Protein AF-A0A0F7SIJ1-F1 (afdb_monomer_lite)

InterPro domains:
  IPR055323 Uncharacterized protein C57A10.07/YOR238W [PTHR28110] (134-404)

Structure (mmCIF, N/CA/C/O backbone):
data_AF-A0A0F7SIJ1-F1
#
_entry.id   AF-A0A0F7SIJ1-F1
#
loop_
_atom_site.group_PDB
_atom_site.id
_atom_site.type_symbol
_atom_site.label_atom_id
_atom_site.label_alt_id
_atom_site.label_comp_id
_atom_site.label_asym_id
_atom_site.label_entity_id
_atom_site.label_seq_id
_atom_site.pdbx_PDB_ins_code
_atom_site.Cartn_x
_atom_site.Cartn_y
_atom_site.Cartn_z
_atom_site.occupancy
_atom_site.B_iso_or_equiv
_atom_site.auth_seq_id
_atom_site.auth_comp_id
_atom_site.auth_asym_id
_atom_site.auth_atom_id
_atom_site.pdbx_PDB_model_num
ATOM 1 N N . MET A 1 1 ? 37.541 41.462 -7.417 1.00 40.41 1 MET A N 1
ATOM 2 C CA . MET A 1 1 ? 38.544 40.726 -6.619 1.00 40.41 1 MET A CA 1
ATOM 3 C C . MET A 1 1 ? 37.813 39.648 -5.839 1.00 40.41 1 MET A C 1
ATOM 5 O O . MET A 1 1 ? 37.164 39.954 -4.853 1.00 40.41 1 MET A O 1
ATOM 9 N N . LEU A 1 2 ? 37.845 38.422 -6.351 1.00 28.53 2 LEU A N 1
ATOM 10 C CA . LEU A 1 2 ? 37.302 37.211 -5.734 1.00 28.53 2 LEU A CA 1
ATOM 11 C C . LEU A 1 2 ? 38.419 36.164 -5.835 1.00 28.53 2 LEU A C 1
ATOM 13 O O . LEU A 1 2 ? 38.957 36.009 -6.934 1.00 28.53 2 LEU A O 1
ATOM 17 N N . PRO A 1 3 ? 38.826 35.504 -4.740 1.00 42.31 3 PRO A N 1
ATOM 18 C CA . PRO A 1 3 ? 39.891 34.524 -4.799 1.00 42.31 3 PRO A CA 1
ATOM 19 C C . PRO A 1 3 ? 39.332 33.159 -5.211 1.00 42.31 3 PRO A C 1
ATOM 21 O O . PRO A 1 3 ? 38.410 32.617 -4.608 1.00 42.31 3 PRO A O 1
ATOM 24 N N . THR A 1 4 ? 39.936 32.607 -6.254 1.00 36.19 4 THR A N 1
ATOM 25 C CA . THR A 1 4 ? 39.979 31.182 -6.582 1.00 36.19 4 THR A CA 1
ATOM 26 C C . THR A 1 4 ? 40.699 30.411 -5.478 1.00 36.19 4 THR A C 1
ATOM 28 O O . THR A 1 4 ? 41.787 30.846 -5.126 1.00 36.19 4 THR A O 1
ATOM 31 N N . PHE A 1 5 ? 40.195 29.261 -5.012 1.00 31.75 5 PHE A N 1
ATOM 32 C CA . PHE A 1 5 ? 41.048 28.163 -4.520 1.00 31.75 5 PHE A CA 1
ATOM 33 C C . PHE A 1 5 ? 40.311 26.804 -4.487 1.00 31.75 5 PHE A C 1
ATOM 35 O O . PHE A 1 5 ? 39.403 26.578 -3.697 1.00 31.75 5 PHE A O 1
ATOM 42 N N . ASN A 1 6 ? 40.761 25.935 -5.396 1.00 31.36 6 ASN A N 1
ATOM 43 C CA . ASN A 1 6 ? 41.084 24.505 -5.296 1.00 31.36 6 ASN A CA 1
ATOM 44 C C . ASN A 1 6 ? 40.151 23.484 -4.620 1.00 31.36 6 ASN A C 1
ATOM 46 O O . ASN A 1 6 ? 40.015 23.405 -3.403 1.00 31.36 6 ASN A O 1
ATOM 50 N N . SER A 1 7 ? 39.729 22.529 -5.455 1.00 36.94 7 SER A N 1
ATOM 51 C CA . SER A 1 7 ? 39.527 21.118 -5.109 1.00 36.94 7 SER A CA 1
ATOM 52 C C . SER A 1 7 ? 40.798 20.452 -4.561 1.00 36.94 7 SER A C 1
ATOM 54 O O . SER A 1 7 ? 41.904 20.784 -4.996 1.00 36.94 7 SER A O 1
ATOM 56 N N . PRO A 1 8 ? 40.634 19.383 -3.762 1.00 38.66 8 PRO A N 1
ATOM 57 C CA . PRO A 1 8 ? 41.550 18.256 -3.824 1.00 38.66 8 PRO A CA 1
ATOM 58 C C . PRO A 1 8 ? 40.815 16.927 -4.042 1.00 38.66 8 PRO A C 1
ATOM 60 O O . PRO A 1 8 ? 39.990 16.478 -3.250 1.00 38.66 8 PRO A O 1
ATOM 63 N N . SER A 1 9 ? 41.190 16.274 -5.135 1.00 33.00 9 SER A N 1
ATOM 64 C CA . SER A 1 9 ? 41.091 14.838 -5.362 1.00 33.00 9 SER A CA 1
ATOM 65 C C . SER A 1 9 ? 42.164 14.102 -4.554 1.00 33.00 9 SER A C 1
ATOM 67 O O . SER A 1 9 ? 43.338 14.445 -4.680 1.00 33.00 9 SER A O 1
ATOM 69 N N . SER A 1 10 ? 41.799 13.069 -3.790 1.00 31.78 10 SER A N 1
ATOM 70 C CA . SER A 1 10 ? 42.548 11.798 -3.667 1.00 31.78 10 SER A CA 1
ATOM 71 C C . SER A 1 10 ? 41.996 10.941 -2.522 1.00 31.78 10 SER A C 1
ATOM 73 O O . SER A 1 10 ? 42.190 11.232 -1.348 1.00 31.78 10 SER A O 1
ATOM 75 N N . LEU A 1 11 ? 41.338 9.835 -2.871 1.00 33.56 11 LEU A N 1
ATOM 76 C CA . LEU A 1 11 ? 41.190 8.675 -1.991 1.00 33.56 11 LEU A CA 1
ATOM 77 C C . LEU A 1 11 ? 41.823 7.466 -2.699 1.00 33.56 11 LEU A C 1
ATOM 79 O O . LEU A 1 11 ? 41.690 7.342 -3.922 1.00 33.56 11 LEU A O 1
ATOM 83 N N . PRO A 1 12 ? 42.560 6.606 -1.978 1.00 32.62 12 PRO A N 1
ATOM 84 C CA . PRO A 1 12 ? 43.403 5.590 -2.590 1.00 32.62 12 PRO A CA 1
ATOM 85 C C . PRO A 1 12 ? 42.596 4.408 -3.145 1.00 32.62 12 PRO A C 1
ATOM 87 O O . PRO A 1 12 ? 41.717 3.852 -2.489 1.00 32.62 12 PRO A O 1
ATOM 90 N N . ARG A 1 13 ? 42.963 4.002 -4.368 1.00 29.72 13 ARG A N 1
ATOM 91 C CA . ARG A 1 13 ? 42.586 2.738 -5.013 1.00 29.72 13 ARG A CA 1
ATOM 92 C C . ARG A 1 13 ? 43.054 1.553 -4.165 1.00 29.72 13 ARG A C 1
ATOM 94 O O . ARG A 1 13 ? 44.254 1.334 -4.030 1.00 29.72 13 ARG A O 1
ATOM 101 N N . LEU A 1 14 ? 42.115 0.738 -3.698 1.00 29.62 14 LEU A N 1
ATOM 102 C CA . LEU A 1 14 ? 42.379 -0.645 -3.304 1.00 29.62 14 LEU A CA 1
ATOM 103 C C . LEU A 1 14 ? 42.546 -1.492 -4.573 1.00 29.62 14 LEU A C 1
ATOM 105 O O . LEU A 1 14 ? 41.605 -1.675 -5.344 1.00 29.62 14 LEU A O 1
ATOM 109 N N . SER A 1 15 ? 43.769 -1.970 -4.808 1.00 29.72 15 SER A N 1
ATOM 110 C CA . SER A 1 15 ? 44.097 -2.916 -5.872 1.00 29.72 15 SER A CA 1
ATOM 111 C C . SER A 1 15 ? 43.612 -4.316 -5.494 1.00 29.72 15 SER A C 1
ATOM 113 O O . SER A 1 15 ? 44.141 -4.931 -4.569 1.00 29.72 15 SER A O 1
ATOM 115 N N . ILE A 1 16 ? 42.638 -4.844 -6.229 1.00 33.47 16 ILE A N 1
ATOM 116 C CA . ILE A 1 16 ? 42.309 -6.270 -6.206 1.00 33.47 16 ILE A CA 1
ATOM 117 C C . ILE A 1 16 ? 43.040 -6.902 -7.390 1.00 33.47 16 ILE A C 1
ATOM 119 O O . ILE A 1 16 ? 42.672 -6.683 -8.544 1.00 33.47 16 ILE A O 1
ATOM 123 N N . ASN A 1 17 ? 44.100 -7.655 -7.095 1.00 30.38 17 ASN A N 1
ATOM 124 C CA . ASN A 1 17 ? 44.777 -8.498 -8.073 1.00 30.38 17 ASN A CA 1
ATOM 125 C C . ASN A 1 17 ? 43.844 -9.649 -8.476 1.00 30.38 17 ASN A C 1
ATOM 127 O O . ASN A 1 17 ? 43.456 -10.469 -7.644 1.00 30.38 17 ASN A O 1
ATOM 131 N N . LYS A 1 18 ? 43.503 -9.702 -9.765 1.00 31.23 18 LYS A N 1
ATOM 132 C CA . LYS A 1 18 ? 43.079 -10.919 -10.457 1.00 31.23 18 LYS A CA 1
ATOM 133 C C . LYS A 1 18 ? 44.344 -11.615 -10.939 1.00 31.23 18 LYS A C 1
ATOM 135 O O . LYS A 1 18 ? 45.085 -11.007 -11.700 1.00 31.23 18 LYS A O 1
ATOM 140 N N . ASP A 1 19 ? 44.528 -12.875 -10.566 1.00 30.69 19 ASP A N 1
ATOM 141 C CA . ASP A 1 19 ? 45.389 -13.775 -11.325 1.00 30.69 19 ASP A CA 1
ATOM 142 C C . ASP A 1 19 ? 44.725 -15.139 -11.517 1.00 30.69 19 ASP A C 1
ATOM 144 O O . ASP A 1 19 ? 44.003 -15.654 -10.659 1.00 30.69 19 ASP A O 1
ATOM 148 N N . HIS A 1 20 ? 44.927 -15.657 -12.723 1.00 32.16 20 HIS A N 1
ATOM 149 C CA . HIS A 1 20 ? 44.301 -16.824 -13.328 1.00 32.16 20 HIS A CA 1
ATOM 150 C C . HIS A 1 20 ? 44.895 -18.169 -12.836 1.00 32.16 20 HIS A C 1
ATOM 152 O O . HIS A 1 20 ? 46.102 -18.317 -12.702 1.00 32.16 20 HIS A O 1
ATOM 158 N N . SER A 1 21 ? 43.995 -19.147 -12.634 1.00 31.08 21 SER A N 1
ATOM 159 C CA . SER A 1 21 ? 44.005 -20.619 -12.904 1.00 31.08 21 SER A CA 1
ATOM 160 C C . SER A 1 21 ? 45.210 -21.304 -13.619 1.00 31.08 21 SER A C 1
ATOM 162 O O . SER A 1 21 ? 45.955 -20.616 -14.304 1.00 31.08 21 SER A O 1
ATOM 164 N N . PRO A 1 22 ? 45.248 -22.654 -13.825 1.00 46.50 22 PRO A N 1
ATOM 165 C CA . PRO A 1 22 ? 44.941 -23.840 -12.986 1.00 46.50 22 PRO A CA 1
ATOM 166 C C . PRO A 1 22 ? 46.003 -24.990 -13.125 1.00 46.50 22 PRO A C 1
ATOM 168 O O . PRO A 1 22 ? 46.739 -25.048 -14.108 1.00 46.50 22 PRO A O 1
ATOM 171 N N . ARG A 1 23 ? 46.034 -26.006 -12.237 1.00 31.55 23 ARG A N 1
ATOM 172 C CA . ARG A 1 23 ? 46.642 -27.349 -12.506 1.00 31.55 23 ARG A CA 1
ATOM 173 C C . ARG A 1 23 ? 45.870 -28.453 -11.755 1.00 31.55 23 ARG A C 1
ATOM 175 O O . ARG A 1 23 ? 45.721 -28.364 -10.547 1.00 31.55 23 ARG A O 1
ATOM 182 N N . ARG A 1 24 ? 45.159 -29.355 -12.461 1.00 31.36 24 ARG A N 1
ATOM 183 C CA . ARG A 1 24 ? 45.540 -30.742 -12.864 1.00 31.36 24 ARG A CA 1
ATOM 184 C C . ARG A 1 24 ? 45.898 -31.651 -11.669 1.00 31.36 24 ARG A C 1
ATOM 186 O O . ARG A 1 24 ? 46.914 -31.439 -11.033 1.00 31.36 24 ARG A O 1
ATOM 193 N N . SER A 1 25 ? 45.036 -32.608 -11.301 1.00 29.78 25 SER A N 1
ATOM 194 C CA . SER A 1 25 ? 44.850 -33.957 -11.896 1.00 29.78 25 SER A CA 1
ATOM 195 C C . SER A 1 25 ? 45.605 -35.031 -11.111 1.00 29.78 25 SER A C 1
ATOM 197 O O . SER A 1 25 ? 46.808 -35.151 -11.302 1.00 29.78 25 SER A O 1
ATOM 199 N N . LEU A 1 26 ? 44.884 -35.892 -10.386 1.00 31.27 26 LEU A N 1
ATOM 200 C CA . LEU A 1 26 ? 45.226 -37.309 -10.219 1.00 31.27 26 LEU A CA 1
ATOM 201 C C . LEU A 1 26 ? 43.926 -38.112 -10.049 1.00 31.27 26 LEU A C 1
ATOM 203 O O . LEU A 1 26 ? 43.256 -38.038 -9.027 1.00 31.27 26 LEU A O 1
ATOM 207 N N . ALA A 1 27 ? 43.583 -38.867 -11.088 1.00 29.81 27 ALA A N 1
ATOM 208 C CA . ALA A 1 27 ? 42.608 -39.948 -11.074 1.00 29.81 27 ALA A CA 1
ATOM 209 C C . ALA A 1 27 ? 43.317 -41.215 -11.557 1.00 29.81 27 ALA A C 1
ATOM 211 O O . ALA A 1 27 ? 44.148 -41.111 -12.464 1.00 29.81 27 ALA A O 1
ATOM 212 N N . LYS A 1 28 ? 42.972 -42.377 -10.983 1.00 33.97 28 LYS A N 1
ATOM 213 C CA . LYS A 1 28 ? 42.999 -43.727 -11.592 1.00 33.97 28 LYS A CA 1
ATOM 214 C C . LYS A 1 28 ? 42.436 -44.783 -10.600 1.00 33.97 28 LYS A C 1
ATOM 216 O O . LYS A 1 28 ? 42.322 -44.455 -9.424 1.00 33.97 28 LYS A O 1
ATOM 221 N N . PRO A 1 29 ? 42.000 -45.977 -11.065 1.00 46.47 29 PRO A N 1
ATOM 222 C CA . PRO A 1 29 ? 40.611 -46.451 -10.936 1.00 46.47 29 PRO A CA 1
ATOM 223 C C . PRO A 1 29 ? 40.526 -47.881 -10.333 1.00 46.47 29 PRO A C 1
ATOM 225 O O . PRO A 1 29 ? 41.329 -48.177 -9.461 1.00 46.47 29 PRO A O 1
ATOM 228 N N . TRP A 1 30 ? 39.609 -48.734 -10.840 1.00 30.97 30 TRP A N 1
ATOM 229 C CA . TRP A 1 30 ? 39.253 -50.142 -10.505 1.00 30.97 30 TRP A CA 1
ATOM 230 C C . TRP A 1 30 ? 38.067 -50.251 -9.510 1.00 30.97 30 TRP A C 1
ATOM 232 O O . TRP A 1 30 ? 38.093 -49.601 -8.478 1.00 30.97 30 TRP A O 1
ATOM 242 N N . LEU A 1 31 ? 36.976 -51.011 -9.700 1.00 31.62 31 LEU A N 1
ATOM 243 C CA . LEU A 1 31 ? 36.551 -52.001 -10.699 1.00 31.62 31 LEU A CA 1
ATOM 244 C C . LEU A 1 31 ? 35.015 -52.135 -10.700 1.00 31.62 31 LEU A C 1
ATOM 246 O O . LEU A 1 31 ? 34.353 -52.010 -9.675 1.00 31.62 31 LEU A O 1
ATOM 250 N N . THR A 1 32 ? 34.496 -52.442 -11.881 1.00 32.66 32 THR A N 1
ATOM 251 C CA . THR A 1 32 ? 33.132 -52.836 -12.245 1.00 32.66 32 THR A CA 1
ATOM 252 C C . THR A 1 32 ? 32.779 -54.262 -11.809 1.00 32.66 32 THR A C 1
ATOM 254 O O . THR A 1 32 ? 33.607 -55.155 -11.982 1.00 32.66 32 THR A O 1
ATOM 257 N N . ALA A 1 33 ? 31.521 -54.512 -11.431 1.00 30.38 33 ALA A N 1
ATOM 258 C CA . ALA A 1 33 ? 30.821 -55.759 -11.764 1.00 30.38 33 ALA A CA 1
ATOM 259 C C . ALA A 1 33 ? 29.293 -55.552 -11.771 1.00 30.38 33 ALA A C 1
ATOM 261 O O . ALA A 1 33 ? 28.714 -55.037 -10.818 1.00 30.38 33 ALA A O 1
ATOM 262 N N . SER A 1 34 ? 28.689 -55.941 -12.893 1.00 34.50 34 SER A N 1
ATOM 263 C CA . SER A 1 34 ? 27.285 -55.802 -13.299 1.00 34.50 34 SER A CA 1
ATOM 264 C C . SER A 1 34 ? 26.423 -57.021 -12.890 1.00 34.50 34 SER A C 1
ATOM 266 O O . SER A 1 34 ? 26.970 -58.002 -12.387 1.00 34.50 34 SER A O 1
ATOM 268 N N . PRO A 1 35 ? 25.086 -56.980 -13.097 1.00 40.84 35 PRO A N 1
ATOM 269 C CA . PRO A 1 35 ? 24.114 -57.888 -12.493 1.00 40.84 35 PRO A CA 1
ATOM 270 C C . PRO A 1 35 ? 23.663 -59.031 -13.422 1.00 40.84 35 PRO A C 1
ATOM 272 O O . PRO A 1 35 ? 23.630 -58.894 -14.641 1.00 40.84 35 PRO A O 1
ATOM 275 N N . THR A 1 36 ? 23.218 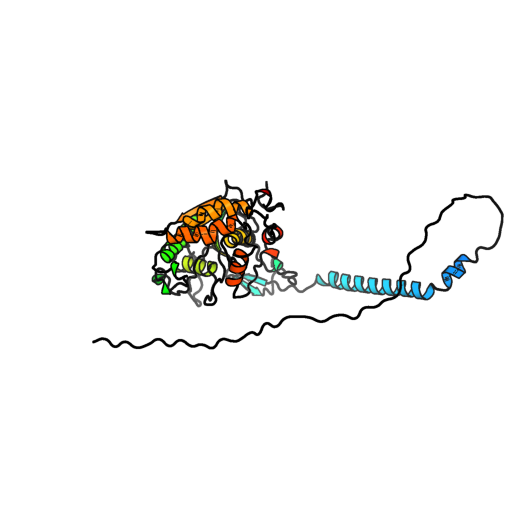-60.130 -12.816 1.00 31.31 36 THR A N 1
ATOM 276 C CA . THR A 1 36 ? 22.603 -61.319 -13.447 1.00 31.31 36 THR A CA 1
ATOM 277 C C . THR A 1 36 ? 21.802 -62.026 -12.346 1.00 31.31 36 THR A C 1
ATOM 279 O O . THR A 1 36 ? 22.293 -62.097 -11.225 1.00 31.31 36 THR A O 1
ATOM 282 N N . THR A 1 37 ? 20.605 -62.592 -12.492 1.00 31.92 37 THR A N 1
ATOM 283 C CA . THR A 1 37 ? 19.611 -62.714 -13.571 1.00 31.92 37 THR A CA 1
ATOM 284 C C . THR A 1 37 ? 18.352 -63.309 -12.922 1.00 31.92 37 THR A C 1
ATOM 286 O O . THR A 1 37 ? 18.440 -64.015 -11.918 1.00 31.92 37 THR A O 1
ATOM 289 N N . TYR A 1 38 ? 17.189 -63.045 -13.510 1.00 31.34 38 TYR A N 1
ATOM 290 C CA . TYR A 1 38 ? 15.879 -63.578 -13.127 1.00 31.34 38 TYR A CA 1
ATOM 291 C C . TYR A 1 38 ? 15.664 -64.991 -13.707 1.00 31.34 38 TYR A C 1
ATOM 293 O O . TYR A 1 38 ? 15.937 -65.208 -14.883 1.00 31.34 38 TYR A O 1
ATOM 301 N N . SER A 1 39 ? 15.134 -65.926 -12.916 1.00 33.19 39 SER A N 1
ATOM 302 C CA . SER A 1 39 ? 14.393 -67.136 -13.338 1.00 33.19 39 SER A CA 1
ATOM 303 C C . SER A 1 39 ? 13.843 -67.779 -12.056 1.00 33.19 39 SER A C 1
ATOM 305 O O . SER A 1 39 ? 14.530 -67.752 -11.044 1.00 33.19 39 SER A O 1
ATOM 307 N N . GLY A 1 40 ? 12.650 -68.341 -11.919 1.00 31.75 40 GLY A N 1
ATOM 308 C CA . GLY A 1 40 ? 11.486 -68.600 -12.755 1.00 31.75 40 GLY A CA 1
ATOM 309 C C . GLY A 1 40 ? 10.583 -69.493 -11.882 1.00 31.75 40 GLY A C 1
ATOM 310 O O . GLY A 1 40 ? 11.089 -70.354 -11.165 1.00 31.75 40 GLY A O 1
ATOM 311 N N . ILE A 1 41 ? 9.271 -69.260 -11.861 1.00 36.88 41 ILE A N 1
ATOM 312 C CA . ILE A 1 41 ? 8.304 -70.126 -11.156 1.00 36.88 41 ILE A CA 1
ATOM 313 C C . ILE A 1 41 ? 7.983 -71.324 -12.065 1.00 36.88 41 ILE A C 1
ATOM 315 O O . ILE A 1 41 ? 7.861 -71.135 -13.277 1.00 36.88 41 ILE A O 1
ATOM 319 N N . PRO A 1 42 ? 7.756 -72.529 -11.509 1.00 38.91 42 PRO A N 1
ATOM 320 C CA . PRO A 1 42 ? 6.500 -73.198 -11.854 1.00 38.91 42 PRO A CA 1
ATOM 321 C C . PRO A 1 42 ? 5.707 -73.723 -10.650 1.00 38.91 42 PRO A C 1
ATOM 323 O O . PRO A 1 42 ? 6.234 -74.249 -9.674 1.00 38.91 42 PRO A O 1
ATOM 326 N N . SER A 1 43 ? 4.394 -73.588 -10.813 1.00 31.94 43 SER A N 1
ATOM 327 C CA . SER A 1 43 ? 3.297 -74.189 -10.059 1.00 31.94 43 SER A CA 1
ATOM 328 C C . SER A 1 43 ? 3.211 -75.703 -10.294 1.00 31.94 43 SER A C 1
ATOM 330 O O . SER A 1 43 ? 3.206 -76.134 -11.446 1.00 31.94 43 SER A O 1
ATOM 332 N N . THR A 1 44 ? 3.038 -76.491 -9.227 1.00 33.38 44 THR A N 1
ATOM 333 C CA . THR A 1 44 ? 2.436 -77.837 -9.281 1.00 33.38 44 THR A CA 1
ATOM 334 C C . THR A 1 44 ? 1.617 -78.110 -8.013 1.00 33.38 44 THR A C 1
ATOM 336 O O . THR A 1 44 ? 2.155 -78.098 -6.907 1.00 33.38 44 THR A O 1
ATOM 339 N N . TYR A 1 45 ? 0.319 -78.368 -8.194 1.00 33.41 45 TYR A N 1
ATOM 340 C CA . TYR A 1 45 ? -0.645 -78.904 -7.213 1.00 33.41 45 TYR A CA 1
ATOM 341 C C . TYR A 1 45 ? -0.653 -80.465 -7.263 1.00 33.41 45 TYR A C 1
ATOM 343 O O . TYR A 1 45 ? 0.052 -81.036 -8.094 1.00 33.41 45 TYR A O 1
ATOM 351 N N . PRO A 1 46 ? -1.349 -81.193 -6.360 1.00 49.38 46 PRO A N 1
ATOM 352 C CA . PRO A 1 46 ? -0.743 -82.180 -5.462 1.00 49.38 46 PRO A CA 1
ATOM 353 C C . PRO A 1 46 ? -0.969 -83.648 -5.871 1.00 49.38 46 PRO A C 1
ATOM 355 O O . PRO A 1 46 ? -1.873 -83.969 -6.644 1.00 49.38 46 PRO A O 1
ATOM 358 N N . ARG A 1 47 ? -0.237 -84.577 -5.235 1.00 30.09 47 ARG A N 1
ATOM 359 C CA . ARG A 1 47 ? -0.687 -85.972 -5.103 1.00 30.09 47 ARG A CA 1
ATOM 360 C C . ARG A 1 47 ? -0.236 -86.615 -3.784 1.00 30.09 47 ARG A C 1
ATOM 362 O O . ARG A 1 47 ? 0.882 -86.424 -3.328 1.00 30.09 47 ARG A O 1
ATOM 369 N N . SER A 1 48 ? -1.194 -87.335 -3.210 1.00 40.06 48 SER A N 1
ATOM 370 C CA . SER A 1 48 ? -1.257 -88.056 -1.932 1.00 40.06 48 SER A CA 1
ATOM 371 C C . SER A 1 48 ? -0.038 -88.918 -1.557 1.00 40.06 48 SER A C 1
ATOM 373 O O . SER A 1 48 ? 0.519 -89.603 -2.411 1.00 40.06 48 SER A O 1
ATOM 375 N N . GLY A 1 49 ? 0.286 -88.958 -0.256 1.00 31.28 49 GLY A N 1
ATOM 376 C CA . GLY A 1 49 ? 1.202 -89.926 0.358 1.00 31.28 49 GLY A CA 1
ATOM 377 C C . GLY A 1 49 ? 1.361 -89.704 1.869 1.00 31.28 49 GLY A C 1
ATOM 378 O O . GLY A 1 49 ? 1.818 -88.658 2.303 1.00 31.28 49 GLY A O 1
ATOM 379 N N . SER A 1 50 ? 0.936 -90.683 2.658 1.00 38.38 50 SER A N 1
ATOM 380 C CA . SER A 1 50 ? 0.755 -90.720 4.115 1.00 38.38 50 SER A CA 1
ATOM 381 C C . SER A 1 50 ? 1.965 -90.416 5.023 1.00 38.38 50 SER A C 1
ATOM 383 O O . SER A 1 50 ? 3.079 -90.852 4.760 1.00 38.38 50 SER A O 1
ATOM 385 N N . SER A 1 51 ? 1.631 -89.841 6.191 1.00 42.56 51 SER A N 1
ATOM 386 C CA . SER A 1 51 ? 2.217 -90.030 7.538 1.00 42.56 51 SER A CA 1
ATOM 387 C C . SER A 1 51 ? 3.694 -89.685 7.792 1.00 42.56 51 SER A C 1
ATOM 389 O O . SER A 1 51 ? 4.586 -90.428 7.394 1.00 42.56 51 SER A O 1
ATOM 391 N N . GLY A 1 52 ? 3.943 -88.667 8.633 1.00 38.94 52 GLY A N 1
ATOM 392 C CA . GLY A 1 52 ? 5.188 -88.591 9.411 1.00 38.94 52 GLY A CA 1
ATOM 393 C C . GLY A 1 52 ? 5.671 -87.194 9.822 1.00 38.94 52 GLY A C 1
ATOM 394 O O . GLY A 1 52 ? 6.371 -86.529 9.072 1.00 38.94 52 GLY A O 1
ATOM 395 N N . THR A 1 53 ? 5.420 -86.838 11.086 1.00 44.53 53 THR A N 1
ATOM 396 C CA . THR A 1 53 ? 6.240 -85.958 11.954 1.00 44.53 53 THR A CA 1
ATOM 397 C C . THR A 1 53 ? 6.367 -84.460 11.629 1.00 44.53 53 THR A C 1
ATOM 399 O O . THR A 1 53 ? 7.250 -83.991 10.915 1.00 44.53 53 THR A O 1
ATOM 402 N N . ASP A 1 54 ? 5.532 -83.699 12.332 1.00 48.34 54 ASP A N 1
ATOM 403 C CA . ASP A 1 54 ? 5.394 -82.244 12.354 1.00 48.34 54 ASP A CA 1
ATOM 404 C C . ASP A 1 54 ? 6.363 -81.569 13.360 1.00 48.34 54 ASP A C 1
ATOM 406 O O . ASP A 1 54 ? 5.961 -80.882 14.299 1.00 48.34 54 ASP A O 1
ATOM 410 N N . THR A 1 55 ? 7.675 -81.821 13.246 1.00 55.97 55 THR A N 1
ATOM 411 C CA . THR A 1 55 ? 8.669 -81.352 14.248 1.00 55.97 55 THR A CA 1
ATOM 412 C C . THR A 1 55 ? 9.829 -80.521 13.699 1.00 55.97 55 THR A C 1
ATOM 414 O O . THR A 1 55 ? 10.743 -80.165 14.450 1.00 55.97 55 THR A O 1
ATOM 417 N N . ARG A 1 56 ? 9.806 -80.123 12.420 1.00 59.97 56 ARG A N 1
ATOM 418 C CA . ARG A 1 56 ? 10.866 -79.263 11.854 1.00 59.97 56 ARG A CA 1
ATOM 419 C C . ARG A 1 56 ? 10.545 -77.766 11.850 1.00 59.97 56 ARG A C 1
ATOM 421 O O . ARG A 1 56 ? 11.456 -76.977 12.085 1.00 59.97 56 ARG A O 1
ATOM 428 N N . LEU A 1 57 ? 9.288 -77.345 11.687 1.00 56.75 57 LEU A N 1
ATOM 429 C CA . LEU A 1 57 ? 8.957 -75.912 11.580 1.00 56.75 57 LEU A CA 1
ATOM 430 C C . LEU A 1 57 ? 8.998 -75.178 12.934 1.00 56.75 57 LEU A C 1
ATOM 432 O O . LEU A 1 57 ? 9.543 -74.080 13.038 1.00 56.75 57 LEU A O 1
ATOM 436 N N . SER A 1 58 ? 8.491 -75.808 13.997 1.00 58.41 58 SER A N 1
ATOM 437 C CA . SER A 1 58 ? 8.466 -75.231 15.351 1.00 58.41 58 SER A CA 1
ATOM 438 C C . SER A 1 58 ? 9.865 -75.049 15.952 1.00 58.41 58 SER A C 1
ATOM 440 O O . SER A 1 58 ? 10.087 -74.109 16.713 1.00 58.41 58 SER A O 1
ATOM 442 N N . ASN A 1 59 ? 10.826 -75.893 15.568 1.00 54.16 59 ASN A N 1
ATOM 443 C CA . ASN A 1 59 ? 12.222 -75.799 16.000 1.00 54.16 59 ASN A CA 1
ATOM 444 C C . ASN A 1 59 ? 13.017 -74.744 15.209 1.00 54.16 59 ASN A C 1
ATOM 446 O O . ASN A 1 59 ? 13.869 -74.067 15.786 1.00 54.16 59 ASN A O 1
ATOM 450 N N . ILE A 1 60 ? 12.685 -74.520 13.932 1.00 55.59 60 ILE A N 1
ATOM 451 C CA . ILE A 1 60 ? 13.240 -73.414 13.131 1.00 55.59 60 ILE A CA 1
ATOM 452 C C . ILE A 1 60 ? 12.695 -72.063 13.626 1.00 55.59 60 ILE A C 1
ATOM 454 O O . ILE A 1 60 ? 13.447 -71.098 13.749 1.00 55.59 60 ILE A O 1
ATOM 458 N N . LEU A 1 61 ? 11.417 -72.008 14.018 1.00 51.44 61 LEU A N 1
ATOM 459 C CA . LEU A 1 61 ? 10.777 -70.804 14.557 1.00 51.44 61 LEU A CA 1
ATOM 460 C C . LEU A 1 61 ? 11.115 -70.502 16.024 1.00 51.44 61 LEU A C 1
ATOM 462 O O . LEU A 1 61 ? 10.735 -69.434 16.493 1.00 51.44 61 LEU A O 1
ATOM 466 N N . ARG A 1 62 ? 11.802 -71.384 16.767 1.00 56.19 62 ARG A N 1
ATOM 467 C CA . ARG A 1 62 ? 12.118 -71.195 18.204 1.00 56.19 62 ARG A CA 1
ATOM 468 C C . ARG A 1 62 ? 13.577 -70.852 18.518 1.00 56.19 62 ARG A C 1
ATOM 470 O O . ARG A 1 62 ? 13.861 -70.515 19.667 1.00 56.19 62 ARG A O 1
ATOM 477 N N . SER A 1 63 ? 14.495 -70.909 17.553 1.00 54.81 63 SER A N 1
ATOM 478 C CA . SER A 1 63 ? 15.937 -70.769 17.830 1.00 54.81 63 SER A CA 1
ATOM 479 C C . SER A 1 63 ? 16.477 -69.333 17.745 1.00 54.81 63 SER A C 1
ATOM 481 O O . SER A 1 63 ? 17.471 -69.030 18.398 1.00 54.81 63 SER A O 1
ATOM 483 N N . ARG A 1 64 ? 15.821 -68.419 17.013 1.00 56.34 64 ARG A N 1
ATOM 484 C CA . ARG A 1 64 ? 16.250 -67.003 16.875 1.00 56.34 64 ARG A CA 1
ATOM 485 C C . ARG A 1 64 ? 15.243 -65.963 17.375 1.00 56.34 64 ARG A C 1
ATOM 487 O O . ARG A 1 64 ? 15.521 -64.771 17.355 1.00 56.34 64 ARG A O 1
ATOM 494 N N . THR A 1 65 ? 14.087 -66.406 17.853 1.00 58.94 65 THR A N 1
ATOM 495 C CA . THR A 1 65 ? 12.893 -65.566 18.045 1.00 58.94 65 THR A CA 1
ATOM 496 C C . THR A 1 65 ? 12.617 -65.154 19.484 1.00 58.94 65 THR A C 1
ATOM 498 O O . THR A 1 65 ? 11.770 -64.301 19.715 1.00 58.94 65 THR A O 1
ATOM 501 N N . ARG A 1 66 ? 13.317 -65.704 20.485 1.00 60.12 66 ARG A N 1
ATOM 502 C CA . ARG A 1 66 ? 13.070 -65.312 21.887 1.00 60.12 66 ARG A CA 1
ATOM 503 C C . ARG A 1 66 ? 13.481 -63.868 22.156 1.00 60.12 66 ARG A C 1
ATOM 505 O O . ARG A 1 66 ? 12.737 -63.142 22.800 1.00 60.12 66 ARG A O 1
ATOM 512 N N . VAL A 1 67 ? 14.624 -63.447 21.615 1.00 64.81 67 VAL A N 1
ATOM 513 C CA . VAL A 1 67 ? 15.134 -62.080 21.790 1.00 64.81 67 VAL A CA 1
ATOM 514 C C . VAL A 1 67 ? 14.315 -61.081 20.974 1.00 64.81 67 VAL A C 1
ATOM 516 O O . VAL A 1 67 ? 13.985 -60.019 21.486 1.00 64.81 67 VAL A O 1
ATOM 519 N N . THR A 1 68 ? 13.914 -61.422 19.746 1.00 71.56 68 THR A N 1
ATOM 520 C CA . THR A 1 68 ? 13.107 -60.524 18.904 1.00 71.56 68 THR A CA 1
ATOM 521 C C . THR A 1 68 ? 11.661 -60.410 19.381 1.00 71.56 68 THR A C 1
ATOM 523 O O . THR A 1 68 ? 11.115 -59.311 19.388 1.00 71.56 68 THR A O 1
ATOM 526 N N . ASN A 1 69 ? 11.053 -61.501 19.854 1.00 72.19 69 ASN A N 1
ATOM 527 C CA . ASN A 1 69 ? 9.713 -61.453 20.442 1.00 72.19 69 ASN A CA 1
ATOM 528 C C . ASN A 1 69 ? 9.727 -60.695 21.775 1.00 72.19 69 ASN A C 1
ATOM 530 O O . ASN A 1 69 ? 8.829 -59.897 22.023 1.00 72.19 69 ASN A O 1
ATOM 534 N N . LEU A 1 70 ? 10.765 -60.878 22.600 1.00 78.25 70 LEU A N 1
ATOM 535 C CA . LEU A 1 70 ? 10.946 -60.095 23.823 1.00 78.25 70 LEU A CA 1
ATOM 536 C C . LEU A 1 70 ? 11.150 -58.606 23.507 1.00 78.25 70 LEU A C 1
ATOM 538 O O . LEU A 1 70 ? 10.519 -57.765 24.137 1.00 78.25 70 LEU A O 1
ATOM 542 N N . ALA A 1 71 ? 11.961 -58.274 22.500 1.00 79.00 71 ALA A N 1
ATOM 543 C CA . ALA A 1 71 ? 12.164 -56.895 22.063 1.00 79.00 71 ALA A CA 1
ATOM 544 C C . ALA A 1 71 ? 10.865 -56.248 21.553 1.00 79.00 71 ALA A C 1
ATOM 546 O O . ALA A 1 71 ? 10.569 -55.117 21.925 1.00 79.00 71 ALA A O 1
ATOM 547 N N . MET A 1 72 ? 10.051 -56.969 20.774 1.00 84.38 72 MET A N 1
ATOM 548 C CA . MET A 1 72 ? 8.729 -56.498 20.330 1.00 84.38 72 MET A CA 1
ATOM 549 C C . MET A 1 72 ? 7.781 -56.258 21.507 1.00 84.38 72 MET A C 1
ATOM 551 O O . MET A 1 72 ? 7.116 -55.227 21.553 1.00 84.38 72 MET A O 1
ATOM 555 N N . VAL A 1 73 ? 7.745 -57.163 22.488 1.00 87.06 73 VAL A N 1
ATOM 556 C CA . VAL A 1 73 ? 6.908 -56.997 23.687 1.00 87.06 73 VAL A CA 1
ATOM 557 C C . VAL A 1 73 ? 7.370 -55.802 24.518 1.00 87.06 73 VAL A C 1
ATOM 559 O O . VAL A 1 73 ? 6.532 -55.020 24.967 1.00 87.06 73 VAL A O 1
ATOM 562 N N . ILE A 1 74 ? 8.681 -55.609 24.685 1.00 89.56 74 ILE A N 1
ATOM 563 C CA . ILE A 1 74 ? 9.232 -54.449 25.397 1.00 89.56 74 ILE A CA 1
ATOM 564 C C . ILE A 1 74 ? 8.884 -53.153 24.655 1.00 89.56 74 ILE A C 1
ATOM 566 O O . ILE A 1 74 ? 8.386 -52.222 25.280 1.00 89.56 74 ILE A O 1
ATOM 570 N N . LEU A 1 75 ? 9.067 -53.097 23.332 1.00 91.75 75 LEU A N 1
ATOM 571 C CA . LEU A 1 75 ? 8.738 -51.915 22.527 1.00 91.75 75 LEU A CA 1
ATOM 572 C C . LEU A 1 75 ? 7.246 -51.571 22.581 1.00 91.75 75 LEU A C 1
ATOM 574 O O . LEU A 1 75 ? 6.900 -50.409 22.778 1.00 91.75 75 LEU A O 1
ATOM 578 N N . LEU A 1 76 ? 6.362 -52.567 22.475 1.00 92.94 76 LEU A N 1
ATOM 579 C CA . LEU A 1 76 ? 4.916 -52.366 22.601 1.00 92.94 76 LEU A CA 1
ATOM 580 C C . LEU A 1 76 ? 4.516 -51.940 24.017 1.00 92.94 76 LEU A C 1
ATOM 582 O O . LEU A 1 76 ? 3.619 -51.117 24.173 1.00 92.94 76 LEU A O 1
ATOM 586 N N . SER A 1 77 ? 5.205 -52.441 25.044 1.00 91.56 77 SER A N 1
ATOM 587 C CA . SER A 1 77 ? 4.965 -52.047 26.437 1.00 91.56 77 SER A CA 1
ATOM 588 C C . SER A 1 77 ? 5.422 -50.613 26.707 1.00 91.56 77 SER A C 1
ATOM 590 O O . SER A 1 77 ? 4.692 -49.849 27.331 1.00 91.56 77 SER A O 1
ATOM 592 N N . VAL A 1 78 ? 6.590 -50.209 26.195 1.00 93.56 78 VAL A N 1
ATOM 593 C CA . VAL A 1 78 ? 7.086 -48.824 26.285 1.00 93.56 78 VAL A CA 1
ATOM 594 C C . VAL A 1 78 ? 6.172 -47.875 25.509 1.00 93.56 78 VAL A C 1
ATOM 596 O O . VAL A 1 78 ? 5.816 -46.817 26.024 1.00 93.56 78 VAL A O 1
ATOM 599 N N . LEU A 1 79 ? 5.731 -48.265 24.309 1.00 93.00 79 LEU A N 1
ATOM 600 C CA . LEU A 1 79 ? 4.765 -47.499 23.522 1.00 93.00 79 LEU A CA 1
ATOM 601 C C . LEU A 1 79 ? 3.422 -47.374 24.254 1.00 93.00 79 LEU A C 1
ATOM 603 O O . LEU A 1 79 ? 2.870 -46.280 24.322 1.00 93.00 79 LEU A O 1
ATOM 607 N N . GLY A 1 80 ? 2.925 -48.463 24.846 1.00 92.44 80 GLY A N 1
ATOM 608 C CA . GLY A 1 80 ? 1.691 -48.481 25.630 1.00 92.44 80 GLY A CA 1
ATOM 609 C C . GLY A 1 80 ? 1.770 -47.610 26.884 1.00 92.44 80 GLY A C 1
ATOM 610 O O . GLY A 1 80 ? 0.853 -46.838 27.146 1.00 92.44 80 GLY A O 1
ATOM 611 N N . LEU A 1 81 ? 2.885 -47.659 27.620 1.00 88.88 81 LEU A N 1
ATOM 612 C CA . LEU A 1 81 ? 3.138 -46.789 28.774 1.00 88.88 81 LEU A CA 1
ATOM 613 C C . LEU A 1 81 ? 3.267 -45.316 28.367 1.00 88.88 81 LEU A C 1
ATOM 615 O O . LEU A 1 81 ? 2.757 -44.448 29.070 1.00 88.88 81 LEU A O 1
ATOM 619 N N . SER A 1 82 ? 3.892 -45.032 27.222 1.00 88.12 82 SER A N 1
ATOM 620 C CA . SER A 1 82 ? 3.992 -43.680 26.660 1.00 88.12 82 SER A CA 1
ATOM 621 C C . SER A 1 82 ? 2.620 -43.133 26.246 1.00 88.12 82 SER A C 1
ATOM 623 O O . SER A 1 82 ? 2.248 -42.027 26.637 1.00 88.12 82 SER A O 1
ATOM 625 N N . LEU A 1 83 ? 1.818 -43.933 25.533 1.00 87.94 83 LEU A N 1
ATOM 626 C CA . LEU A 1 83 ? 0.437 -43.597 25.171 1.00 87.94 83 LEU A CA 1
ATOM 627 C C . LEU A 1 83 ? -0.433 -43.391 26.410 1.00 87.94 83 LEU A C 1
ATOM 629 O O . LEU A 1 83 ? -1.139 -42.393 26.488 1.00 87.94 83 LEU A O 1
ATOM 633 N N . PHE A 1 84 ? -0.348 -44.277 27.402 1.00 82.44 84 PHE A N 1
ATOM 634 C CA . PHE A 1 84 ? -1.114 -44.161 28.641 1.00 82.44 84 PHE A CA 1
ATOM 635 C C . PHE A 1 84 ? -0.687 -42.944 29.474 1.00 82.44 84 PHE A C 1
ATOM 637 O O . PHE A 1 84 ? -1.540 -42.226 29.993 1.00 82.44 84 PHE A O 1
ATOM 644 N N . GLY A 1 85 ? 0.616 -42.661 29.557 1.00 75.62 85 GLY A N 1
ATOM 645 C CA . GLY A 1 85 ? 1.146 -41.455 30.192 1.00 75.62 85 GLY A CA 1
ATOM 646 C C . GLY A 1 85 ? 0.638 -40.180 29.515 1.00 75.62 85 GLY A C 1
ATOM 647 O O . GLY A 1 85 ? 0.137 -39.287 30.195 1.00 75.62 85 GLY A O 1
ATOM 648 N N . ASN A 1 86 ? 0.671 -40.132 28.181 1.00 75.06 86 ASN A N 1
ATOM 649 C CA . ASN A 1 86 ? 0.171 -39.000 27.396 1.00 75.06 86 ASN A CA 1
ATOM 650 C C . ASN A 1 86 ? -1.363 -38.872 27.427 1.00 75.06 86 ASN A C 1
ATOM 652 O O . ASN A 1 86 ? -1.894 -37.765 27.452 1.00 75.06 86 ASN A O 1
ATOM 656 N N . MET A 1 87 ? -2.100 -39.983 27.488 1.00 71.56 87 MET A N 1
ATOM 657 C CA . MET A 1 87 ? -3.555 -39.966 27.666 1.00 71.56 87 MET A CA 1
ATOM 658 C C . MET A 1 87 ? -3.949 -39.526 29.076 1.00 71.56 87 MET A C 1
ATOM 660 O O . MET A 1 87 ? -4.936 -38.816 29.231 1.00 71.56 87 MET A O 1
ATOM 664 N N . ARG A 1 88 ? -3.181 -39.891 30.111 1.00 66.31 88 ARG A N 1
ATOM 665 C CA . ARG A 1 88 ? -3.424 -39.450 31.491 1.00 66.31 88 ARG A CA 1
ATOM 666 C C . ARG A 1 88 ? -3.097 -37.971 31.688 1.00 66.31 88 ARG A C 1
ATOM 668 O O . ARG A 1 88 ? -3.832 -37.299 32.402 1.00 66.31 88 ARG A O 1
ATOM 675 N N . THR A 1 89 ? -2.052 -37.441 31.053 1.00 60.25 89 THR A N 1
ATOM 676 C CA . THR A 1 89 ? -1.783 -35.990 31.055 1.00 60.25 89 THR A CA 1
ATOM 677 C C . THR A 1 89 ? -2.817 -35.208 30.243 1.00 60.25 89 THR A C 1
ATOM 679 O O . THR A 1 89 ? -3.082 -34.049 30.556 1.00 60.25 89 THR A O 1
ATOM 682 N N . TRP A 1 90 ? -3.442 -35.839 29.245 1.00 56.34 90 TRP A N 1
ATOM 683 C CA . TRP A 1 90 ? -4.573 -35.277 28.507 1.00 56.34 90 TRP A CA 1
ATOM 684 C C . TRP A 1 90 ? -5.883 -35.314 29.316 1.00 56.34 90 TRP A C 1
ATOM 686 O O . TRP A 1 90 ? -6.565 -34.297 29.413 1.00 56.34 90 TRP A O 1
ATOM 696 N N . ALA A 1 91 ? -6.200 -36.434 29.973 1.00 56.62 91 ALA A N 1
ATOM 697 C CA . ALA A 1 91 ? -7.407 -36.601 30.789 1.00 56.62 91 ALA A CA 1
ATOM 698 C C . ALA A 1 91 ? -7.338 -35.857 32.138 1.00 56.62 91 ALA A C 1
ATOM 700 O O . ALA A 1 91 ? -8.345 -35.341 32.610 1.00 56.62 91 ALA A O 1
ATOM 701 N N . GLY A 1 92 ? -6.150 -35.744 32.741 1.00 47.38 92 GLY A N 1
ATOM 702 C CA . GLY A 1 92 ? -5.917 -35.006 33.988 1.00 47.38 92 GLY A CA 1
ATOM 703 C C . GLY A 1 92 ? -5.830 -33.484 33.823 1.00 47.38 92 GLY A C 1
ATOM 704 O O . GLY A 1 92 ? -5.682 -32.778 34.812 1.00 47.38 92 GLY A O 1
ATOM 705 N N . LYS A 1 93 ? -5.919 -32.959 32.593 1.00 47.47 93 LYS A N 1
ATOM 706 C CA . LYS A 1 93 ? -5.854 -31.516 32.300 1.00 47.47 93 LYS A CA 1
ATOM 707 C C . LYS A 1 93 ? -7.206 -30.790 32.379 1.00 47.47 93 LYS A C 1
ATOM 709 O O . LYS A 1 93 ? -7.272 -29.617 32.020 1.00 47.47 93 LYS A O 1
ATOM 714 N N . VAL A 1 94 ? -8.274 -31.458 32.824 1.00 46.12 94 VAL A N 1
ATOM 715 C CA . VAL A 1 94 ? -9.635 -30.882 32.845 1.00 46.12 94 VAL A CA 1
ATOM 716 C C . VAL A 1 94 ? -10.028 -30.274 34.203 1.00 46.12 94 VAL A C 1
ATOM 718 O O . VAL A 1 94 ? -10.938 -29.451 34.250 1.00 46.12 94 VAL A O 1
ATOM 721 N N . GLU A 1 95 ? -9.292 -30.540 35.283 1.00 42.53 95 GLU A N 1
ATOM 722 C CA . GLU A 1 95 ? -9.474 -29.863 36.579 1.00 42.53 95 GLU A CA 1
ATOM 723 C C . GLU A 1 95 ? -8.276 -28.962 36.885 1.00 42.53 95 GLU A C 1
ATOM 725 O O . GLU A 1 95 ? -7.422 -29.253 37.714 1.00 42.53 95 GLU A O 1
ATOM 730 N N . GLY A 1 96 ? -8.188 -27.857 36.148 1.00 44.00 96 GLY A N 1
ATOM 731 C CA . GLY A 1 96 ? -7.468 -26.685 36.628 1.00 44.00 96 GLY A CA 1
ATOM 732 C C . GLY A 1 96 ? -8.450 -25.792 37.373 1.00 44.00 96 GLY A C 1
ATOM 733 O O . GLY A 1 96 ? -9.509 -25.476 36.821 1.00 44.00 96 GLY A O 1
ATOM 734 N N . ASP A 1 97 ? -8.093 -25.372 38.586 1.00 42.81 97 ASP A N 1
ATOM 735 C CA . ASP A 1 97 ? -8.705 -24.239 39.286 1.00 42.81 97 ASP A CA 1
ATOM 736 C C . ASP A 1 97 ? -8.552 -22.988 38.409 1.00 42.81 97 ASP A C 1
ATOM 738 O O . ASP A 1 97 ? -7.581 -22.235 38.490 1.00 42.81 97 ASP A O 1
ATOM 742 N N . GLY A 1 98 ? -9.466 -22.828 37.453 1.00 46.88 98 GLY A N 1
ATOM 743 C CA . GLY A 1 98 ? -9.417 -21.761 36.470 1.00 46.88 98 GLY A CA 1
ATOM 744 C C . GLY A 1 98 ? -9.666 -20.432 37.160 1.00 46.88 98 GLY A C 1
ATOM 745 O O . GLY A 1 98 ? -10.785 -20.163 37.590 1.00 46.88 98 GLY A O 1
ATOM 746 N N . VAL A 1 99 ? -8.630 -19.598 37.240 1.00 50.28 99 VAL A N 1
ATOM 747 C CA . VAL A 1 99 ? -8.785 -18.187 37.591 1.00 50.28 99 VAL A CA 1
ATOM 748 C C . VAL A 1 99 ? -9.652 -17.546 36.512 1.00 50.28 99 VAL A C 1
ATOM 750 O O . VAL A 1 99 ? -9.296 -17.550 35.332 1.00 50.28 99 VAL A O 1
ATOM 753 N N . VAL A 1 100 ? -10.816 -17.043 36.916 1.00 52.41 100 VAL A N 1
ATOM 754 C CA . VAL A 1 100 ? -11.702 -16.292 36.033 1.00 52.41 100 VAL A CA 1
ATOM 755 C C . VAL A 1 100 ? -11.195 -14.859 35.994 1.00 52.41 100 VAL A C 1
ATOM 757 O O . VAL A 1 100 ? -11.199 -14.152 37.003 1.00 52.41 100 VAL A O 1
ATOM 760 N N . TRP A 1 101 ? -10.724 -14.460 34.822 1.00 57.34 101 TRP A N 1
ATOM 761 C CA . TRP A 1 101 ? -10.383 -13.080 34.528 1.00 57.34 101 TRP A CA 1
ATOM 762 C C . TRP A 1 101 ? -11.582 -12.451 33.831 1.00 57.34 101 TRP A C 1
ATOM 764 O O . TRP A 1 101 ? -12.027 -12.942 32.790 1.00 57.34 101 TRP A O 1
ATOM 774 N N . GLU A 1 102 ? -12.143 -11.421 34.447 1.00 52.31 102 GLU A N 1
ATOM 775 C CA . GLU A 1 102 ? -13.272 -10.678 33.903 1.00 52.31 102 GLU A CA 1
ATOM 776 C C . GLU A 1 102 ? -12.734 -9.373 33.319 1.00 52.31 102 GLU A C 1
ATOM 778 O O . GLU A 1 102 ? -11.801 -8.777 33.861 1.00 52.31 102 GLU A O 1
ATOM 783 N N . LYS A 1 103 ? -13.240 -9.000 32.143 1.00 47.38 103 LYS A N 1
ATOM 784 C CA . LYS A 1 103 ? -12.874 -7.742 31.504 1.00 47.38 103 LYS A CA 1
ATOM 785 C C . LYS A 1 103 ? -13.873 -6.704 31.987 1.00 47.38 103 LYS A C 1
ATOM 787 O O . LYS A 1 103 ? -15.050 -6.803 31.638 1.00 47.38 103 LYS A O 1
ATOM 792 N N . ASP A 1 104 ? -13.402 -5.763 32.790 1.00 50.88 104 ASP A N 1
ATOM 793 C CA . ASP A 1 104 ? -14.223 -4.669 33.286 1.00 50.88 104 ASP A CA 1
ATOM 794 C C . ASP A 1 104 ? -14.587 -3.723 32.128 1.00 50.88 104 ASP A C 1
ATOM 796 O O . ASP A 1 104 ? -13.997 -3.759 31.040 1.00 50.88 104 ASP A O 1
ATOM 800 N N . SER A 1 105 ? -15.612 -2.891 32.323 1.00 46.62 105 SER A N 1
ATOM 801 C CA . SER A 1 105 ? -16.137 -1.980 31.292 1.00 46.62 105 SER A CA 1
ATOM 802 C C . SER A 1 105 ? -15.117 -0.951 30.784 1.00 46.62 105 SER A C 1
ATOM 804 O O . SER A 1 105 ? -15.311 -0.382 29.713 1.00 46.62 105 SER A O 1
ATOM 806 N N . ASP A 1 106 ? -14.028 -0.737 31.521 1.00 50.66 106 ASP A N 1
ATOM 807 C CA . ASP A 1 106 ? -12.889 0.117 31.167 1.00 50.66 106 ASP A CA 1
ATOM 808 C C . ASP A 1 106 ? -11.776 -0.630 30.397 1.00 50.66 106 ASP A C 1
ATOM 810 O O . ASP A 1 106 ? -10.782 -0.037 29.981 1.00 50.66 106 ASP A O 1
ATOM 814 N N . GLY A 1 107 ? -11.943 -1.936 30.167 1.00 49.44 107 GLY A N 1
ATOM 815 C CA . GLY A 1 107 ? -10.988 -2.785 29.466 1.00 49.44 107 GLY A CA 1
ATOM 816 C C . GLY A 1 107 ? -9.868 -3.357 30.336 1.00 49.44 107 GLY A C 1
ATOM 817 O O . GLY A 1 107 ? -9.036 -4.097 29.796 1.00 49.44 107 GLY A O 1
ATOM 818 N N . THR A 1 108 ? -9.849 -3.076 31.642 1.00 51.97 108 THR A N 1
ATOM 819 C CA . THR A 1 108 ? -8.909 -3.700 32.577 1.00 51.97 108 THR A CA 1
ATOM 820 C C . THR A 1 108 ? -9.303 -5.151 32.865 1.00 51.97 108 THR A C 1
ATOM 822 O O . THR A 1 108 ? -10.468 -5.543 32.791 1.00 51.97 108 THR A O 1
ATOM 825 N N . ILE A 1 109 ? -8.299 -6.003 33.089 1.00 57.50 109 ILE A N 1
ATOM 826 C CA . ILE A 1 109 ? -8.501 -7.430 33.358 1.00 57.50 109 ILE A CA 1
ATOM 827 C C . ILE A 1 109 ? -8.410 -7.642 34.873 1.00 57.50 109 ILE A C 1
ATOM 829 O O . ILE A 1 109 ? -7.314 -7.671 35.438 1.00 57.50 109 ILE A O 1
ATOM 833 N N . GLY A 1 110 ? -9.563 -7.791 35.524 1.00 53.28 110 GLY A N 1
ATOM 834 C CA . GLY A 1 110 ? -9.694 -7.999 36.965 1.00 53.28 110 GLY A CA 1
ATOM 835 C C . GLY A 1 110 ? -9.736 -9.482 37.353 1.00 53.28 110 GLY A C 1
ATOM 836 O O . GLY A 1 110 ? -10.296 -10.324 36.645 1.00 53.28 110 GLY A O 1
ATOM 837 N N . ARG A 1 111 ? -9.135 -9.834 38.501 1.00 47.97 111 ARG A N 1
ATOM 838 C CA . ARG A 1 111 ? -9.178 -11.202 39.052 1.00 47.97 111 ARG A CA 1
ATOM 839 C C . ARG A 1 111 ? -10.485 -11.414 39.818 1.00 47.97 111 ARG A C 1
ATOM 841 O O . ARG A 1 111 ? -10.603 -10.953 40.951 1.00 47.97 111 ARG A O 1
ATOM 848 N N . SER A 1 112 ? -11.429 -12.168 39.259 1.00 52.31 112 SER A N 1
ATOM 849 C CA . SER A 1 112 ? -12.669 -12.518 39.961 1.00 52.31 112 SER A CA 1
ATOM 850 C C . SER A 1 112 ? -12.453 -13.755 40.839 1.00 52.31 112 SER A C 1
ATOM 852 O O . SER A 1 112 ? -12.244 -14.865 40.349 1.00 52.31 112 SER A O 1
ATOM 854 N N . THR A 1 113 ? -12.470 -13.577 42.164 1.00 47.72 113 THR A N 1
ATOM 855 C CA . THR A 1 113 ? -12.324 -14.673 43.146 1.00 47.72 113 THR A CA 1
ATOM 856 C C . THR A 1 113 ? -13.648 -15.236 43.657 1.00 47.72 113 THR A C 1
ATOM 858 O O . THR A 1 113 ? -13.655 -16.003 44.617 1.00 47.72 113 THR A O 1
ATOM 861 N N . GLY A 1 114 ? -14.785 -14.898 43.052 1.00 46.50 114 GLY A N 1
ATOM 862 C CA . GLY A 1 114 ? -16.067 -15.344 43.590 1.00 46.50 114 GLY A CA 1
ATOM 863 C C . GLY A 1 114 ? -17.236 -15.059 42.673 1.00 46.50 114 GLY A C 1
ATOM 864 O O . GLY A 1 114 ? -17.956 -14.091 42.867 1.00 46.50 114 GLY A O 1
ATOM 865 N N . GLY A 1 115 ? -17.476 -15.938 41.706 1.00 42.38 115 GLY A N 1
ATOM 866 C CA . GLY A 1 115 ? -18.696 -15.865 40.919 1.00 42.38 115 GLY A CA 1
ATOM 867 C C . GLY A 1 115 ? -18.890 -17.085 40.041 1.00 42.38 115 GLY A C 1
ATOM 868 O O . GLY A 1 115 ? -18.001 -17.470 39.287 1.00 42.38 115 GLY A O 1
ATOM 869 N N . LYS A 1 116 ? -20.100 -17.653 40.068 1.00 43.50 116 LYS A N 1
ATOM 870 C CA . LYS A 1 116 ? -20.628 -18.545 39.019 1.00 43.50 116 LYS A CA 1
ATOM 871 C C . LYS A 1 116 ? -20.909 -17.747 37.726 1.00 43.50 116 LYS A C 1
ATOM 873 O O . LYS A 1 116 ? -21.973 -17.885 37.129 1.00 43.50 116 LYS A O 1
ATOM 878 N N . GLY A 1 117 ? -20.002 -16.850 37.347 1.00 43.50 117 GLY A N 1
ATOM 879 C CA . GLY A 1 117 ? -20.094 -16.038 36.141 1.00 43.50 117 GLY A CA 1
ATOM 880 C C . GLY A 1 117 ? -19.682 -16.849 34.917 1.00 43.50 117 GLY A C 1
ATOM 881 O O . GLY A 1 117 ? -18.855 -17.758 35.010 1.00 43.50 117 GLY A O 1
ATOM 882 N N . LYS A 1 118 ? -20.236 -16.505 33.750 1.00 42.44 118 LYS A N 1
ATOM 883 C CA . LYS A 1 118 ? -19.845 -17.042 32.432 1.00 42.44 118 LYS A CA 1
ATOM 884 C C . LYS A 1 118 ? -18.471 -16.504 31.983 1.00 42.44 118 LYS A C 1
ATOM 886 O O . LYS A 1 118 ? -18.296 -16.148 30.823 1.00 42.44 118 LYS A O 1
ATOM 891 N N . GLY A 1 119 ? -17.518 -16.386 32.903 1.00 43.78 119 GLY A N 1
ATOM 892 C CA . GLY A 1 119 ? -16.190 -15.871 32.609 1.00 43.78 119 GLY A CA 1
ATOM 893 C C . GLY A 1 119 ? -15.384 -16.858 31.767 1.00 43.78 119 GLY A C 1
ATOM 894 O O . GLY A 1 119 ? -15.492 -18.079 31.924 1.00 43.78 119 GLY A O 1
ATOM 895 N N . LEU A 1 120 ? -14.593 -16.318 30.841 1.00 47.97 120 LEU A N 1
ATOM 896 C CA . LEU A 1 120 ? -13.761 -17.092 29.930 1.00 47.97 120 LEU A CA 1
ATOM 897 C C . LEU A 1 120 ? -12.698 -17.844 30.745 1.00 47.97 120 LEU A C 1
ATOM 899 O O . LEU A 1 120 ? -11.778 -17.244 31.295 1.00 47.97 120 LEU A O 1
ATOM 903 N N . ARG A 1 121 ? -12.818 -19.173 30.838 1.00 50.69 121 ARG A N 1
ATOM 904 C CA . ARG A 1 121 ? -11.755 -20.023 31.389 1.00 50.69 121 ARG A CA 1
ATOM 905 C C . ARG A 1 121 ? -10.577 -19.995 30.418 1.00 50.69 121 ARG A C 1
ATOM 907 O O . ARG A 1 121 ? -10.568 -20.744 29.442 1.00 50.69 121 ARG A O 1
ATOM 914 N N . ILE A 1 122 ? -9.603 -19.124 30.668 1.00 55.25 122 ILE A N 1
ATOM 915 C CA . ILE A 1 122 ? -8.369 -19.062 29.881 1.00 55.25 122 ILE A CA 1
ATOM 916 C C . ILE A 1 122 ? -7.530 -20.288 30.258 1.00 55.25 122 ILE A C 1
ATOM 918 O O . ILE A 1 122 ? -6.791 -20.293 31.240 1.00 55.25 122 ILE A O 1
ATOM 922 N N . GLY A 1 123 ? -7.697 -21.374 29.503 1.00 62.44 123 GLY A N 1
ATOM 923 C CA . GLY A 1 123 ? -6.726 -22.463 29.500 1.00 62.44 123 GLY A CA 1
ATOM 924 C C . GLY A 1 123 ? -5.381 -21.980 28.948 1.00 62.44 123 GLY A C 1
ATOM 925 O O . GLY A 1 123 ? -5.285 -20.890 28.390 1.00 62.44 123 GLY A O 1
ATOM 926 N N . SER A 1 124 ? -4.335 -22.802 29.073 1.00 68.56 124 SER A N 1
ATOM 927 C CA . SER A 1 124 ? -3.060 -22.562 28.379 1.00 68.56 124 SER A CA 1
ATOM 928 C C . SER A 1 124 ? -3.319 -22.211 26.913 1.00 68.56 124 SER A C 1
ATOM 930 O O . SER A 1 124 ? -3.906 -23.027 26.199 1.00 68.56 124 SER A O 1
ATOM 932 N N . VAL A 1 125 ? -2.847 -21.039 26.482 1.00 70.25 125 VAL A N 1
ATOM 933 C CA . VAL A 1 125 ? -2.777 -20.628 25.072 1.00 70.25 125 VAL A CA 1
ATOM 934 C C . VAL A 1 125 ? -2.105 -21.758 24.292 1.00 70.25 125 VAL A C 1
ATOM 936 O O . VAL A 1 125 ? -1.014 -22.195 24.671 1.00 70.25 125 VAL A O 1
ATOM 939 N N . LYS A 1 126 ? -2.769 -22.298 23.267 1.00 77.12 126 LYS A N 1
ATOM 940 C CA . LYS A 1 126 ? -2.226 -23.400 22.457 1.00 77.12 126 LYS A CA 1
ATOM 941 C C . LYS A 1 126 ? -1.502 -22.873 21.227 1.00 77.12 126 LYS A C 1
ATOM 943 O O . LYS A 1 126 ? -0.585 -23.535 20.747 1.00 77.12 126 LYS A O 1
ATOM 948 N N . SER A 1 127 ? -1.889 -21.696 20.747 1.00 80.56 127 SER A N 1
ATOM 949 C CA . SER A 1 127 ? -1.253 -21.023 19.619 1.00 80.56 127 SER A CA 1
ATOM 950 C C . SER A 1 127 ? -1.476 -19.506 19.660 1.00 80.56 127 SER A C 1
ATOM 952 O O . SER A 1 127 ? -2.268 -19.009 20.459 1.00 80.56 127 SER A O 1
ATOM 954 N N . ILE A 1 128 ? -0.763 -18.748 18.819 1.00 80.25 128 ILE A N 1
ATOM 955 C CA . ILE A 1 128 ? -0.900 -17.281 18.761 1.00 80.25 128 ILE A CA 1
ATOM 956 C C . ILE A 1 128 ? -2.324 -16.863 18.372 1.00 80.25 128 ILE A C 1
ATOM 958 O O . ILE A 1 128 ? -2.813 -15.830 18.817 1.00 80.25 128 ILE A O 1
ATOM 962 N N . GLU A 1 129 ? -3.025 -17.699 17.610 1.00 77.50 129 GLU A N 1
ATOM 963 C CA . GLU A 1 129 ? -4.411 -17.490 17.210 1.00 77.50 129 GLU A CA 1
ATOM 964 C C . GLU A 1 129 ? -5.356 -17.427 18.415 1.00 77.50 129 GLU A C 1
ATOM 966 O O . GLU A 1 129 ? -6.281 -16.618 18.408 1.00 77.50 129 GLU A O 1
ATOM 971 N N . ASP A 1 130 ? -5.082 -18.189 19.480 1.00 77.19 130 ASP A N 1
ATOM 972 C CA . ASP A 1 130 ? -5.860 -18.138 20.727 1.00 77.19 130 ASP A CA 1
ATOM 973 C C . ASP A 1 130 ? -5.695 -16.796 21.468 1.00 77.19 130 ASP A C 1
ATOM 975 O O . ASP A 1 130 ? -6.484 -16.482 22.359 1.00 77.19 130 ASP A O 1
ATOM 979 N N . THR A 1 131 ? -4.674 -16.001 21.122 1.00 81.38 131 THR A N 1
ATOM 980 C CA . THR A 1 131 ? -4.435 -14.666 21.702 1.00 81.38 131 THR A CA 1
ATOM 981 C C . THR A 1 131 ? -5.123 -13.542 20.930 1.00 81.38 131 THR A C 1
ATOM 983 O O . THR A 1 131 ? -5.192 -12.415 21.420 1.00 81.38 131 THR A O 1
ATOM 986 N N . MET A 1 132 ? -5.649 -13.824 19.734 1.00 78.38 132 MET A N 1
ATOM 987 C CA . MET A 1 132 ? -6.312 -12.817 18.914 1.00 78.38 132 MET A CA 1
ATOM 988 C C . MET A 1 132 ? -7.749 -12.601 19.391 1.00 78.38 132 MET A C 1
ATOM 990 O O . MET A 1 132 ? -8.542 -13.539 19.492 1.00 78.38 132 MET A O 1
ATOM 994 N N . SER A 1 133 ? -8.118 -11.346 19.651 1.00 73.94 133 SER A N 1
ATOM 995 C CA . SER A 1 133 ? -9.513 -11.003 19.922 1.00 73.94 133 SER A CA 1
ATOM 996 C C . SER A 1 133 ? -10.362 -11.268 18.679 1.00 73.94 133 SER 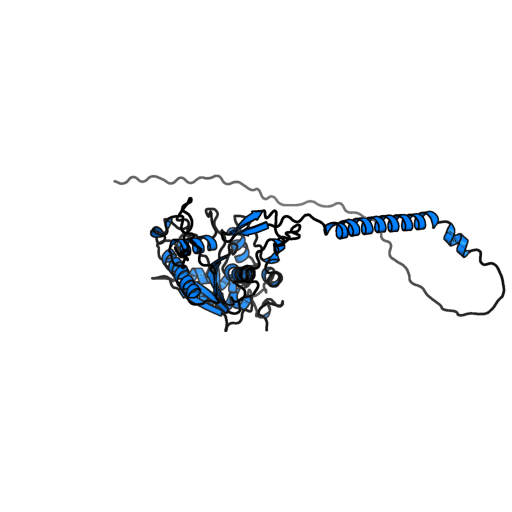A C 1
ATOM 998 O O . SER A 1 133 ? -10.050 -10.752 17.605 1.00 73.94 133 SER A O 1
ATOM 1000 N N . LYS A 1 134 ? -11.463 -12.012 18.820 1.00 63.66 134 LYS A N 1
ATOM 1001 C CA . LYS A 1 134 ? -12.482 -12.098 17.767 1.00 63.66 134 LYS A CA 1
ATOM 1002 C C . LYS A 1 134 ? -13.117 -10.717 17.617 1.00 63.66 134 LYS A C 1
ATOM 1004 O O . LYS A 1 134 ? -13.762 -10.227 18.540 1.00 63.66 134 LYS A O 1
ATOM 1009 N N . SER A 1 135 ? -12.850 -10.047 16.501 1.00 59.91 135 SER A N 1
ATOM 1010 C CA . SER A 1 135 ? -13.396 -8.724 16.223 1.00 59.91 135 SER A CA 1
ATOM 1011 C C . SER A 1 135 ? -14.839 -8.845 15.730 1.00 59.91 135 SER A C 1
ATOM 1013 O O . SER A 1 135 ? -15.115 -8.856 14.533 1.00 59.91 135 SER A O 1
ATOM 1015 N N . ASP A 1 136 ? -15.790 -8.899 16.661 1.00 59.56 136 ASP A N 1
ATOM 1016 C CA . ASP A 1 136 ? -17.219 -9.025 16.328 1.00 59.56 136 ASP A CA 1
ATOM 1017 C C . ASP A 1 136 ? -17.775 -7.805 15.545 1.00 59.56 136 ASP A C 1
ATOM 1019 O O . ASP A 1 136 ? -18.870 -7.867 14.992 1.00 59.56 136 ASP A O 1
ATOM 1023 N N . GLY A 1 137 ? -17.013 -6.704 15.443 1.00 65.44 137 GLY A N 1
ATOM 1024 C CA . GLY A 1 137 ? -17.416 -5.457 14.776 1.00 65.44 137 GLY A CA 1
ATOM 1025 C C . GLY A 1 137 ? -16.957 -5.259 13.323 1.00 65.44 137 GLY A C 1
ATOM 1026 O O . GLY A 1 137 ? -17.455 -4.346 12.669 1.00 65.44 137 GLY A O 1
ATOM 1027 N N . PHE A 1 138 ? -16.039 -6.078 12.790 1.00 79.62 138 PHE A N 1
ATOM 1028 C CA . PHE A 1 138 ? -15.460 -5.856 11.445 1.00 79.62 138 PHE A CA 1
ATOM 1029 C C . PHE A 1 138 ? -15.866 -6.896 10.394 1.00 79.62 138 PHE A C 1
ATOM 1031 O O . PHE A 1 138 ? -15.507 -6.759 9.226 1.00 79.62 138 PHE A O 1
ATOM 1038 N N . GLY A 1 139 ? -16.659 -7.906 10.767 1.00 76.25 139 GLY A N 1
ATOM 1039 C CA . GLY A 1 139 ? -17.098 -8.959 9.843 1.00 76.25 139 GLY A CA 1
ATOM 1040 C C . GLY A 1 139 ? -17.978 -8.468 8.682 1.00 76.25 139 GLY A C 1
ATOM 1041 O O . GLY A 1 139 ? -18.120 -9.177 7.690 1.00 76.25 139 GLY A O 1
ATOM 1042 N N . GLY A 1 140 ? -18.554 -7.265 8.792 1.00 86.94 140 GLY A N 1
ATOM 1043 C CA . GLY A 1 140 ? -19.368 -6.638 7.746 1.00 86.94 140 GLY A CA 1
ATOM 1044 C C . GLY A 1 140 ? -18.590 -5.798 6.729 1.00 86.94 140 GLY A C 1
ATOM 1045 O O . GLY A 1 140 ? -19.203 -5.310 5.780 1.00 86.94 140 GLY A O 1
ATOM 1046 N N . LEU A 1 141 ? -17.279 -5.607 6.919 1.00 95.69 141 LEU A N 1
ATOM 1047 C CA . LEU A 1 141 ? -16.458 -4.848 5.978 1.00 95.69 141 LEU A CA 1
ATOM 1048 C C . LEU A 1 141 ? -16.154 -5.698 4.742 1.00 95.69 141 LEU A C 1
ATOM 1050 O O . LEU A 1 141 ? -15.721 -6.846 4.853 1.00 95.69 141 LEU A O 1
ATOM 1054 N N . ASP A 1 142 ? -16.356 -5.125 3.559 1.00 97.31 142 ASP A N 1
ATOM 1055 C CA . ASP A 1 142 ? -16.107 -5.785 2.273 1.00 97.31 142 ASP A CA 1
ATOM 1056 C C . ASP A 1 142 ? -15.410 -4.884 1.241 1.00 97.31 142 ASP A C 1
ATOM 1058 O O . ASP A 1 142 ? -15.133 -5.333 0.126 1.00 97.31 142 ASP A O 1
ATOM 1062 N N . HIS A 1 143 ? -15.053 -3.653 1.612 1.00 98.62 143 HIS A N 1
ATOM 1063 C CA . HIS A 1 143 ? -14.357 -2.708 0.746 1.00 98.62 143 HIS A CA 1
ATOM 1064 C C . HIS A 1 143 ? -12.991 -2.326 1.333 1.00 98.62 143 HIS A C 1
ATOM 1066 O O . HIS A 1 143 ? -12.888 -1.801 2.436 1.00 98.62 143 HIS A O 1
ATOM 1072 N N . LEU A 1 144 ? -11.915 -2.585 0.597 1.00 98.88 144 LEU A N 1
ATOM 1073 C CA . LEU A 1 144 ? -10.568 -2.153 0.958 1.00 98.88 144 LEU A CA 1
ATOM 1074 C C . LEU A 1 144 ? -10.233 -0.825 0.267 1.00 98.88 144 LEU A C 1
ATOM 1076 O O . LEU A 1 144 ? -10.211 -0.768 -0.959 1.00 98.88 144 LEU A O 1
ATOM 1080 N N . ILE A 1 145 ? -9.904 0.207 1.044 1.00 98.88 145 ILE A N 1
ATOM 1081 C CA . ILE A 1 145 ? -9.328 1.458 0.538 1.00 98.88 145 ILE A CA 1
ATOM 1082 C C . ILE A 1 145 ? -7.828 1.447 0.842 1.00 98.88 145 ILE A C 1
ATOM 1084 O O . ILE A 1 145 ? -7.439 1.231 1.987 1.00 98.88 145 ILE A O 1
ATOM 1088 N N . VAL A 1 146 ? -6.980 1.677 -0.160 1.00 98.88 146 VAL A N 1
ATOM 1089 C CA . VAL A 1 146 ? -5.516 1.629 -0.024 1.00 98.88 146 VAL A CA 1
ATOM 1090 C C . VAL A 1 146 ? -4.901 2.981 -0.346 1.00 98.88 146 VAL A C 1
ATOM 1092 O O . VAL A 1 146 ? -5.157 3.529 -1.414 1.00 98.88 146 VAL A O 1
ATOM 1095 N N . VAL A 1 147 ? -4.011 3.468 0.516 1.00 98.75 147 VAL A N 1
ATOM 1096 C CA . VAL A 1 147 ? -3.076 4.556 0.184 1.00 98.75 147 VAL A CA 1
ATOM 1097 C C . VAL A 1 147 ? -1.672 3.973 0.120 1.00 98.75 147 VAL A C 1
ATOM 1099 O O . VAL A 1 147 ? -1.163 3.472 1.122 1.00 98.75 147 VAL A O 1
ATOM 1102 N N . ALA A 1 148 ? -1.048 4.020 -1.056 1.00 96.75 148 ALA A N 1
ATOM 1103 C CA . ALA A 1 148 ? 0.308 3.514 -1.253 1.00 96.75 148 ALA A CA 1
ATOM 1104 C C . ALA A 1 148 ? 1.358 4.555 -0.827 1.00 96.75 148 ALA A C 1
ATOM 1106 O O . ALA A 1 148 ? 1.360 5.692 -1.299 1.00 96.75 148 ALA A O 1
ATOM 1107 N N . GLY A 1 149 ? 2.277 4.146 0.040 1.00 91.56 149 GLY A N 1
ATOM 1108 C CA . GLY A 1 149 ? 3.350 4.964 0.582 1.00 91.56 149 GLY A CA 1
ATOM 1109 C C . GLY A 1 149 ? 4.380 5.373 -0.469 1.00 91.56 149 GLY A C 1
ATOM 1110 O O . GLY A 1 149 ? 4.736 4.610 -1.377 1.00 91.56 149 GLY A O 1
ATOM 1111 N N . HIS A 1 150 ? 4.846 6.621 -0.368 1.00 91.81 150 HIS A N 1
ATOM 1112 C CA . HIS A 1 150 ? 5.854 7.199 -1.268 1.00 91.81 150 HIS A CA 1
ATOM 1113 C C . HIS A 1 150 ? 6.944 8.010 -0.559 1.00 91.81 150 HIS A C 1
ATOM 1115 O O . HIS A 1 150 ? 7.994 8.268 -1.150 1.00 91.81 150 HIS A O 1
ATOM 1121 N N . ALA A 1 151 ? 6.694 8.409 0.682 1.00 95.06 151 ALA A N 1
ATOM 1122 C CA . ALA A 1 151 ? 7.588 9.153 1.558 1.00 95.06 151 ALA A CA 1
ATOM 1123 C C . ALA A 1 151 ? 7.176 8.887 3.008 1.00 95.06 151 ALA A C 1
ATOM 1125 O O . ALA A 1 151 ? 6.076 8.393 3.243 1.00 95.06 151 ALA A O 1
ATOM 1126 N N . ILE A 1 152 ? 8.030 9.235 3.968 1.00 96.25 152 ILE A N 1
ATOM 1127 C CA . ILE A 1 152 ? 7.760 9.006 5.394 1.00 96.25 152 ILE A CA 1
ATOM 1128 C C . ILE A 1 152 ? 7.659 10.357 6.081 1.00 96.25 152 ILE A C 1
ATOM 1130 O O . ILE A 1 152 ? 8.615 11.131 6.026 1.00 96.25 152 ILE A O 1
ATOM 1134 N N . TRP A 1 153 ? 6.530 10.629 6.731 1.00 96.56 153 TRP A N 1
ATOM 1135 C CA . TRP A 1 153 ? 6.417 11.781 7.619 1.00 96.56 153 TRP A CA 1
ATOM 1136 C C . TRP A 1 153 ? 7.156 11.484 8.929 1.00 96.56 153 TRP A C 1
ATOM 1138 O O . TRP A 1 153 ? 6.948 10.443 9.554 1.00 96.56 153 TRP A O 1
ATOM 1148 N N . THR A 1 154 ? 8.062 12.375 9.313 1.00 95.12 154 THR A N 1
ATOM 1149 C CA . THR A 1 154 ? 8.888 12.282 10.528 1.00 95.12 154 THR A CA 1
ATOM 1150 C C . THR A 1 154 ? 8.656 13.432 11.498 1.00 95.12 154 THR A C 1
ATOM 1152 O O . THR A 1 154 ? 9.291 13.462 12.551 1.00 95.12 154 THR A O 1
ATOM 1155 N N . GLY A 1 155 ? 7.786 14.378 11.141 1.00 90.94 155 GLY A N 1
ATOM 1156 C CA . GLY A 1 155 ? 7.398 15.471 12.020 1.00 90.94 155 GLY A CA 1
ATOM 1157 C C . GLY A 1 155 ? 6.653 14.979 13.260 1.00 90.94 155 GLY A C 1
ATOM 1158 O O . GLY A 1 155 ? 6.116 13.874 13.299 1.00 90.94 155 GLY A O 1
ATOM 1159 N N . SER A 1 156 ? 6.629 15.821 14.287 1.00 90.81 156 SER A N 1
ATOM 1160 C CA . SER A 1 156 ? 5.804 15.630 15.487 1.00 90.81 156 SER A CA 1
ATOM 1161 C C . SER A 1 156 ? 4.617 16.590 15.536 1.00 90.81 156 SER A C 1
ATOM 1163 O O . SER A 1 156 ? 3.654 16.332 16.251 1.00 90.81 156 SER A O 1
ATOM 1165 N N . ASP A 1 157 ? 4.698 17.695 14.793 1.00 93.81 157 ASP A N 1
ATOM 1166 C CA . ASP A 1 157 ? 3.683 18.740 14.744 1.00 93.81 157 ASP A CA 1
ATOM 1167 C C . ASP A 1 157 ? 2.906 18.659 13.416 1.00 93.81 157 ASP A C 1
ATOM 1169 O O . ASP A 1 157 ? 3.493 18.883 12.348 1.00 93.81 157 ASP A O 1
ATOM 1173 N N . PRO A 1 158 ? 1.601 18.323 13.439 1.00 93.12 158 PRO A N 1
ATOM 1174 C CA . PRO A 1 158 ? 0.790 18.257 12.231 1.00 93.12 158 PRO A CA 1
ATOM 1175 C C . PRO A 1 158 ? 0.607 19.623 11.556 1.00 93.12 158 PRO A C 1
ATOM 1177 O O . PRO A 1 158 ? 0.260 19.644 10.377 1.00 93.12 158 PRO A O 1
ATOM 1180 N N . GLU A 1 159 ? 0.835 20.759 12.221 1.00 94.75 159 GLU A N 1
ATOM 1181 C CA . GLU A 1 159 ? 0.752 22.086 11.586 1.00 94.75 159 GLU A CA 1
ATOM 1182 C C . GLU A 1 159 ? 1.900 22.334 10.601 1.00 94.75 159 GLU A C 1
ATOM 1184 O O . GLU A 1 159 ? 1.737 23.043 9.609 1.00 94.75 159 GLU A O 1
ATOM 1189 N N . LEU A 1 160 ? 3.045 21.683 10.817 1.00 95.62 160 LEU A N 1
ATOM 1190 C CA . LEU A 1 160 ? 4.223 21.792 9.954 1.00 95.62 160 LEU A CA 1
ATOM 1191 C C . LEU A 1 160 ? 4.231 20.747 8.830 1.00 95.62 160 LEU A C 1
ATOM 1193 O O . LEU A 1 160 ? 5.181 20.689 8.053 1.00 95.62 160 LEU A O 1
ATOM 1197 N N . ARG A 1 161 ? 3.181 19.923 8.708 1.00 94.81 161 ARG A N 1
ATOM 1198 C CA . ARG A 1 161 ? 3.116 18.790 7.766 1.00 94.81 161 ARG A CA 1
ATOM 1199 C C . ARG A 1 161 ? 3.321 19.161 6.295 1.00 94.81 161 ARG A C 1
ATOM 1201 O O . ARG A 1 161 ? 3.649 18.280 5.513 1.00 94.81 161 ARG A O 1
ATOM 1208 N N . ASP A 1 162 ? 3.156 20.425 5.919 1.00 94.25 162 ASP A N 1
ATOM 1209 C CA . ASP A 1 162 ? 3.364 20.901 4.546 1.00 94.25 162 ASP A CA 1
ATOM 1210 C C . ASP A 1 162 ? 4.844 21.199 4.224 1.00 94.25 162 ASP A C 1
ATOM 1212 O O . ASP A 1 162 ? 5.178 21.511 3.079 1.00 94.25 162 ASP A O 1
ATOM 1216 N N . GLN A 1 163 ? 5.736 21.139 5.219 1.00 94.44 163 GLN A N 1
ATOM 1217 C CA . GLN A 1 163 ? 7.153 21.481 5.082 1.00 94.44 163 GLN A CA 1
ATOM 1218 C C . GLN A 1 163 ? 7.996 20.241 4.783 1.00 94.44 163 GLN A C 1
ATOM 1220 O O . GLN A 1 163 ? 7.939 19.256 5.512 1.00 94.44 163 GLN A O 1
ATOM 1225 N N . ASP A 1 164 ? 8.829 20.302 3.740 1.00 94.62 164 ASP A N 1
ATOM 1226 C CA . ASP A 1 164 ? 9.683 19.191 3.291 1.00 94.62 164 ASP A CA 1
ATOM 1227 C C . ASP A 1 164 ? 10.608 18.619 4.382 1.00 94.62 164 ASP A C 1
ATOM 1229 O O . ASP A 1 164 ? 10.969 17.445 4.318 1.00 94.62 164 ASP A O 1
ATOM 1233 N N . ASP A 1 165 ? 11.024 19.424 5.363 1.00 94.94 165 ASP A N 1
ATOM 1234 C CA . ASP A 1 165 ? 11.924 18.999 6.443 1.00 94.94 165 ASP A CA 1
ATOM 1235 C C . ASP A 1 165 ? 11.243 18.103 7.490 1.00 94.94 165 ASP A C 1
ATOM 1237 O O . ASP A 1 165 ? 11.923 17.382 8.221 1.00 94.94 165 ASP A O 1
ATOM 1241 N N . GLN A 1 166 ? 9.908 18.066 7.494 1.00 96.19 166 GLN A N 1
ATOM 1242 C CA . GLN A 1 166 ? 9.113 17.113 8.263 1.00 96.19 166 GLN A CA 1
ATOM 1243 C C . GLN A 1 166 ? 9.011 15.746 7.574 1.00 96.19 166 GLN A C 1
ATOM 1245 O O . GLN A 1 166 ? 8.325 14.861 8.088 1.00 96.19 166 GLN A O 1
ATOM 1250 N N . TRP A 1 167 ? 9.656 15.551 6.418 1.00 96.44 167 TRP A N 1
ATOM 1251 C CA . TRP A 1 167 ? 9.532 14.342 5.609 1.00 96.44 167 TRP A CA 1
ATOM 1252 C C . TRP A 1 167 ? 10.881 13.772 5.172 1.00 96.44 167 TRP A C 1
ATOM 1254 O O . TRP A 1 167 ? 11.815 14.469 4.777 1.00 96.44 167 TRP A O 1
ATOM 1264 N N . LEU A 1 168 ? 10.953 12.444 5.117 1.00 95.81 168 LEU A N 1
ATOM 1265 C CA . LEU A 1 168 ? 12.022 11.740 4.420 1.00 95.81 168 LEU A CA 1
ATOM 1266 C C . LEU A 1 168 ? 11.664 11.593 2.939 1.00 95.81 168 LEU A C 1
ATOM 1268 O O . LEU A 1 168 ? 11.010 10.629 2.536 1.00 95.81 168 LEU A O 1
ATOM 1272 N N . LEU A 1 169 ? 12.140 12.551 2.143 1.00 94.81 169 LEU A N 1
ATOM 1273 C CA . LEU A 1 169 ? 11.886 12.676 0.704 1.00 94.81 169 LEU A CA 1
ATOM 1274 C C . LEU A 1 169 ? 13.089 12.250 -0.149 1.00 94.81 169 LEU A C 1
ATOM 1276 O O . LEU A 1 169 ? 14.250 12.419 0.239 1.00 94.81 169 LEU A O 1
ATOM 1280 N N . ASP A 1 170 ? 12.830 11.700 -1.334 1.00 90.56 170 ASP A N 1
ATOM 1281 C CA . ASP A 1 170 ? 13.828 11.588 -2.403 1.00 90.56 170 ASP A CA 1
ATOM 1282 C C . ASP A 1 170 ? 14.123 12.972 -2.992 1.00 90.56 170 ASP A C 1
ATOM 1284 O O . ASP A 1 170 ? 13.273 13.859 -2.917 1.00 90.56 170 ASP A O 1
ATOM 1288 N N . PRO A 1 171 ? 15.298 13.187 -3.614 1.00 90.75 171 PRO A N 1
ATOM 1289 C CA . PRO A 1 171 ? 15.643 14.485 -4.194 1.00 90.75 171 PRO A CA 1
ATOM 1290 C C . PRO A 1 171 ? 14.571 15.039 -5.143 1.00 90.75 171 PRO A C 1
ATOM 1292 O O . PRO A 1 171 ? 14.221 16.209 -5.035 1.00 90.75 171 PRO A O 1
ATOM 1295 N N . ILE A 1 172 ? 13.994 14.183 -5.997 1.00 87.19 172 ILE A N 1
ATOM 1296 C CA . ILE A 1 172 ? 12.932 14.556 -6.948 1.00 87.19 172 ILE A CA 1
ATOM 1297 C C . ILE A 1 172 ? 11.602 14.912 -6.265 1.00 87.19 172 ILE A C 1
ATOM 1299 O O . ILE A 1 172 ? 10.760 15.578 -6.852 1.00 87.19 172 ILE A O 1
ATOM 1303 N N . GLN A 1 173 ? 11.393 14.473 -5.023 1.00 90.44 173 GLN A N 1
ATOM 1304 C CA . GLN A 1 173 ? 10.148 14.709 -4.293 1.00 90.44 173 GLN A CA 1
ATOM 1305 C C . GLN A 1 173 ? 10.128 16.068 -3.578 1.00 90.44 173 GLN A C 1
ATOM 1307 O O . GLN A 1 173 ? 9.062 16.492 -3.129 1.00 90.44 173 GLN A O 1
ATOM 1312 N N . ARG A 1 174 ? 11.277 16.747 -3.472 1.00 90.25 174 ARG A N 1
ATOM 1313 C CA . ARG A 1 174 ? 11.408 18.039 -2.789 1.00 90.25 174 ARG A CA 1
ATOM 1314 C C . ARG A 1 174 ? 10.742 19.181 -3.564 1.00 90.25 174 ARG A C 1
ATOM 1316 O O . ARG A 1 174 ? 10.512 19.095 -4.768 1.00 90.25 174 ARG A O 1
ATOM 1323 N N . GLY A 1 175 ? 10.473 20.278 -2.866 1.00 89.25 175 GLY A N 1
ATOM 1324 C CA . GLY A 1 175 ? 9.796 21.465 -3.380 1.00 89.25 175 GLY A CA 1
ATOM 1325 C C . GLY A 1 175 ? 8.306 21.523 -3.034 1.00 89.25 175 GLY A C 1
ATOM 1326 O O . GLY A 1 175 ? 7.552 22.172 -3.757 1.00 89.25 175 GLY A O 1
ATOM 1327 N N . GLY A 1 176 ? 7.856 20.831 -1.980 1.00 89.38 176 GLY A N 1
ATOM 1328 C CA . GLY A 1 176 ? 6.502 20.921 -1.414 1.00 89.38 176 GLY A CA 1
ATOM 1329 C C . GLY A 1 176 ? 5.377 20.260 -2.218 1.00 89.38 176 GLY A C 1
ATOM 1330 O O . GLY A 1 176 ? 4.427 19.747 -1.633 1.00 89.38 176 GLY A O 1
ATOM 1331 N N . ARG A 1 177 ? 5.466 20.209 -3.554 1.00 91.19 177 ARG A N 1
ATOM 1332 C CA . ARG A 1 177 ? 4.395 19.668 -4.419 1.00 91.19 177 ARG A CA 1
ATOM 1333 C C . ARG A 1 177 ? 4.062 18.207 -4.105 1.00 91.19 177 ARG A C 1
ATOM 1335 O O . ARG A 1 177 ? 2.893 17.856 -3.998 1.00 91.19 177 ARG A O 1
ATOM 1342 N N . THR A 1 178 ? 5.085 17.374 -3.902 1.00 92.38 178 THR A N 1
ATOM 1343 C CA . THR A 1 178 ? 4.896 15.956 -3.553 1.00 92.38 178 THR A CA 1
ATOM 1344 C C . THR A 1 178 ? 4.234 15.784 -2.197 1.00 92.38 178 THR A C 1
ATOM 1346 O O . THR A 1 178 ? 3.334 14.961 -2.066 1.00 92.38 178 THR A O 1
ATOM 1349 N N . VAL A 1 179 ? 4.658 16.571 -1.207 1.00 95.00 179 VAL A N 1
ATOM 1350 C CA . VAL A 1 179 ? 4.095 16.539 0.147 1.00 95.00 179 VAL A CA 1
ATOM 1351 C C . VAL A 1 179 ? 2.612 16.901 0.116 1.00 95.00 179 VAL A C 1
ATOM 1353 O O . VAL A 1 179 ? 1.799 16.149 0.644 1.00 95.00 179 VAL A O 1
ATOM 1356 N N . ARG A 1 180 ? 2.239 17.985 -0.577 1.00 94.94 180 ARG A N 1
ATOM 1357 C CA . ARG A 1 180 ? 0.831 18.394 -0.718 1.00 94.94 180 ARG A CA 1
ATOM 1358 C C . ARG A 1 180 ? -0.032 17.309 -1.352 1.00 94.94 180 ARG A C 1
ATOM 1360 O O . ARG A 1 180 ? -1.069 16.970 -0.796 1.00 94.94 180 ARG A O 1
ATOM 1367 N N . ALA A 1 181 ? 0.426 16.705 -2.446 1.00 95.19 181 ALA A N 1
ATOM 1368 C CA . ALA A 1 181 ? -0.316 15.618 -3.077 1.00 95.19 181 ALA A CA 1
ATOM 1369 C C . ALA A 1 181 ? -0.465 14.399 -2.150 1.00 95.19 181 ALA A C 1
ATOM 1371 O O . ALA A 1 181 ? -1.545 13.830 -2.068 1.00 95.19 181 ALA A O 1
ATOM 1372 N N . ILE A 1 182 ? 0.574 14.024 -1.391 1.00 96.50 182 ILE A N 1
ATOM 1373 C CA . ILE A 1 182 ? 0.468 12.938 -0.399 1.00 96.50 182 ILE A CA 1
ATOM 1374 C C . ILE A 1 182 ? -0.577 13.274 0.676 1.00 96.50 182 ILE A C 1
ATOM 1376 O O . ILE A 1 182 ? -1.370 12.414 1.053 1.00 96.50 182 ILE A O 1
ATOM 1380 N N . LEU A 1 183 ? -0.614 14.516 1.161 1.00 97.06 183 LEU A N 1
ATOM 1381 C CA . LEU A 1 183 ? -1.619 14.957 2.131 1.00 97.06 183 LEU A CA 1
ATOM 1382 C C . LEU A 1 183 ? -3.038 14.890 1.559 1.00 97.06 183 LEU A C 1
ATOM 1384 O O . LEU A 1 183 ? -3.961 14.468 2.255 1.00 97.06 183 LEU A O 1
ATOM 1388 N N . GLU A 1 184 ? -3.212 15.248 0.289 1.00 97.38 184 GLU A N 1
ATOM 1389 C CA . GLU A 1 184 ? -4.482 15.089 -0.420 1.00 97.38 184 GLU A CA 1
ATOM 1390 C C . GLU A 1 184 ? -4.863 13.615 -0.595 1.00 97.38 184 GLU A C 1
ATOM 1392 O O . GLU A 1 184 ? -6.033 13.281 -0.431 1.00 97.38 184 GLU A O 1
ATOM 1397 N N . HIS A 1 185 ? -3.901 12.712 -0.834 1.00 98.12 185 HIS A N 1
ATOM 1398 C CA . HIS A 1 185 ? -4.156 11.263 -0.875 1.00 98.12 185 HIS A CA 1
ATOM 1399 C C . HIS A 1 185 ? -4.694 10.764 0.464 1.00 98.12 185 HIS A C 1
ATOM 1401 O O . HIS A 1 185 ? -5.708 10.067 0.503 1.00 98.12 185 HIS A O 1
ATOM 1407 N N . ILE A 1 186 ? -4.035 11.147 1.564 1.00 98.25 186 ILE A N 1
ATOM 1408 C CA . ILE A 1 186 ? -4.444 10.774 2.923 1.00 98.25 186 ILE A CA 1
ATOM 1409 C C . ILE A 1 186 ? -5.845 11.309 3.217 1.00 98.25 186 ILE A C 1
ATOM 1411 O O . ILE A 1 186 ? -6.696 10.563 3.707 1.00 98.25 186 ILE A O 1
ATOM 1415 N N . LYS A 1 187 ? -6.102 12.579 2.890 1.00 97.81 187 LYS A N 1
ATOM 1416 C CA . LYS A 1 187 ? -7.402 13.215 3.102 1.00 97.81 187 LYS A CA 1
ATOM 1417 C C . LYS A 1 187 ? -8.507 12.548 2.284 1.00 97.81 187 LYS A C 1
ATOM 1419 O O . LYS A 1 187 ? -9.495 12.119 2.865 1.00 97.81 187 LYS A O 1
ATOM 1424 N N . ALA A 1 188 ? -8.326 12.392 0.974 1.00 98.44 188 ALA A N 1
ATOM 1425 C CA . ALA A 1 188 ? -9.333 11.795 0.099 1.00 98.44 188 ALA A CA 1
ATOM 1426 C C . ALA A 1 188 ? -9.665 10.351 0.503 1.00 98.44 1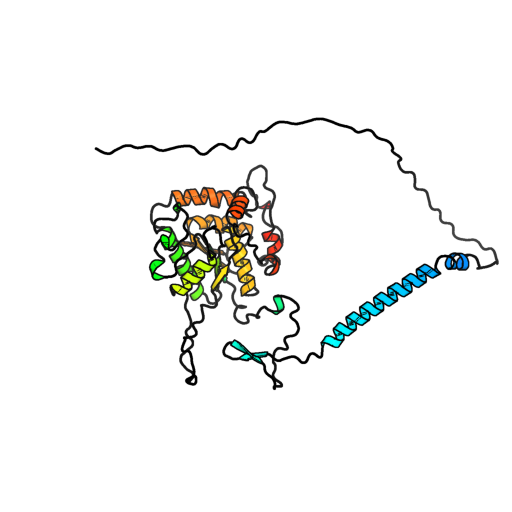88 ALA A C 1
ATOM 1428 O O . ALA A 1 188 ? -10.831 9.965 0.544 1.00 98.44 188 ALA A O 1
ATOM 1429 N N . ALA A 1 189 ? -8.654 9.556 0.864 1.00 98.56 189 ALA A N 1
ATOM 1430 C CA . ALA A 1 189 ? -8.873 8.199 1.352 1.00 98.56 189 ALA A CA 1
ATOM 1431 C C . ALA A 1 189 ? -9.591 8.170 2.710 1.00 98.56 189 ALA A C 1
ATOM 1433 O O . ALA A 1 189 ? -10.433 7.300 2.939 1.00 98.56 189 ALA A O 1
ATOM 1434 N N . SER A 1 190 ? -9.296 9.134 3.589 1.00 98.19 190 SER A N 1
ATOM 1435 C CA . SER A 1 190 ? -10.003 9.308 4.862 1.00 98.19 190 SER A CA 1
ATOM 1436 C C . SER A 1 190 ? -11.473 9.663 4.630 1.00 98.19 190 SER A C 1
ATOM 1438 O O . SER A 1 190 ? -12.347 9.004 5.190 1.00 98.19 190 SER A O 1
ATOM 1440 N N . ASP A 1 191 ? -11.763 10.613 3.739 1.00 98.00 191 ASP A N 1
ATOM 1441 C CA . ASP A 1 191 ? -13.128 11.021 3.386 1.00 98.00 191 ASP A CA 1
ATOM 1442 C C . ASP A 1 191 ? -13.936 9.852 2.788 1.00 98.00 191 ASP A C 1
ATOM 1444 O O . ASP A 1 191 ? -15.090 9.619 3.169 1.00 98.00 191 ASP A O 1
ATOM 1448 N N . LEU A 1 192 ? -13.318 9.055 1.905 1.00 98.31 192 LEU A N 1
ATOM 1449 C CA . LEU A 1 192 ? -13.913 7.825 1.370 1.00 98.31 192 LEU A CA 1
ATOM 1450 C C . LEU A 1 192 ? -14.220 6.818 2.485 1.00 98.31 192 LEU A C 1
ATOM 1452 O O . LEU A 1 192 ? -15.313 6.249 2.519 1.00 98.31 192 LEU A O 1
ATOM 1456 N N . ALA A 1 193 ? -13.287 6.622 3.418 1.00 97.38 193 ALA A N 1
ATOM 1457 C CA . ALA A 1 193 ? -13.446 5.671 4.511 1.00 97.38 193 ALA A CA 1
ATOM 1458 C C . ALA A 1 193 ? -14.537 6.085 5.507 1.00 97.38 193 ALA A C 1
ATOM 1460 O O . ALA A 1 193 ? -15.279 5.242 6.019 1.00 97.38 193 ALA A O 1
ATOM 1461 N N . VAL A 1 194 ? -14.655 7.386 5.777 1.00 95.88 194 VAL A N 1
ATOM 1462 C CA . VAL A 1 194 ? -15.719 7.963 6.607 1.00 95.88 194 VAL A CA 1
ATOM 1463 C C . VAL A 1 194 ? -17.080 7.782 5.937 1.00 95.88 194 VAL A C 1
ATOM 1465 O O . VAL A 1 194 ? -18.034 7.383 6.604 1.00 95.88 194 VAL A O 1
ATOM 1468 N N . THR A 1 195 ? -17.154 8.018 4.627 1.00 96.94 195 THR A N 1
ATOM 1469 C CA . THR A 1 195 ? -18.397 7.934 3.847 1.00 96.94 195 THR A CA 1
ATOM 1470 C C . THR A 1 195 ? -18.893 6.496 3.697 1.00 96.94 195 THR A C 1
ATOM 1472 O O . THR A 1 195 ? -20.085 6.228 3.856 1.00 96.94 195 THR A O 1
ATOM 1475 N N . ASP A 1 196 ? -17.998 5.551 3.412 1.00 97.19 196 ASP A N 1
ATOM 1476 C CA . ASP A 1 196 ? -18.361 4.149 3.237 1.00 97.19 196 ASP A CA 1
ATOM 1477 C C . ASP A 1 196 ? -18.196 3.358 4.539 1.00 97.19 196 ASP A C 1
ATOM 1479 O O . ASP A 1 196 ? -17.094 2.953 4.915 1.00 97.19 196 ASP A O 1
ATOM 1483 N N . ALA A 1 197 ? -19.314 3.066 5.206 1.00 94.75 197 ALA A N 1
ATOM 1484 C CA . ALA A 1 197 ? -19.343 2.289 6.444 1.00 94.75 197 ALA A CA 1
ATOM 1485 C C . ALA A 1 197 ? -18.829 0.841 6.303 1.00 94.75 197 ALA A C 1
ATOM 1487 O O . ALA A 1 197 ? -18.476 0.233 7.314 1.00 94.75 197 ALA A O 1
ATOM 1488 N N . LYS A 1 198 ? -18.771 0.285 5.083 1.00 96.56 198 LYS A N 1
ATOM 1489 C CA . LYS A 1 198 ? -18.255 -1.067 4.805 1.00 96.56 198 LYS A CA 1
ATOM 1490 C C . LYS A 1 198 ? -16.769 -1.097 4.460 1.00 96.56 198 LYS A C 1
ATOM 1492 O O . LYS A 1 198 ? -16.224 -2.171 4.187 1.00 96.56 198 LYS A O 1
ATOM 1497 N N . SER A 1 199 ? -16.116 0.060 4.464 1.00 97.81 199 SER A N 1
ATOM 1498 C CA . SER A 1 199 ? -14.716 0.158 4.083 1.00 97.81 199 SER A CA 1
ATOM 1499 C C . SER A 1 199 ? -13.750 -0.028 5.255 1.00 97.81 199 SER A C 1
ATOM 1501 O O . SER A 1 199 ? -14.059 0.306 6.402 1.00 97.81 199 SER A O 1
ATOM 1503 N N . LEU A 1 200 ? -12.556 -0.535 4.956 1.00 98.00 200 LEU A N 1
ATOM 1504 C CA . LEU A 1 200 ? -11.369 -0.449 5.802 1.00 98.00 200 LEU A CA 1
ATOM 1505 C C . LEU A 1 200 ? -10.300 0.339 5.045 1.00 98.00 200 LEU A C 1
ATOM 1507 O O . LEU A 1 200 ? -9.920 -0.048 3.939 1.00 98.00 200 LEU A O 1
ATOM 1511 N N . LEU A 1 201 ? -9.795 1.406 5.658 1.00 98.62 201 LEU A N 1
ATOM 1512 C CA . LEU A 1 201 ? -8.671 2.175 5.139 1.00 98.62 201 LEU A CA 1
ATOM 1513 C C . LEU A 1 201 ? -7.347 1.553 5.580 1.00 98.62 201 LEU A C 1
ATOM 1515 O O . LEU A 1 201 ? -7.098 1.380 6.773 1.00 98.62 201 LEU A O 1
ATOM 1519 N N . VAL A 1 202 ? -6.485 1.244 4.619 1.00 98.81 202 VAL A N 1
ATOM 1520 C CA . VAL A 1 202 ? -5.142 0.716 4.849 1.00 98.81 202 VAL A CA 1
ATOM 1521 C C . VAL A 1 202 ? -4.117 1.662 4.231 1.00 98.81 202 VAL A C 1
ATOM 1523 O O . VAL A 1 202 ? -4.017 1.796 3.011 1.00 98.81 202 VAL A O 1
ATOM 1526 N N . PHE A 1 203 ? -3.318 2.299 5.082 1.00 98.81 203 PHE A N 1
ATOM 1527 C CA . PHE A 1 203 ? -2.119 3.014 4.654 1.00 98.81 203 PHE A CA 1
ATOM 1528 C C . PHE A 1 203 ? -0.972 2.012 4.527 1.00 98.81 203 PHE A C 1
ATOM 1530 O O . PHE A 1 203 ? -0.556 1.437 5.531 1.00 98.81 203 PHE A O 1
ATOM 1537 N N . SER A 1 204 ? -0.468 1.772 3.318 1.00 98.75 204 SER A N 1
ATOM 1538 C CA . SER A 1 204 ? 0.504 0.706 3.063 1.00 98.75 204 SER A CA 1
ATOM 1539 C C . SER A 1 204 ? 1.859 1.228 2.634 1.00 98.75 204 SER A C 1
ATOM 1541 O O . SER A 1 204 ? 1.967 1.990 1.680 1.00 98.75 204 SER A O 1
ATOM 1543 N N . GLY A 1 205 ? 2.908 0.739 3.282 1.00 98.31 205 GLY A N 1
ATOM 1544 C CA . GLY A 1 205 ? 4.290 0.952 2.884 1.00 98.31 205 GLY A CA 1
ATOM 1545 C C . GLY A 1 205 ? 5.229 0.722 4.056 1.00 98.31 205 GLY A C 1
ATOM 1546 O O . GLY A 1 205 ? 4.944 1.115 5.183 1.00 98.31 205 GLY A O 1
ATOM 1547 N N . GLY A 1 206 ? 6.355 0.073 3.789 1.00 97.25 206 GLY A N 1
ATOM 1548 C CA . GLY A 1 206 ? 7.313 -0.360 4.792 1.00 97.25 206 GLY A CA 1
ATOM 1549 C C . GLY A 1 206 ? 8.337 0.696 5.191 1.00 97.25 206 GLY A C 1
ATOM 1550 O O . GLY A 1 206 ? 8.240 1.881 4.881 1.00 97.25 206 GLY A O 1
ATOM 1551 N N . GLN A 1 207 ? 9.358 0.248 5.919 1.00 95.50 207 GLN A N 1
ATOM 1552 C CA . GLN A 1 207 ? 10.473 1.083 6.367 1.00 95.50 207 GLN A CA 1
ATOM 1553 C C . GLN A 1 207 ? 11.592 1.061 5.315 1.00 95.50 207 GLN A C 1
ATOM 1555 O O . GLN A 1 207 ? 12.565 0.318 5.433 1.00 95.50 207 GLN A O 1
ATOM 1560 N N . THR A 1 208 ? 11.430 1.841 4.246 1.00 91.00 208 THR A N 1
ATOM 1561 C CA . THR A 1 208 ? 12.225 1.707 3.009 1.00 91.00 208 THR A CA 1
ATOM 1562 C C . THR A 1 208 ? 13.569 2.452 3.014 1.00 91.00 208 THR A C 1
ATOM 1564 O O . THR A 1 208 ? 14.345 2.335 2.064 1.00 91.00 208 THR A O 1
ATOM 1567 N N . ARG A 1 209 ? 13.875 3.221 4.072 1.00 90.38 209 ARG A N 1
ATOM 1568 C CA . ARG A 1 209 ? 15.059 4.100 4.162 1.00 90.38 209 ARG A CA 1
ATOM 1569 C C . ARG A 1 209 ? 15.829 3.885 5.456 1.00 90.38 209 ARG A C 1
ATOM 1571 O O . ARG A 1 209 ? 15.235 3.865 6.523 1.00 90.38 209 ARG A O 1
ATOM 1578 N N . ARG A 1 210 ? 17.166 3.858 5.397 1.00 90.94 210 ARG A N 1
ATOM 1579 C CA . ARG A 1 210 ? 18.021 3.647 6.588 1.00 90.94 210 ARG A CA 1
ATOM 1580 C C . ARG A 1 210 ? 17.820 4.679 7.700 1.00 90.94 210 ARG A C 1
ATOM 1582 O O . ARG A 1 210 ? 18.003 4.343 8.860 1.00 90.94 210 ARG A O 1
ATOM 1589 N N . SER A 1 211 ? 17.481 5.916 7.347 1.00 91.62 211 SER A N 1
ATOM 1590 C CA . SER A 1 211 ? 17.227 6.995 8.306 1.00 91.62 211 SER A CA 1
ATOM 1591 C C . SER A 1 211 ? 15.810 6.979 8.885 1.00 91.62 211 SER A C 1
ATOM 1593 O O . SER A 1 211 ? 15.504 7.801 9.741 1.00 91.62 211 SER A O 1
ATOM 1595 N N . ALA A 1 212 ? 14.929 6.099 8.403 1.00 91.69 212 ALA A N 1
ATOM 1596 C CA . ALA A 1 212 ? 13.554 6.042 8.867 1.00 91.69 212 ALA A CA 1
ATOM 1597 C C . ALA A 1 212 ? 13.462 5.374 10.238 1.00 91.69 212 ALA A C 1
ATOM 1599 O O . ALA A 1 212 ? 14.045 4.314 10.457 1.00 91.69 212 ALA A O 1
ATOM 1600 N N . THR A 1 213 ? 12.673 5.960 11.132 1.00 91.38 213 THR A N 1
ATOM 1601 C CA . THR A 1 213 ? 12.313 5.388 12.440 1.00 91.38 213 THR A CA 1
ATOM 1602 C C . THR A 1 213 ? 10.959 4.677 12.420 1.00 91.38 213 THR A C 1
ATOM 1604 O O . THR A 1 213 ? 10.698 3.839 13.275 1.00 91.38 213 THR A O 1
ATOM 1607 N N . HIS A 1 214 ? 10.132 4.970 11.416 1.00 93.25 214 HIS A N 1
ATOM 1608 C CA . HIS A 1 214 ? 8.786 4.432 11.226 1.00 93.25 214 HIS A CA 1
ATOM 1609 C C . HIS A 1 214 ? 8.596 3.997 9.771 1.00 93.25 214 HIS A C 1
ATOM 1611 O O . HIS A 1 214 ? 9.423 4.292 8.905 1.00 93.25 214 HIS A O 1
ATOM 1617 N N . THR A 1 215 ? 7.511 3.281 9.500 1.00 97.31 215 THR A N 1
ATOM 1618 C CA . THR A 1 215 ? 7.127 2.906 8.133 1.00 97.31 215 THR A CA 1
ATOM 1619 C C . THR A 1 215 ? 6.345 4.016 7.435 1.00 97.31 215 THR A C 1
ATOM 1621 O O . THR A 1 215 ? 5.790 4.900 8.091 1.00 97.31 215 THR A O 1
ATOM 1624 N N . GLU A 1 216 ? 6.275 3.961 6.105 1.00 97.56 216 GLU A N 1
ATOM 1625 C CA . GLU A 1 216 ? 5.423 4.863 5.322 1.00 97.56 216 GLU A CA 1
ATOM 1626 C C . GLU A 1 216 ? 3.954 4.754 5.776 1.00 97.56 216 GLU A C 1
ATOM 1628 O O . GLU A 1 216 ? 3.351 5.769 6.129 1.00 97.56 216 GLU A O 1
ATOM 1633 N N . GLY A 1 217 ? 3.420 3.531 5.892 1.00 97.88 217 GLY A N 1
ATOM 1634 C CA . GLY A 1 217 ? 2.038 3.273 6.311 1.00 97.88 217 GLY A CA 1
ATOM 1635 C C . GLY A 1 217 ? 1.707 3.809 7.708 1.00 97.88 217 GLY A C 1
ATOM 1636 O O . GLY A 1 217 ? 0.717 4.522 7.881 1.00 97.88 217 GLY A O 1
ATOM 1637 N N . GLN A 1 218 ? 2.563 3.539 8.701 1.00 97.25 218 GLN A N 1
ATOM 1638 C CA . GLN A 1 218 ? 2.395 4.081 10.059 1.00 97.25 218 GLN A CA 1
ATOM 1639 C C . GLN A 1 218 ? 2.439 5.606 10.074 1.00 97.25 218 GLN A C 1
ATOM 1641 O O . GLN A 1 218 ? 1.639 6.231 10.767 1.00 97.25 218 GLN A O 1
ATOM 1646 N N . SER A 1 219 ? 3.363 6.212 9.321 1.00 97.44 219 SER A N 1
ATOM 1647 C CA . SER A 1 219 ? 3.485 7.670 9.293 1.00 97.44 219 SER A CA 1
ATOM 1648 C C . SER A 1 219 ? 2.218 8.335 8.750 1.00 97.44 219 SER A C 1
ATOM 1650 O O . SER A 1 219 ? 1.801 9.361 9.280 1.00 97.44 219 SER A O 1
ATOM 1652 N N . TYR A 1 220 ? 1.553 7.720 7.765 1.00 98.00 220 TYR A N 1
ATOM 1653 C CA . TYR A 1 220 ? 0.332 8.270 7.169 1.00 98.00 220 TYR A CA 1
ATOM 1654 C C . TYR A 1 220 ? -0.872 8.100 8.091 1.00 98.00 220 TYR A C 1
ATOM 1656 O O . TYR A 1 220 ? -1.632 9.050 8.260 1.00 98.00 220 TYR A O 1
ATOM 1664 N N . LEU A 1 221 ? -1.014 6.938 8.742 1.00 97.25 221 LEU A N 1
ATOM 1665 C CA . LEU A 1 221 ? -2.061 6.728 9.745 1.00 97.25 221 LEU A CA 1
ATOM 1666 C C . LEU A 1 221 ? -1.932 7.737 10.893 1.00 97.25 221 LEU A C 1
ATOM 1668 O O . LEU A 1 221 ? -2.905 8.403 11.244 1.00 97.25 221 LEU A O 1
ATOM 1672 N N . THR A 1 222 ? -0.727 7.889 11.447 1.00 95.31 222 THR A N 1
ATOM 1673 C CA . THR A 1 222 ? -0.460 8.853 12.522 1.00 95.31 222 THR A CA 1
ATOM 1674 C C . THR A 1 222 ? -0.766 10.276 12.073 1.00 95.31 222 THR A C 1
ATOM 1676 O O . THR A 1 222 ? -1.428 11.012 12.799 1.00 95.31 222 THR A O 1
ATOM 1679 N N . LEU A 1 223 ? -0.341 10.661 10.868 1.00 95.94 223 LEU A N 1
ATOM 1680 C CA . LEU A 1 223 ? -0.581 12.000 10.343 1.00 95.94 223 LEU A CA 1
ATOM 1681 C C . LEU A 1 223 ? -2.071 12.279 10.102 1.00 95.94 223 LEU A C 1
ATOM 1683 O O . LEU A 1 223 ? -2.536 13.374 10.419 1.00 95.94 223 LEU A O 1
ATOM 1687 N N . ALA A 1 224 ? -2.826 11.300 9.596 1.00 96.38 224 ALA A N 1
ATOM 1688 C CA . ALA A 1 224 ? -4.272 11.408 9.404 1.00 96.38 224 ALA A CA 1
ATOM 1689 C C . ALA A 1 224 ? -5.000 11.648 10.735 1.00 96.38 224 ALA A C 1
ATOM 1691 O O . ALA A 1 224 ? -5.866 12.519 10.832 1.00 96.38 224 ALA A O 1
ATOM 1692 N N . LEU A 1 225 ? -4.610 10.904 11.774 1.00 93.31 225 LEU A N 1
ATOM 1693 C CA . LEU A 1 225 ? -5.149 11.036 13.126 1.00 93.31 225 LEU A CA 1
ATOM 1694 C C . LEU A 1 225 ? -4.753 12.384 13.754 1.00 93.31 225 LEU A C 1
ATOM 1696 O O . LEU A 1 225 ? -5.623 13.106 14.237 1.00 93.31 225 LEU A O 1
ATOM 1700 N N . ALA A 1 226 ? -3.472 12.756 13.701 1.00 92.12 226 ALA A N 1
ATOM 1701 C CA . ALA A 1 226 ? -2.954 13.999 14.279 1.00 92.12 226 ALA A CA 1
ATOM 1702 C C . ALA A 1 226 ? -3.502 15.256 13.583 1.00 92.12 226 ALA A C 1
ATOM 1704 O O . ALA A 1 226 ? -3.722 16.277 14.226 1.00 92.12 226 ALA A O 1
ATOM 1705 N N . SER A 1 227 ? -3.777 15.174 12.280 1.00 92.75 227 SER A N 1
ATOM 1706 C CA . SER A 1 227 ? -4.343 16.277 11.491 1.00 92.75 227 SER A CA 1
ATOM 1707 C C . SER A 1 227 ? -5.875 16.312 11.506 1.00 92.75 227 SER A C 1
ATOM 1709 O O . SER A 1 227 ? -6.465 17.075 10.745 1.00 92.75 227 SER A O 1
ATOM 1711 N N . SER A 1 228 ? -6.533 15.479 12.326 1.00 91.69 228 SER A N 1
ATOM 1712 C CA . SER A 1 228 ? -8.000 15.349 12.382 1.00 91.69 228 SER A CA 1
ATOM 1713 C C . SER A 1 228 ? -8.660 15.055 11.021 1.00 91.69 228 SER A C 1
ATOM 1715 O O . SER A 1 228 ? -9.803 15.441 10.786 1.00 91.69 228 SER A O 1
ATOM 1717 N N . MET A 1 229 ? -7.948 14.380 10.109 1.00 93.81 229 MET A N 1
ATOM 1718 C CA . MET A 1 229 ? -8.499 13.921 8.822 1.00 93.81 229 MET A CA 1
ATOM 1719 C C . MET A 1 229 ? -9.393 12.693 9.002 1.00 93.81 229 MET A C 1
ATOM 1721 O O . MET A 1 229 ? -10.302 12.460 8.212 1.00 93.81 229 MET A O 1
ATOM 1725 N N . LEU A 1 230 ? -9.140 11.914 10.054 1.00 92.88 230 LEU A N 1
ATOM 1726 C CA . LEU A 1 230 ? -10.019 10.847 10.509 1.00 92.88 230 LEU A CA 1
ATOM 1727 C C . LEU A 1 230 ? -10.754 11.299 11.777 1.00 92.88 230 LEU A C 1
ATOM 1729 O O . LEU A 1 230 ? -10.142 11.938 12.637 1.00 92.88 230 LEU A O 1
ATOM 1733 N N . PRO A 1 231 ? -12.050 10.971 11.918 1.00 85.75 231 PRO A N 1
ATOM 1734 C CA . PRO A 1 231 ? -12.812 11.353 13.090 1.00 85.75 231 PRO A CA 1
ATOM 1735 C C . PRO A 1 231 ? -12.347 10.549 14.302 1.00 85.75 231 PRO A C 1
ATOM 1737 O O . PRO A 1 231 ? -12.106 9.344 14.219 1.00 85.75 231 PRO A O 1
ATOM 1740 N N . HIS A 1 232 ? -12.298 11.215 15.447 1.00 76.44 232 HIS A N 1
ATOM 1741 C CA . HIS A 1 232 ? -12.052 10.583 16.735 1.00 76.44 232 HIS A CA 1
ATOM 1742 C C . HIS A 1 232 ? -13.295 10.718 17.598 1.00 76.44 232 HIS A C 1
ATOM 1744 O O . HIS A 1 232 ? -13.887 11.796 17.667 1.00 76.44 232 HIS A O 1
ATOM 1750 N N . THR A 1 233 ? -13.709 9.641 18.260 1.00 61.00 233 THR A N 1
ATOM 1751 C CA . THR A 1 233 ? -14.807 9.727 19.226 1.00 61.00 233 THR A CA 1
ATOM 1752 C C . THR A 1 233 ? -14.241 10.105 20.583 1.00 61.00 233 THR A C 1
ATOM 1754 O O . THR A 1 233 ? -13.458 9.347 21.158 1.00 61.00 233 THR A O 1
ATOM 1757 N N . THR A 1 234 ? -14.669 11.245 21.115 1.00 54.34 234 THR A N 1
ATOM 1758 C CA . THR A 1 234 ? -14.628 11.499 22.553 1.00 54.34 234 THR A CA 1
ATOM 1759 C C . THR A 1 234 ? -15.782 10.723 23.182 1.00 54.34 234 THR A C 1
ATOM 1761 O O . THR A 1 234 ? -16.922 10.820 22.720 1.00 54.34 234 THR A O 1
ATOM 1764 N N . ALA A 1 235 ? -15.512 9.895 24.194 1.00 49.72 235 ALA A N 1
ATOM 1765 C CA . ALA A 1 235 ? -16.594 9.285 24.965 1.00 49.72 235 ALA A CA 1
ATOM 1766 C C . ALA A 1 235 ? -17.559 10.392 25.451 1.00 49.72 235 ALA A C 1
ATOM 1768 O O . ALA A 1 235 ? -17.085 11.455 25.867 1.00 49.72 235 ALA A O 1
ATOM 1769 N N . PRO A 1 236 ? -18.892 10.205 25.380 1.00 41.75 236 PRO A N 1
ATOM 1770 C CA . PRO A 1 236 ? -19.821 11.211 25.871 1.00 41.75 236 PRO A CA 1
ATOM 1771 C C . PRO A 1 236 ? -19.560 11.452 27.361 1.00 41.75 236 PRO A C 1
ATOM 1773 O O . PRO A 1 236 ? -19.648 10.531 28.171 1.00 41.75 236 PRO A O 1
ATOM 1776 N N . ALA A 1 237 ? -19.244 12.701 27.712 1.00 41.91 237 ALA A N 1
ATOM 1777 C CA . ALA A 1 237 ? -19.202 13.194 29.084 1.00 41.91 237 ALA A CA 1
ATOM 1778 C C . ALA A 1 237 ? -20.625 13.137 29.662 1.00 41.91 237 ALA A C 1
ATOM 1780 O O . ALA A 1 237 ? -21.386 14.098 29.579 1.00 41.91 237 ALA A O 1
ATOM 1781 N N . GLY A 1 238 ? -21.042 11.959 30.120 1.00 43.09 238 GLY A N 1
ATOM 1782 C CA . GLY A 1 238 ? -22.454 11.699 30.369 1.00 43.09 238 GLY A CA 1
ATOM 1783 C C . GLY A 1 238 ? -22.749 10.385 31.071 1.00 43.09 238 GLY A C 1
ATOM 1784 O O . GLY A 1 238 ? -23.753 9.763 30.755 1.00 43.09 238 GLY A O 1
ATOM 1785 N N . GLN A 1 239 ? -21.905 9.971 32.011 1.00 38.84 239 GLN A N 1
ATOM 1786 C CA . GLN A 1 239 ? -22.335 9.271 33.223 1.00 38.84 239 GLN A CA 1
ATOM 1787 C C . GLN A 1 239 ? -21.481 9.831 34.356 1.00 38.84 239 GLN A C 1
ATOM 1789 O O . GLN A 1 239 ? -20.280 10.006 34.171 1.00 38.84 239 GLN A O 1
ATOM 1794 N N . GLU A 1 240 ? -22.119 10.201 35.466 1.00 42.03 240 GLU A N 1
ATOM 1795 C CA . GLU A 1 240 ? -21.484 10.733 36.673 1.00 42.03 240 GLU A CA 1
ATOM 1796 C C . GLU A 1 240 ? -20.418 9.748 37.173 1.00 42.03 240 GLU A C 1
ATOM 1798 O O . GLU A 1 240 ? -20.700 8.834 37.944 1.00 42.03 240 GLU A O 1
ATOM 1803 N N . ALA A 1 241 ? -19.192 9.899 36.676 1.00 42.72 241 ALA A N 1
ATOM 1804 C CA . ALA A 1 241 ? -18.031 9.222 37.205 1.00 42.72 241 ALA A CA 1
ATOM 1805 C C . ALA A 1 241 ? -17.640 9.949 38.489 1.00 42.72 241 ALA A C 1
ATOM 1807 O O . ALA A 1 241 ? -17.421 11.164 38.511 1.00 42.72 241 ALA A O 1
ATOM 1808 N N . ASP A 1 242 ? -17.642 9.171 39.561 1.00 41.47 242 ASP A N 1
ATOM 1809 C CA . ASP A 1 242 ? -17.177 9.522 40.888 1.00 41.47 242 ASP A CA 1
ATOM 1810 C C . ASP A 1 242 ? -15.854 10.304 40.800 1.00 41.47 242 ASP A C 1
ATOM 1812 O O . ASP A 1 242 ? -14.960 9.954 40.027 1.00 41.47 242 ASP A O 1
ATOM 1816 N N . LYS A 1 243 ? -15.751 11.408 41.547 1.00 44.03 243 LYS A N 1
ATOM 1817 C CA . LYS A 1 243 ? -14.602 12.326 41.512 1.00 44.03 243 LYS A CA 1
ATOM 1818 C C . LYS A 1 243 ? -13.355 11.622 42.053 1.00 44.03 243 LYS A C 1
ATOM 1820 O O . LYS A 1 243 ? -13.044 11.734 43.237 1.00 44.03 243 LYS A O 1
ATOM 1825 N N . GLY A 1 244 ? -12.634 10.933 41.178 1.00 42.44 244 GLY A N 1
ATOM 1826 C CA . GLY A 1 244 ? -11.417 10.204 41.504 1.00 42.44 244 GLY A CA 1
ATOM 1827 C C . GLY A 1 244 ? -10.512 10.032 40.288 1.00 42.44 244 GLY A C 1
ATOM 1828 O O . GLY A 1 244 ? -10.595 9.033 39.596 1.00 42.44 244 GLY A O 1
ATOM 1829 N N . GLU A 1 245 ? -9.628 11.013 40.101 1.00 46.62 245 GLU A N 1
ATOM 1830 C CA . GLU A 1 245 ? -8.291 10.896 39.498 1.00 46.62 245 GLU A CA 1
ATOM 1831 C C . GLU A 1 245 ? -8.170 10.539 37.989 1.00 46.62 245 GLU A C 1
ATOM 1833 O O . GLU A 1 245 ? -8.375 9.415 37.547 1.00 46.62 245 GLU A O 1
ATOM 1838 N N . SER A 1 246 ? -7.677 11.534 37.229 1.00 43.44 246 SER A N 1
ATOM 1839 C CA . SER A 1 246 ? -7.268 11.553 35.805 1.00 43.44 246 SER A CA 1
ATOM 1840 C C . SER A 1 246 ? -8.364 11.739 34.735 1.00 43.44 246 SER A C 1
ATOM 1842 O O . SER A 1 246 ? -8.671 10.852 33.946 1.00 43.44 246 SER A O 1
ATOM 1844 N N . ASP A 1 247 ? -8.868 12.975 34.627 1.00 43.91 247 ASP A N 1
ATOM 1845 C CA . ASP A 1 247 ? -9.686 13.478 33.509 1.00 43.91 247 ASP A CA 1
ATOM 1846 C C . ASP A 1 247 ? -8.873 13.605 32.197 1.00 43.91 247 ASP A C 1
ATOM 1848 O O . ASP A 1 247 ? -8.634 14.704 31.692 1.00 43.91 247 ASP A O 1
ATOM 1852 N N . VAL A 1 248 ? -8.417 12.490 31.622 1.00 53.41 248 VAL A N 1
ATOM 1853 C CA . VAL A 1 248 ? -7.983 12.461 30.215 1.00 53.41 248 VAL A CA 1
ATOM 1854 C C . VAL A 1 248 ? -9.160 11.936 29.393 1.00 53.41 248 VAL A C 1
ATOM 1856 O O . VAL A 1 248 ? -9.539 10.777 29.574 1.00 53.41 248 VAL A O 1
ATOM 1859 N N . PRO A 1 249 ? -9.768 12.741 28.496 1.00 53.91 249 PRO A N 1
ATOM 1860 C CA . PRO A 1 249 ? -10.817 12.254 27.612 1.00 53.91 249 PRO A CA 1
ATOM 1861 C C . PRO A 1 249 ? -10.316 11.017 26.865 1.00 53.91 249 PRO A C 1
ATOM 1863 O O . PRO A 1 249 ? -9.303 11.080 26.168 1.00 53.91 249 PRO A O 1
ATOM 1866 N N . SER A 1 250 ? -11.010 9.889 27.016 1.00 53.19 250 SER A N 1
ATOM 1867 C CA . SER A 1 250 ? -10.708 8.687 26.243 1.00 53.19 250 SER A CA 1
ATOM 1868 C C . SER A 1 250 ? -11.081 8.957 24.785 1.00 53.19 250 SER A C 1
ATOM 1870 O O . SER A 1 250 ? -12.255 8.940 24.407 1.00 53.19 250 SER A O 1
ATOM 1872 N N . VAL A 1 251 ? -10.073 9.320 23.992 1.00 59.97 251 VAL A N 1
ATOM 1873 C CA . VAL A 1 251 ? -10.175 9.522 22.548 1.00 59.97 251 VAL A CA 1
ATOM 1874 C C . VAL A 1 251 ? -9.949 8.165 21.894 1.00 59.97 251 VAL A C 1
ATOM 1876 O O . VAL A 1 251 ? -8.835 7.642 21.913 1.00 59.97 251 VAL A O 1
ATOM 1879 N N . SER A 1 252 ? -11.004 7.577 21.329 1.00 67.88 252 SER A N 1
ATOM 1880 C CA . SER A 1 252 ? -10.848 6.358 20.532 1.00 67.88 252 SER A CA 1
ATOM 1881 C C . SER A 1 252 ? -10.521 6.740 19.085 1.00 67.88 252 SER A C 1
ATOM 1883 O O . SER A 1 252 ? -11.273 7.527 18.492 1.00 67.88 252 SER A O 1
ATOM 1885 N N . PRO A 1 253 ? -9.415 6.225 18.512 1.00 80.06 253 PRO A N 1
ATOM 1886 C CA . PRO A 1 253 ? -9.076 6.474 17.118 1.00 80.06 253 PRO A CA 1
ATOM 1887 C C . PRO A 1 253 ? -10.116 5.840 16.192 1.00 80.06 253 PRO A C 1
ATOM 1889 O O . PRO A 1 253 ? -10.801 4.884 16.561 1.00 80.06 253 PRO A O 1
ATOM 1892 N N . PHE A 1 254 ? -10.212 6.347 14.962 1.00 87.88 254 PHE A N 1
ATOM 1893 C CA . PHE A 1 254 ? -11.134 5.816 13.962 1.00 87.88 254 PHE A CA 1
ATOM 1894 C C . PHE A 1 254 ? -10.961 4.293 13.775 1.00 87.88 254 PHE A C 1
ATOM 1896 O O . PHE A 1 254 ? -9.903 3.848 13.323 1.00 87.88 254 PHE A O 1
ATOM 1903 N N . PRO A 1 255 ? -11.987 3.470 14.066 1.00 88.31 255 PRO A N 1
ATOM 1904 C CA . PRO A 1 255 ? -11.818 2.020 14.192 1.00 88.31 255 PRO A CA 1
ATOM 1905 C C . PRO A 1 255 ? -11.606 1.299 12.853 1.00 88.31 255 PRO A C 1
ATOM 1907 O O . PRO A 1 255 ? -11.204 0.140 12.841 1.00 88.31 255 PRO A O 1
ATOM 1910 N N . ARG A 1 256 ? -11.886 1.960 11.721 1.00 93.81 256 ARG A N 1
ATOM 1911 C CA . ARG A 1 256 ? -11.794 1.391 10.365 1.00 93.81 256 ARG A CA 1
ATOM 1912 C C . ARG A 1 256 ? -10.617 1.955 9.561 1.00 93.81 256 ARG A C 1
ATOM 1914 O O . ARG A 1 256 ? -10.697 2.045 8.337 1.00 93.81 256 ARG A O 1
ATOM 1921 N N . ALA A 1 257 ? -9.527 2.318 10.233 1.00 95.94 257 ALA A N 1
ATOM 1922 C CA . ALA A 1 257 ? -8.254 2.637 9.594 1.00 95.94 257 ALA A CA 1
ATOM 1923 C C . ALA A 1 257 ? -7.095 1.892 10.266 1.00 95.94 257 ALA A C 1
ATOM 1925 O O . ALA A 1 257 ? -7.039 1.763 11.487 1.00 95.94 257 ALA A O 1
ATOM 1926 N N . THR A 1 258 ? -6.152 1.402 9.466 1.00 97.00 258 THR A N 1
ATOM 1927 C CA . THR A 1 258 ? -4.942 0.731 9.949 1.00 97.00 258 THR A CA 1
ATOM 1928 C C . THR A 1 258 ? -3.769 0.963 8.996 1.00 97.00 258 THR A C 1
ATOM 1930 O O . THR A 1 258 ? -3.923 1.565 7.931 1.00 97.00 258 THR A O 1
ATOM 1933 N N . SER A 1 259 ? -2.586 0.491 9.382 1.00 98.00 259 SER A N 1
ATOM 1934 C CA . SER A 1 259 ? -1.397 0.490 8.538 1.00 98.00 259 SER A CA 1
ATOM 1935 C C . SER A 1 259 ? -1.004 -0.927 8.106 1.00 98.00 259 SER A C 1
ATOM 1937 O O . SER A 1 259 ? -1.291 -1.924 8.781 1.00 98.00 259 SER A O 1
ATOM 1939 N N . GLU A 1 260 ? -0.365 -1.000 6.944 1.00 98.50 260 GLU A N 1
ATOM 1940 C CA . GLU A 1 260 ? 0.351 -2.149 6.403 1.00 98.50 260 GLU A CA 1
ATOM 1941 C C . GLU A 1 260 ? 1.827 -1.737 6.289 1.00 98.50 260 GLU A C 1
ATOM 1943 O O . GLU A 1 260 ? 2.172 -0.769 5.613 1.00 98.50 260 GLU A O 1
ATOM 1948 N N . ASP A 1 261 ? 2.696 -2.461 6.987 1.00 98.06 261 ASP A N 1
ATOM 1949 C CA . ASP A 1 261 ? 4.006 -1.954 7.409 1.00 98.06 261 ASP A CA 1
ATOM 1950 C C . ASP A 1 261 ? 5.191 -2.639 6.707 1.00 98.06 261 ASP A C 1
ATOM 1952 O O . ASP A 1 261 ? 6.345 -2.475 7.127 1.00 98.06 261 ASP A O 1
ATOM 1956 N N . PHE A 1 262 ? 4.933 -3.462 5.687 1.00 98.31 262 PHE A N 1
ATOM 1957 C CA . PHE A 1 262 ? 5.946 -4.337 5.096 1.00 98.31 262 PHE A CA 1
ATOM 1958 C C . PHE A 1 262 ? 6.157 -4.143 3.601 1.00 98.31 262 PHE A C 1
ATOM 1960 O O . PHE A 1 262 ? 7.217 -4.539 3.120 1.00 98.31 262 PHE A O 1
ATOM 1967 N N . ALA A 1 263 ? 5.219 -3.538 2.872 1.00 98.31 263 ALA A N 1
ATOM 1968 C CA . ALA A 1 263 ? 5.361 -3.384 1.431 1.00 98.31 263 ALA A CA 1
ATOM 1969 C C . ALA A 1 263 ? 6.578 -2.530 1.040 1.00 98.31 263 ALA A C 1
ATOM 1971 O O . ALA A 1 263 ? 6.785 -1.421 1.529 1.00 98.31 263 ALA A O 1
ATOM 1972 N N . LEU A 1 264 ? 7.389 -3.036 0.119 1.00 97.69 264 LEU A N 1
ATOM 1973 C CA . LEU A 1 264 ? 8.613 -2.408 -0.380 1.00 97.69 264 LEU A CA 1
ATOM 1974 C C . LEU A 1 264 ? 8.423 -1.826 -1.779 1.00 97.69 264 LEU A C 1
ATOM 1976 O O . LEU A 1 264 ? 9.288 -1.094 -2.265 1.00 97.69 264 LEU A O 1
ATOM 1980 N N . ASP A 1 265 ? 7.318 -2.132 -2.448 1.00 97.56 265 ASP A N 1
ATOM 1981 C CA . ASP A 1 265 ? 6.911 -1.536 -3.711 1.00 97.56 265 ASP A CA 1
ATOM 1982 C C . ASP A 1 265 ? 5.382 -1.490 -3.849 1.00 97.56 265 ASP A C 1
ATOM 1984 O O . ASP A 1 265 ? 4.638 -1.912 -2.973 1.00 97.56 265 ASP A O 1
ATOM 1988 N N . SER A 1 266 ? 4.904 -0.966 -4.975 1.00 97.44 266 SER A N 1
ATOM 1989 C CA . SER A 1 266 ? 3.471 -0.802 -5.247 1.00 97.44 266 SER A CA 1
ATOM 1990 C C . SER A 1 266 ? 2.694 -2.101 -5.466 1.00 97.44 266 SER A C 1
ATOM 1992 O O . SER A 1 266 ? 1.482 -2.098 -5.278 1.00 97.44 266 SER A O 1
ATOM 1994 N N . TYR A 1 267 ? 3.351 -3.164 -5.944 1.00 98.38 267 TYR A N 1
ATOM 1995 C CA . TYR A 1 267 ? 2.691 -4.460 -6.096 1.00 98.38 267 TYR A CA 1
ATOM 1996 C C . TYR A 1 267 ? 2.436 -5.040 -4.705 1.00 98.38 267 TYR A C 1
ATOM 1998 O O . TYR A 1 267 ? 1.309 -5.416 -4.381 1.00 98.38 267 TYR A O 1
ATOM 2006 N N . GLU A 1 268 ? 3.461 -5.000 -3.850 1.00 98.50 268 GLU A N 1
ATOM 2007 C CA . GLU A 1 268 ? 3.337 -5.367 -2.443 1.00 98.50 268 GLU A CA 1
ATOM 2008 C C . GLU A 1 268 ? 2.356 -4.448 -1.710 1.00 98.50 268 GLU A C 1
ATOM 2010 O O . GLU A 1 268 ? 1.573 -4.957 -0.919 1.00 98.50 268 GLU A O 1
ATOM 2015 N N . ASN A 1 269 ? 2.288 -3.144 -2.024 1.00 98.69 269 ASN A N 1
ATOM 2016 C CA . ASN A 1 269 ? 1.291 -2.265 -1.403 1.00 98.69 269 ASN A CA 1
ATOM 2017 C C . ASN A 1 269 ? -0.132 -2.786 -1.620 1.00 98.69 269 ASN A C 1
ATOM 2019 O O . ASN A 1 269 ? -0.931 -2.824 -0.686 1.00 98.69 269 ASN A O 1
ATOM 2023 N N . LEU A 1 270 ? -0.452 -3.217 -2.843 1.00 98.81 270 LEU A N 1
ATOM 2024 C CA . LEU A 1 270 ? -1.763 -3.777 -3.151 1.00 98.81 270 LEU A CA 1
ATOM 2025 C C . LEU A 1 270 ? -1.955 -5.135 -2.462 1.00 98.81 270 LEU A C 1
ATOM 2027 O O . LEU A 1 270 ? -2.912 -5.321 -1.711 1.00 98.81 270 LEU A O 1
ATOM 2031 N N . LEU A 1 271 ? -1.042 -6.080 -2.698 1.00 98.69 271 LEU A N 1
ATOM 2032 C CA . LEU A 1 271 ? -1.187 -7.460 -2.235 1.00 98.69 271 LEU A CA 1
ATOM 2033 C C . LEU A 1 271 ? -1.178 -7.569 -0.703 1.00 98.69 271 LEU A C 1
ATOM 2035 O O . LEU A 1 271 ? -1.986 -8.298 -0.124 1.00 98.69 271 LEU A O 1
ATOM 2039 N N . PHE A 1 272 ? -0.290 -6.838 -0.033 1.00 98.75 272 PHE A N 1
ATOM 2040 C CA . PHE A 1 272 ? -0.195 -6.854 1.423 1.00 98.75 272 PHE A CA 1
ATOM 2041 C C . PHE A 1 272 ? -1.346 -6.101 2.078 1.00 98.75 272 PHE A C 1
ATOM 2043 O O . PHE A 1 272 ? -1.795 -6.532 3.134 1.00 98.75 272 PHE A O 1
ATOM 2050 N N . SER A 1 273 ? -1.916 -5.072 1.442 1.00 98.88 273 SER A N 1
ATOM 2051 C CA . SER A 1 273 ? -3.151 -4.457 1.950 1.00 98.88 273 SER A CA 1
ATOM 2052 C C . SER A 1 273 ? -4.334 -5.426 1.915 1.00 98.88 273 SER A C 1
ATOM 2054 O O . SER A 1 273 ? -5.134 -5.444 2.846 1.00 98.88 273 SER A O 1
ATOM 2056 N N . ILE A 1 274 ? -4.427 -6.292 0.898 1.00 98.81 274 ILE A N 1
ATOM 2057 C CA . ILE A 1 274 ? -5.441 -7.361 0.847 1.00 98.81 274 ILE A CA 1
ATOM 2058 C C . ILE A 1 274 ? -5.227 -8.367 1.988 1.00 98.81 274 ILE A C 1
ATOM 2060 O O . ILE A 1 274 ? -6.184 -8.769 2.653 1.00 98.81 274 ILE A O 1
ATOM 2064 N N . ALA A 1 275 ? -3.978 -8.761 2.248 1.00 98.56 275 ALA A N 1
ATOM 2065 C CA . ALA A 1 275 ? -3.650 -9.639 3.369 1.00 98.56 275 ALA A CA 1
ATOM 2066 C C . ALA A 1 275 ? -3.951 -8.977 4.727 1.00 98.56 275 ALA A C 1
ATOM 2068 O O . ALA A 1 275 ? -4.538 -9.604 5.609 1.00 98.56 275 ALA A O 1
ATOM 2069 N N . ARG A 1 276 ? -3.636 -7.687 4.869 1.00 97.75 276 ARG A N 1
ATOM 2070 C CA . ARG A 1 276 ? -3.926 -6.892 6.064 1.00 97.75 276 ARG A CA 1
ATOM 2071 C C . ARG A 1 276 ? -5.427 -6.723 6.297 1.00 97.75 276 ARG A C 1
ATOM 2073 O O . ARG A 1 276 ? -5.890 -6.815 7.430 1.00 97.75 276 ARG A O 1
ATOM 2080 N N . PHE A 1 277 ? -6.207 -6.557 5.231 1.00 97.75 277 PHE A N 1
ATOM 2081 C CA . PHE A 1 277 ? -7.666 -6.553 5.299 1.00 97.75 277 PHE A CA 1
ATOM 2082 C C . PHE A 1 277 ? -8.201 -7.878 5.856 1.00 97.75 277 PHE A C 1
ATOM 2084 O O . PHE A 1 277 ? -9.068 -7.876 6.731 1.00 97.75 277 PHE A O 1
ATOM 2091 N N . LYS A 1 278 ? -7.644 -9.012 5.409 1.00 95.75 278 LYS A N 1
ATOM 2092 C CA . LYS A 1 278 ? -7.994 -10.343 5.923 1.00 95.75 278 LYS A CA 1
ATOM 2093 C C . LYS A 1 278 ? -7.668 -10.504 7.406 1.00 95.75 278 LYS A C 1
ATOM 2095 O O . LYS A 1 278 ? -8.491 -11.063 8.127 1.00 95.75 278 LYS A O 1
ATOM 2100 N N . GLU A 1 279 ? -6.531 -9.989 7.870 1.00 92.69 279 GLU A N 1
ATOM 2101 C CA . GLU A 1 279 ? -6.186 -9.966 9.300 1.00 92.69 279 GLU A CA 1
ATOM 2102 C C . GLU A 1 279 ? -7.209 -9.188 10.133 1.00 92.69 279 GLU A C 1
ATOM 2104 O O . GLU A 1 279 ? -7.608 -9.643 11.201 1.00 92.69 279 GLU A O 1
ATOM 2109 N N . TYR A 1 280 ? -7.652 -8.028 9.642 1.00 90.94 280 TYR A N 1
ATOM 2110 C CA . TYR A 1 280 ? -8.550 -7.142 10.387 1.00 90.94 280 TYR A CA 1
ATOM 2111 C C . TYR A 1 280 ? -10.011 -7.613 10.397 1.00 90.94 280 TYR A C 1
ATOM 2113 O O . TYR A 1 280 ? -10.716 -7.470 11.399 1.00 90.94 280 TYR A O 1
ATOM 2121 N N . THR A 1 281 ? -10.475 -8.165 9.275 1.00 92.62 281 THR A N 1
ATOM 2122 C CA . THR A 1 281 ? -11.904 -8.433 9.022 1.00 92.62 281 THR A CA 1
ATOM 2123 C C . THR A 1 281 ? -12.254 -9.916 9.014 1.00 92.62 281 THR A C 1
ATOM 2125 O O . THR A 1 281 ? -13.428 -10.275 8.960 1.00 92.62 281 THR A O 1
ATOM 2128 N N . SER A 1 282 ? -11.250 -10.800 9.022 1.00 91.50 282 SER A N 1
ATOM 2129 C CA . SER A 1 282 ? -11.404 -12.234 8.755 1.00 91.50 282 SER A CA 1
ATOM 2130 C C . SER A 1 282 ? -12.005 -12.575 7.383 1.00 91.50 282 SER A C 1
ATOM 2132 O O . SER A 1 282 ? -12.238 -13.753 7.111 1.00 91.50 282 SER A O 1
ATOM 2134 N N . ASN A 1 283 ? -12.176 -11.612 6.474 1.00 93.12 283 ASN A N 1
ATOM 2135 C CA . ASN A 1 283 ? -12.692 -11.802 5.116 1.00 93.12 283 ASN A CA 1
ATOM 2136 C C . ASN A 1 283 ? -11.735 -11.203 4.078 1.00 93.12 283 ASN A C 1
ATOM 2138 O O . ASN A 1 283 ? -10.865 -10.411 4.413 1.00 93.12 283 ASN A O 1
ATOM 2142 N N . TYR A 1 284 ? -11.864 -11.599 2.813 1.00 97.31 284 TYR A N 1
ATOM 2143 C CA . TYR A 1 284 ? -11.183 -10.906 1.714 1.00 97.31 284 TYR A CA 1
ATOM 2144 C C . TYR A 1 284 ? -12.085 -9.793 1.164 1.00 97.31 284 TYR A C 1
ATOM 2146 O O . TYR A 1 284 ? -13.310 -9.952 1.195 1.00 97.31 284 TYR A O 1
ATOM 2154 N N . PRO A 1 285 ? -11.517 -8.674 0.677 1.00 98.06 285 PRO A N 1
ATOM 2155 C CA . PRO A 1 285 ? -12.314 -7.574 0.157 1.00 98.06 285 PRO A CA 1
ATOM 2156 C C . PRO A 1 285 ? -13.031 -7.988 -1.130 1.00 98.06 285 PRO A C 1
ATOM 2158 O O . PRO A 1 285 ? -12.474 -8.692 -1.973 1.00 98.06 285 PRO A O 1
ATOM 2161 N N . LYS A 1 286 ? -14.268 -7.518 -1.289 1.00 98.06 286 LYS A N 1
ATOM 2162 C CA . LYS A 1 286 ? -15.063 -7.639 -2.516 1.00 98.06 286 LYS A CA 1
ATOM 2163 C C . LYS A 1 286 ? -14.861 -6.452 -3.449 1.00 98.06 286 LYS A C 1
ATOM 2165 O O . LYS A 1 286 ? -15.002 -6.628 -4.651 1.00 98.06 286 LYS A O 1
ATOM 2170 N N . LYS A 1 287 ? -14.533 -5.275 -2.906 1.00 98.69 287 LYS A N 1
ATOM 2171 C CA . LYS A 1 287 ? -14.166 -4.061 -3.649 1.00 98.69 287 LYS A CA 1
ATOM 2172 C C . LYS A 1 287 ? -12.796 -3.562 -3.189 1.00 98.69 287 LYS A C 1
ATOM 2174 O O . LYS A 1 287 ? -12.495 -3.637 -1.998 1.00 98.69 287 LYS A O 1
ATOM 2179 N N . ILE A 1 288 ? -11.989 -3.037 -4.109 1.00 98.88 288 ILE A N 1
ATOM 2180 C CA . ILE A 1 288 ? -10.735 -2.340 -3.802 1.00 98.88 288 ILE A CA 1
ATOM 2181 C C . ILE A 1 288 ? -10.753 -0.957 -4.454 1.00 98.88 288 ILE A C 1
ATOM 2183 O O . ILE A 1 288 ? -10.949 -0.858 -5.662 1.00 98.88 288 ILE A O 1
ATOM 2187 N N . THR A 1 289 ? -10.478 0.086 -3.674 1.00 98.88 289 THR A N 1
ATOM 2188 C CA . THR A 1 289 ? -10.178 1.430 -4.176 1.00 98.88 289 THR A CA 1
ATOM 2189 C C . THR A 1 289 ? -8.755 1.808 -3.775 1.00 98.88 289 THR A C 1
ATOM 2191 O O . THR A 1 289 ? -8.410 1.781 -2.597 1.00 98.88 289 THR A O 1
ATOM 2194 N N . VAL A 1 290 ? -7.906 2.162 -4.738 1.00 98.88 290 VAL A N 1
ATOM 2195 C CA . VAL A 1 290 ? -6.546 2.657 -4.473 1.00 98.88 290 VAL A CA 1
ATOM 2196 C C . VAL A 1 290 ? -6.515 4.165 -4.681 1.00 98.88 290 VAL A C 1
ATOM 2198 O O . VAL A 1 290 ? -6.943 4.643 -5.723 1.00 98.88 290 VAL A O 1
ATOM 2201 N N . VAL A 1 291 ? -5.980 4.910 -3.719 1.00 98.75 291 VAL A N 1
ATOM 2202 C CA . VAL A 1 291 ? -5.776 6.359 -3.807 1.00 98.75 291 VAL A CA 1
ATOM 2203 C C . VAL A 1 291 ? -4.283 6.639 -3.953 1.00 98.75 291 VAL A C 1
ATOM 2205 O O . VAL A 1 291 ? -3.462 6.110 -3.196 1.00 98.75 291 VAL A O 1
ATOM 2208 N N . GLY A 1 292 ? -3.911 7.457 -4.934 1.00 97.69 292 GLY A N 1
ATOM 2209 C CA . GLY A 1 292 ? -2.515 7.812 -5.153 1.00 97.69 292 GLY A CA 1
ATOM 2210 C C . GLY A 1 292 ? -2.298 8.748 -6.335 1.00 97.69 292 GLY A C 1
ATOM 2211 O O . GLY A 1 292 ? -3.218 9.374 -6.848 1.00 97.69 292 GLY A O 1
ATOM 2212 N N . PHE A 1 293 ? -1.047 8.847 -6.780 1.00 96.12 293 PHE A N 1
ATOM 2213 C CA . PHE A 1 293 ? -0.689 9.678 -7.929 1.00 96.12 293 PHE A CA 1
ATOM 2214 C C . PHE A 1 293 ? -1.310 9.158 -9.230 1.00 96.12 293 PHE A C 1
ATOM 2216 O O . PHE A 1 293 ? -1.037 8.016 -9.603 1.00 96.12 293 PHE A O 1
ATOM 2223 N N . THR A 1 294 ? -2.008 10.015 -9.985 1.00 95.44 294 THR A N 1
ATOM 2224 C CA . THR A 1 294 ? -2.637 9.669 -11.280 1.00 95.44 294 THR A CA 1
ATOM 2225 C C . THR A 1 294 ? -1.661 9.006 -12.254 1.00 95.44 294 THR A C 1
ATOM 2227 O O . THR A 1 294 ? -1.981 8.017 -12.902 1.00 95.44 294 THR A O 1
ATOM 2230 N N . LEU A 1 295 ? -0.399 9.452 -12.297 1.00 94.25 295 LEU A N 1
ATOM 2231 C CA . LEU A 1 295 ? 0.636 8.833 -13.140 1.00 94.25 295 LEU A CA 1
ATOM 2232 C C . LEU A 1 295 ? 0.894 7.338 -12.845 1.00 94.25 295 LEU A C 1
ATOM 2234 O O . LEU A 1 295 ? 1.477 6.660 -13.683 1.00 94.25 295 LEU A O 1
ATOM 2238 N N . LYS A 1 296 ? 0.476 6.805 -11.685 1.00 96.00 296 LYS A N 1
ATOM 2239 C CA . LYS A 1 296 ? 0.621 5.382 -11.314 1.00 96.00 296 LYS A CA 1
ATOM 2240 C C . LYS A 1 296 ? -0.626 4.561 -11.630 1.00 96.00 296 LYS A C 1
ATOM 2242 O O . LYS A 1 296 ? -0.539 3.335 -11.567 1.00 96.00 296 LYS A O 1
ATOM 2247 N N . GLU A 1 297 ? -1.744 5.197 -11.962 1.00 97.12 297 GLU A N 1
ATOM 2248 C CA . GLU A 1 297 ? -3.020 4.540 -12.254 1.00 97.12 297 GLU A CA 1
ATOM 2249 C C . GLU A 1 297 ? -2.875 3.415 -13.290 1.00 97.12 297 GLU A C 1
ATOM 2251 O O . GLU A 1 297 ? -3.206 2.271 -12.952 1.00 97.12 297 GLU A O 1
ATOM 2256 N N . PRO A 1 298 ? -2.241 3.627 -14.471 1.00 97.12 298 PRO A N 1
ATOM 2257 C CA . PRO A 1 298 ? -2.137 2.567 -15.473 1.00 97.12 298 PRO A CA 1
ATOM 2258 C C . PRO A 1 298 ? -1.421 1.326 -14.936 1.00 97.12 298 PRO A C 1
ATOM 2260 O O . PRO A 1 298 ? -1.771 0.194 -15.275 1.00 97.12 298 PRO A O 1
ATOM 2263 N N . ARG A 1 299 ? -0.424 1.521 -14.068 1.00 97.12 299 ARG A N 1
ATOM 2264 C CA . ARG A 1 299 ? 0.358 0.441 -13.465 1.00 97.12 299 ARG A CA 1
ATOM 2265 C C . ARG A 1 299 ? -0.467 -0.382 -12.479 1.00 97.12 299 ARG A C 1
ATOM 2267 O O . ARG A 1 299 ? -0.357 -1.605 -12.476 1.00 97.12 299 ARG A O 1
ATOM 2274 N N . PHE A 1 300 ? -1.296 0.258 -11.658 1.00 98.31 300 PHE A N 1
ATOM 2275 C CA . PHE A 1 300 ? -2.168 -0.461 -10.730 1.00 98.31 300 PHE A CA 1
ATOM 2276 C C . PHE A 1 300 ? -3.276 -1.217 -11.466 1.00 98.31 300 PHE A C 1
ATOM 2278 O O . PHE A 1 300 ? -3.479 -2.403 -11.204 1.00 98.31 300 PHE A O 1
ATOM 2285 N N . GLU A 1 301 ? -3.947 -0.574 -12.419 1.00 96.81 301 GLU A N 1
ATOM 2286 C CA . GLU A 1 301 ? -5.120 -1.150 -13.079 1.00 96.81 301 GLU A CA 1
ATOM 2287 C C . GLU A 1 301 ? -4.786 -2.242 -14.099 1.00 96.81 301 GLU A C 1
ATOM 2289 O O . GLU A 1 301 ? -5.465 -3.275 -14.173 1.00 96.81 301 GLU A O 1
ATOM 2294 N N . THR A 1 302 ? -3.749 -2.025 -14.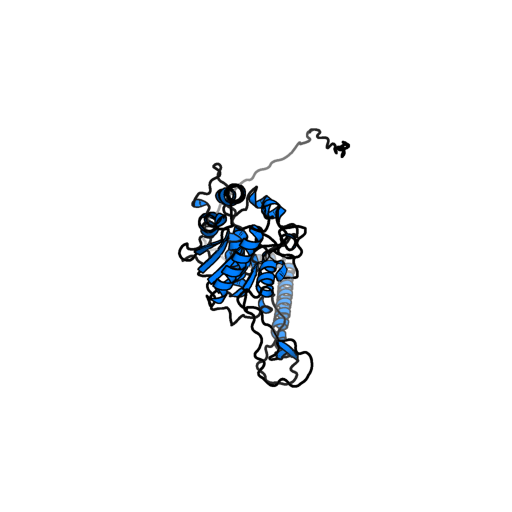913 1.00 96.00 302 THR A N 1
ATOM 2295 C CA . THR A 1 302 ? -3.449 -2.912 -16.049 1.00 96.00 302 THR A CA 1
ATOM 2296 C C . THR A 1 302 ? -2.410 -3.976 -15.720 1.00 96.00 302 THR A C 1
ATOM 2298 O O . THR A 1 302 ? -2.429 -5.036 -16.348 1.00 96.00 302 THR A O 1
ATOM 2301 N N . LEU A 1 303 ? -1.550 -3.734 -14.719 1.00 96.31 303 LEU A N 1
ATOM 2302 C CA . LEU A 1 303 ? -0.487 -4.658 -14.317 1.00 96.31 303 LEU A CA 1
ATOM 2303 C C . LEU A 1 303 ? -0.791 -5.298 -12.960 1.00 96.31 303 LEU A C 1
ATOM 2305 O O . LEU A 1 303 ? -1.093 -6.486 -12.926 1.00 96.31 303 LEU A O 1
ATOM 2309 N N . HIS A 1 304 ? -0.795 -4.540 -11.857 1.00 97.88 304 HIS A N 1
ATOM 2310 C CA . HIS A 1 304 ? -0.894 -5.123 -10.505 1.00 97.88 304 HIS A CA 1
ATOM 2311 C C . HIS A 1 304 ? -2.211 -5.855 -10.266 1.00 97.88 304 HIS A C 1
ATOM 2313 O O . HIS A 1 304 ? -2.207 -7.025 -9.887 1.00 97.88 304 HIS A O 1
ATOM 2319 N N . ARG A 1 305 ? -3.345 -5.205 -10.553 1.00 97.75 305 ARG A N 1
ATOM 2320 C CA . ARG A 1 305 ? -4.676 -5.820 -10.463 1.00 97.75 305 ARG A CA 1
ATOM 2321 C C . ARG A 1 305 ? -4.776 -7.055 -11.365 1.00 97.75 305 ARG A C 1
ATOM 2323 O O . ARG A 1 305 ? -5.328 -8.073 -10.947 1.00 97.75 305 ARG A O 1
ATOM 2330 N N . LYS A 1 306 ? -4.229 -6.987 -12.589 1.00 95.44 306 LYS A N 1
ATOM 2331 C CA . LYS A 1 306 ? -4.210 -8.118 -13.534 1.00 95.44 306 LYS A CA 1
ATOM 2332 C C . LYS A 1 306 ? -3.367 -9.281 -12.995 1.00 95.44 306 LYS A C 1
ATOM 2334 O O . LYS A 1 306 ? -3.826 -10.417 -13.059 1.00 95.44 306 LYS A O 1
ATOM 2339 N N . ALA A 1 307 ? -2.196 -9.004 -12.420 1.00 95.31 307 ALA A N 1
ATOM 2340 C CA . ALA A 1 307 ? -1.275 -9.996 -11.859 1.00 95.31 307 ALA A CA 1
ATOM 2341 C C . ALA A 1 307 ? -1.912 -10.816 -10.728 1.00 95.31 307 ALA A C 1
ATOM 2343 O O . ALA A 1 307 ? -1.693 -12.025 -10.637 1.00 95.31 307 ALA A O 1
ATOM 2344 N N . ILE A 1 308 ? -2.754 -10.175 -9.913 1.00 97.00 308 ILE A N 1
ATOM 2345 C CA . ILE A 1 308 ? -3.526 -10.837 -8.855 1.00 97.00 308 ILE A CA 1
ATOM 2346 C C . ILE A 1 308 ? -4.919 -11.294 -9.324 1.00 97.00 308 ILE A C 1
ATOM 2348 O O . ILE A 1 308 ? -5.730 -11.714 -8.512 1.00 97.00 308 ILE A O 1
ATOM 2352 N N . ARG A 1 309 ? -5.245 -11.191 -10.618 1.00 96.69 309 ARG A N 1
ATOM 2353 C CA . ARG A 1 309 ? -6.553 -11.558 -11.198 1.00 96.69 309 ARG A CA 1
ATOM 2354 C C . ARG A 1 309 ? -7.759 -10.947 -10.459 1.00 96.69 309 ARG A C 1
ATOM 2356 O O . ARG A 1 309 ? -8.826 -11.552 -10.427 1.00 96.69 309 ARG A O 1
ATOM 2363 N N . PHE A 1 310 ? -7.611 -9.760 -9.863 1.00 97.94 310 PHE A N 1
ATOM 2364 C CA . PHE A 1 310 ? -8.716 -9.117 -9.147 1.00 97.94 310 PHE A CA 1
ATOM 2365 C C . PHE A 1 310 ? -9.732 -8.546 -10.156 1.00 97.94 310 PHE A C 1
ATOM 2367 O O . PHE A 1 310 ? -9.317 -7.932 -11.153 1.00 97.94 310 PHE A O 1
ATOM 2374 N N . PRO A 1 311 ? -11.046 -8.749 -9.951 1.00 97.25 311 PRO A N 1
ATOM 2375 C CA . PRO A 1 311 ? -12.078 -8.365 -10.913 1.00 97.25 311 PRO A CA 1
ATOM 2376 C C . PRO A 1 311 ? -12.063 -6.861 -11.212 1.00 97.25 311 PRO A C 1
ATOM 2378 O O . PRO A 1 311 ? -12.076 -6.029 -10.307 1.00 97.25 311 PRO A O 1
ATOM 2381 N N . SER A 1 312 ? -12.045 -6.496 -12.498 1.00 96.94 312 SER A N 1
ATOM 2382 C CA . SER A 1 312 ? -11.958 -5.091 -12.926 1.00 96.94 312 SER A CA 1
ATOM 2383 C C . SER A 1 312 ? -13.196 -4.272 -12.566 1.00 96.94 312 SER A C 1
ATOM 2385 O O . SER A 1 312 ? -13.075 -3.089 -12.297 1.00 96.94 312 SER A O 1
ATOM 2387 N N . ASN A 1 313 ? -14.379 -4.888 -12.511 1.00 97.56 313 ASN A N 1
ATOM 2388 C CA . ASN A 1 313 ? -15.621 -4.220 -12.105 1.00 97.56 313 ASN A CA 1
ATOM 2389 C C . ASN A 1 313 ? -15.707 -3.940 -10.595 1.00 97.56 313 ASN A C 1
ATOM 2391 O O . ASN A 1 313 ? -16.664 -3.307 -10.157 1.00 97.56 313 ASN A O 1
ATOM 2395 N N . ALA A 1 314 ? -14.748 -4.427 -9.804 1.00 98.19 314 ALA A N 1
ATOM 2396 C CA . ALA A 1 314 ? -14.675 -4.185 -8.368 1.00 98.19 314 ALA A CA 1
ATOM 2397 C C . ALA A 1 314 ? -13.348 -3.534 -7.943 1.00 98.19 314 ALA A C 1
ATOM 2399 O O . ALA A 1 314 ? -13.022 -3.514 -6.756 1.00 98.19 314 ALA A O 1
ATOM 2400 N N . PHE A 1 315 ? -12.585 -3.009 -8.903 1.00 98.69 315 PHE A N 1
ATOM 2401 C CA . PHE A 1 315 ? -11.344 -2.286 -8.668 1.00 98.69 315 PHE A CA 1
ATOM 2402 C C . PHE A 1 315 ? -11.482 -0.855 -9.182 1.00 98.69 315 PHE A C 1
ATOM 2404 O O . PHE A 1 315 ? -11.917 -0.649 -10.310 1.00 98.69 315 PHE A O 1
ATOM 2411 N N . GLU A 1 316 ? -11.095 0.115 -8.366 1.00 98.56 316 GLU A N 1
ATOM 2412 C CA . GLU A 1 316 ? -11.157 1.539 -8.685 1.00 98.56 316 GLU A CA 1
ATOM 2413 C C . GLU A 1 316 ? -9.833 2.210 -8.309 1.00 98.56 316 GLU A C 1
ATOM 2415 O O . GLU A 1 316 ? -9.228 1.883 -7.284 1.00 98.56 316 GLU A O 1
ATOM 2420 N N . TYR A 1 317 ? -9.383 3.159 -9.126 1.00 98.69 317 TYR A N 1
ATOM 2421 C CA . TYR A 1 317 ? -8.235 4.001 -8.820 1.00 98.69 317 TYR A CA 1
ATOM 2422 C C . TYR A 1 317 ? -8.669 5.465 -8.735 1.00 98.69 317 TYR A C 1
ATOM 2424 O O . TYR A 1 317 ? -9.316 5.988 -9.636 1.00 98.69 317 TYR A O 1
ATOM 2432 N N . VAL A 1 318 ? -8.303 6.135 -7.647 1.00 98.44 318 VAL A N 1
ATOM 2433 C CA . VAL A 1 318 ? -8.524 7.568 -7.445 1.00 98.44 318 VAL A CA 1
ATOM 2434 C C . VAL A 1 318 ? -7.179 8.267 -7.595 1.00 98.44 318 VAL A C 1
ATOM 2436 O O . VAL A 1 318 ? -6.350 8.272 -6.679 1.00 98.44 318 VAL A O 1
ATOM 2439 N N . GLY A 1 319 ? -6.961 8.819 -8.788 1.00 96.94 319 GLY A N 1
ATOM 2440 C CA . GLY A 1 319 ? -5.784 9.609 -9.125 1.00 96.94 319 GLY A CA 1
ATOM 2441 C C . GLY A 1 319 ? -5.889 11.039 -8.603 1.00 96.94 319 GLY A C 1
ATOM 2442 O O . GLY A 1 319 ? -6.868 11.736 -8.863 1.00 96.94 319 GLY A O 1
ATOM 2443 N N . ILE A 1 320 ? -4.868 11.478 -7.871 1.00 95.19 320 ILE A N 1
ATOM 2444 C CA . ILE A 1 320 ? -4.687 12.866 -7.440 1.00 95.19 320 ILE A CA 1
ATOM 2445 C C . ILE A 1 320 ? -3.338 13.346 -7.973 1.00 95.19 320 ILE A C 1
ATOM 2447 O O . ILE A 1 320 ? -2.283 12.764 -7.681 1.00 95.19 320 ILE A O 1
ATOM 2451 N N . ASP A 1 321 ? -3.393 14.389 -8.795 1.00 83.75 321 ASP A N 1
ATOM 2452 C CA . ASP A 1 321 ? -2.257 14.906 -9.546 1.00 83.75 321 ASP A CA 1
ATOM 2453 C C . ASP A 1 321 ? -1.404 15.902 -8.759 1.00 83.75 321 ASP A C 1
ATOM 2455 O O . ASP A 1 321 ? -1.836 16.564 -7.823 1.00 83.75 321 ASP A O 1
ATOM 2459 N N . LEU A 1 322 ? -0.154 16.018 -9.196 1.00 83.44 322 LEU A N 1
ATOM 2460 C CA . LEU A 1 322 ? 0.758 17.071 -8.770 1.00 83.44 322 LEU A CA 1
ATOM 2461 C C . LEU A 1 322 ? 0.499 18.341 -9.592 1.00 83.44 322 LEU A C 1
ATOM 2463 O O . LEU A 1 322 ? 0.278 18.272 -10.800 1.00 83.44 322 LEU A O 1
ATOM 2467 N N . GLU A 1 323 ? 0.619 19.513 -8.976 1.00 82.50 323 GLU A N 1
ATOM 2468 C CA . GLU A 1 323 ? 0.559 20.780 -9.711 1.00 82.50 323 GLU A CA 1
ATOM 2469 C C . GLU A 1 323 ? 1.811 21.001 -10.592 1.00 82.50 323 GLU A C 1
ATOM 2471 O O . GLU A 1 323 ? 2.947 20.704 -10.200 1.00 82.50 323 GLU A O 1
ATOM 2476 N N . GLY A 1 324 ? 1.633 21.610 -11.768 1.00 85.56 324 GLY A N 1
ATOM 2477 C CA . GLY A 1 324 ? 2.725 22.074 -12.640 1.00 85.56 324 GLY A CA 1
ATOM 2478 C C . GLY A 1 324 ? 3.230 21.048 -13.663 1.00 85.56 324 GLY A C 1
ATOM 2479 O O . GLY A 1 324 ? 2.513 20.132 -14.051 1.00 85.56 324 GLY A O 1
ATOM 2480 N N . ASP A 1 325 ? 4.464 21.234 -14.148 1.00 86.69 325 ASP A N 1
ATOM 2481 C CA . ASP A 1 325 ? 5.077 20.324 -15.127 1.00 86.69 325 ASP A CA 1
ATOM 2482 C C . ASP A 1 325 ? 5.471 18.994 -14.465 1.00 86.69 325 ASP A C 1
ATOM 2484 O O . ASP A 1 325 ? 6.204 18.974 -13.467 1.00 86.69 325 ASP A O 1
ATOM 2488 N N . LEU A 1 326 ? 4.954 17.899 -15.031 1.00 88.31 326 LEU A N 1
ATOM 2489 C CA . LEU A 1 326 ? 5.094 16.521 -14.553 1.00 88.31 326 LEU A CA 1
ATOM 2490 C C . LEU A 1 326 ? 5.905 15.638 -15.505 1.00 88.31 326 LEU A C 1
ATOM 2492 O O . LEU A 1 326 ? 5.907 14.419 -15.337 1.00 88.31 326 LEU A O 1
ATOM 2496 N N . THR A 1 327 ? 6.566 16.213 -16.511 1.00 90.44 327 THR A N 1
ATOM 2497 C CA . THR A 1 327 ? 7.280 15.452 -17.547 1.00 90.44 327 THR A CA 1
ATOM 2498 C C . THR A 1 327 ? 8.307 14.492 -16.937 1.00 90.44 327 THR A C 1
ATOM 2500 O O . THR A 1 327 ? 8.231 13.288 -17.178 1.00 90.44 327 THR A O 1
ATOM 2503 N N . GLU A 1 328 ? 9.172 14.977 -16.042 1.00 89.81 328 GLU A N 1
ATOM 2504 C CA . GLU A 1 328 ? 10.183 14.146 -15.367 1.00 89.81 328 GLU A CA 1
ATOM 2505 C C . GLU A 1 328 ? 9.553 13.050 -14.486 1.00 89.81 328 GLU A C 1
ATOM 2507 O O . GLU A 1 328 ? 10.004 11.904 -14.484 1.00 89.81 328 GLU A O 1
ATOM 2512 N N . PHE A 1 329 ? 8.459 13.364 -13.779 1.00 90.56 329 PHE A N 1
ATOM 2513 C CA . PHE A 1 329 ? 7.737 12.385 -12.960 1.00 90.56 329 PHE A CA 1
ATOM 2514 C C . PHE A 1 329 ? 7.099 11.285 -13.813 1.00 90.56 329 PHE A C 1
ATOM 2516 O O . PHE A 1 329 ? 7.147 10.115 -13.433 1.00 90.56 329 PHE A O 1
ATOM 2523 N N . ARG A 1 330 ? 6.523 11.641 -14.967 1.00 91.88 330 ARG A N 1
ATOM 2524 C CA . ARG A 1 330 ? 5.920 10.694 -15.916 1.00 91.88 330 ARG A CA 1
ATOM 2525 C C . ARG A 1 330 ? 6.976 9.806 -16.562 1.00 91.88 330 ARG A C 1
ATOM 2527 O O . ARG A 1 330 ? 6.788 8.595 -16.631 1.00 91.88 330 ARG A O 1
ATOM 2534 N N . GLU A 1 331 ? 8.099 10.375 -16.989 1.00 94.00 331 GLU A N 1
ATOM 2535 C CA . GLU A 1 331 ? 9.219 9.604 -17.538 1.00 94.00 331 GLU A CA 1
ATOM 2536 C C . GLU A 1 331 ? 9.818 8.657 -16.494 1.00 94.00 331 GLU A C 1
ATOM 2538 O O . GLU A 1 331 ? 10.070 7.483 -16.783 1.00 94.00 331 GLU A O 1
ATOM 2543 N N . GLY A 1 332 ? 9.996 9.142 -15.262 1.00 93.44 332 GLY A N 1
ATOM 2544 C CA . GLY A 1 332 ? 10.478 8.350 -14.137 1.00 93.44 332 GLY A CA 1
ATOM 2545 C C . GLY A 1 332 ? 9.530 7.207 -13.769 1.00 93.44 332 GLY A C 1
ATOM 2546 O O . GLY A 1 332 ? 9.981 6.071 -13.597 1.00 93.44 332 GLY A O 1
ATOM 2547 N N . GLU A 1 333 ? 8.222 7.474 -13.689 1.00 95.25 333 GLU A N 1
ATOM 2548 C CA . GLU A 1 333 ? 7.198 6.448 -13.458 1.00 95.25 333 GLU A CA 1
ATOM 2549 C C . GLU A 1 333 ? 7.221 5.401 -14.560 1.00 95.25 333 GLU A C 1
ATOM 2551 O O . GLU A 1 333 ? 7.335 4.211 -14.258 1.00 95.25 333 GLU A O 1
ATOM 2556 N N . LYS A 1 334 ? 7.213 5.837 -15.822 1.00 95.62 334 LYS A N 1
ATOM 2557 C CA . LYS A 1 334 ? 7.189 4.927 -16.958 1.00 95.62 334 LYS A CA 1
ATOM 2558 C C . LYS A 1 334 ? 8.416 4.019 -16.944 1.00 95.62 334 LYS A C 1
ATOM 2560 O O . LYS A 1 334 ? 8.288 2.801 -17.020 1.00 95.62 334 LYS A O 1
ATOM 2565 N N . LYS A 1 335 ? 9.610 4.600 -16.797 1.00 95.62 335 LYS A N 1
ATOM 2566 C CA . LYS A 1 335 ? 10.888 3.886 -16.909 1.00 95.62 335 LYS A CA 1
ATOM 2567 C C . LYS A 1 335 ? 11.188 2.972 -15.720 1.00 95.62 335 LYS A C 1
ATOM 2569 O O . LYS A 1 335 ? 11.673 1.858 -15.921 1.00 95.62 335 LYS A O 1
ATOM 2574 N N . PHE A 1 336 ? 10.959 3.439 -14.490 1.00 94.38 336 PHE A N 1
ATOM 2575 C CA . PHE A 1 336 ? 11.355 2.738 -13.255 1.00 94.38 336 PHE A CA 1
ATOM 2576 C C . PHE A 1 336 ? 10.184 2.080 -12.508 1.00 94.38 336 PHE A C 1
ATOM 2578 O O . PHE A 1 336 ? 10.387 1.427 -11.473 1.00 94.38 336 PHE A O 1
ATOM 2585 N N . GLY A 1 337 ? 8.962 2.289 -12.996 1.00 95.25 337 GLY A N 1
ATOM 2586 C CA . GLY A 1 337 ? 7.717 1.728 -12.489 1.00 95.25 337 GLY A CA 1
ATOM 2587 C C . GLY A 1 337 ? 7.033 0.877 -13.553 1.00 95.25 337 GLY A C 1
ATOM 2588 O O . GLY A 1 337 ? 7.155 -0.345 -13.506 1.00 95.25 337 GLY A O 1
ATOM 2589 N N . PHE A 1 338 ? 6.302 1.505 -14.476 1.00 95.62 338 PHE A N 1
ATOM 2590 C CA . PHE A 1 338 ? 5.416 0.810 -15.414 1.00 95.62 338 PHE A CA 1
ATOM 2591 C C . PHE A 1 338 ? 6.150 -0.207 -16.285 1.00 95.62 338 PHE A C 1
ATOM 2593 O O . PHE A 1 338 ? 5.803 -1.382 -16.258 1.00 95.62 338 PHE A O 1
ATOM 2600 N N . ASP A 1 339 ? 7.198 0.204 -17.000 1.00 94.25 339 ASP A N 1
ATOM 2601 C CA . ASP A 1 339 ? 7.925 -0.673 -17.922 1.00 94.25 339 ASP A CA 1
ATOM 2602 C C . ASP A 1 339 ? 8.605 -1.841 -17.187 1.00 94.25 339 ASP A C 1
ATOM 2604 O O . ASP A 1 339 ? 8.699 -2.933 -17.741 1.00 94.25 339 ASP A O 1
ATOM 2608 N N . GLN A 1 340 ? 9.036 -1.641 -15.935 1.00 94.31 340 GLN A N 1
ATOM 2609 C CA . GLN A 1 340 ? 9.664 -2.694 -15.125 1.00 94.31 340 GLN A CA 1
ATOM 2610 C C . GLN A 1 340 ? 8.644 -3.762 -14.724 1.00 94.31 340 GLN A C 1
ATOM 2612 O O . GLN A 1 340 ? 8.862 -4.945 -14.962 1.00 94.31 340 GLN A O 1
ATOM 2617 N N . PHE A 1 341 ? 7.491 -3.349 -14.189 1.00 93.88 341 PHE A N 1
ATOM 2618 C CA . PHE A 1 341 ? 6.415 -4.285 -13.845 1.00 93.88 341 PHE A CA 1
ATOM 2619 C C . PHE A 1 341 ? 5.728 -4.871 -15.078 1.00 93.88 341 PHE A C 1
ATOM 2621 O O . PHE A 1 341 ? 5.180 -5.964 -15.016 1.00 93.88 341 PHE A O 1
ATOM 2628 N N . LYS A 1 342 ? 5.780 -4.179 -16.220 1.00 92.25 342 LYS A N 1
ATOM 2629 C CA . LYS A 1 342 ? 5.320 -4.728 -17.492 1.00 92.25 342 LYS A CA 1
ATOM 2630 C C . LYS A 1 342 ? 6.203 -5.878 -17.962 1.00 92.25 342 LYS A C 1
ATOM 2632 O O . LYS A 1 342 ? 5.714 -6.663 -18.748 1.00 92.25 342 LYS A O 1
ATOM 2637 N N . ARG A 1 343 ? 7.464 -5.982 -17.538 1.00 88.94 343 ARG A N 1
ATOM 2638 C CA . ARG A 1 343 ? 8.335 -7.133 -17.847 1.00 88.94 343 ARG A CA 1
ATOM 2639 C C . ARG A 1 343 ? 8.240 -8.212 -16.774 1.00 88.94 343 ARG A C 1
ATOM 2641 O O . ARG A 1 343 ? 8.180 -9.390 -17.090 1.00 88.94 343 ARG A O 1
ATOM 2648 N N . ASP A 1 344 ? 8.170 -7.790 -15.516 1.00 91.19 344 ASP A N 1
ATOM 2649 C CA . ASP A 1 344 ? 8.147 -8.652 -14.338 1.00 91.19 344 ASP A CA 1
ATOM 2650 C C . ASP A 1 344 ? 6.939 -8.306 -13.453 1.00 91.19 344 ASP A C 1
ATOM 2652 O O . ASP A 1 344 ? 7.026 -7.503 -12.520 1.00 91.19 344 ASP A O 1
ATOM 2656 N N . LEU A 1 345 ? 5.785 -8.909 -13.770 1.00 91.75 345 LEU A N 1
ATOM 2657 C CA . LEU A 1 345 ? 4.491 -8.610 -13.134 1.00 91.75 345 LEU A CA 1
ATOM 2658 C C . LEU A 1 345 ? 4.490 -8.812 -11.612 1.00 91.75 345 LEU A C 1
ATOM 2660 O O . LEU A 1 345 ? 3.748 -8.130 -10.908 1.00 91.75 345 LEU A O 1
ATOM 2664 N N . TYR A 1 346 ? 5.312 -9.737 -11.113 1.00 94.25 346 TYR A N 1
ATOM 2665 C CA . TYR A 1 346 ? 5.379 -10.114 -9.697 1.00 94.25 346 TYR A CA 1
ATOM 2666 C C . TYR A 1 346 ? 6.563 -9.457 -8.961 1.00 94.25 346 TYR A C 1
ATOM 2668 O O . TYR A 1 346 ? 6.671 -9.539 -7.731 1.00 94.25 346 TYR A O 1
ATOM 2676 N N . GLY A 1 347 ? 7.434 -8.748 -9.688 1.00 93.31 347 GLY A N 1
ATOM 2677 C CA . GLY A 1 347 ? 8.593 -8.043 -9.137 1.00 93.31 347 GLY A CA 1
ATOM 2678 C C . GLY A 1 347 ? 9.667 -8.960 -8.549 1.00 93.31 347 GLY A C 1
ATOM 2679 O O . GLY A 1 347 ? 10.374 -8.554 -7.626 1.00 93.31 347 GLY A O 1
ATOM 2680 N N . CYS A 1 348 ? 9.752 -10.203 -9.025 1.00 92.38 348 CYS A N 1
ATOM 2681 C CA . CYS A 1 348 ? 10.630 -11.237 -8.480 1.00 92.38 348 CYS A CA 1
ATOM 2682 C C . CYS A 1 348 ? 11.931 -11.444 -9.279 1.00 92.38 348 CYS A C 1
ATOM 2684 O O . CYS A 1 348 ? 12.689 -12.370 -8.987 1.00 92.38 348 CYS A O 1
ATOM 2686 N N . HIS A 1 349 ? 12.237 -10.554 -10.230 1.00 91.75 349 HIS A N 1
ATOM 2687 C CA . HIS A 1 349 ? 13.435 -10.613 -11.065 1.00 91.75 349 HIS A CA 1
ATOM 2688 C C . HIS A 1 349 ? 14.292 -9.344 -10.981 1.00 91.75 349 HIS A C 1
ATOM 2690 O O . HIS A 1 349 ? 13.825 -8.254 -10.637 1.00 91.75 349 HIS A O 1
ATOM 2696 N N . GLU A 1 350 ? 15.581 -9.525 -11.290 1.00 89.81 350 GLU A N 1
ATOM 2697 C CA . GLU A 1 350 ? 16.587 -8.497 -11.588 1.00 89.81 350 GLU A CA 1
ATOM 2698 C C . GLU A 1 350 ? 16.384 -7.146 -10.869 1.00 89.81 350 GLU A C 1
ATOM 2700 O O . GLU A 1 350 ? 16.607 -7.029 -9.661 1.00 89.81 350 GLU A O 1
ATOM 2705 N N . PHE A 1 351 ? 15.967 -6.119 -11.620 1.00 94.06 351 PHE A N 1
ATOM 2706 C CA . PHE A 1 351 ? 15.853 -4.735 -11.179 1.00 94.06 351 PHE A CA 1
ATOM 2707 C C . PHE A 1 351 ? 14.871 -4.560 -10.016 1.00 94.06 351 PHE A C 1
ATOM 2709 O O . PHE A 1 351 ? 15.175 -3.850 -9.055 1.00 94.06 351 PHE A O 1
ATOM 2716 N N . LEU A 1 352 ? 13.697 -5.197 -10.078 1.00 95.44 352 LEU A N 1
ATOM 2717 C CA . LEU A 1 352 ? 12.670 -5.060 -9.043 1.00 95.44 352 LEU A CA 1
ATOM 2718 C C . LEU A 1 352 ? 13.069 -5.799 -7.764 1.00 95.44 352 LEU A C 1
ATOM 2720 O O . LEU A 1 352 ? 12.902 -5.259 -6.669 1.00 95.44 352 LEU A O 1
ATOM 2724 N N . THR A 1 353 ? 13.709 -6.961 -7.892 1.00 94.81 353 THR A N 1
ATOM 2725 C CA . THR A 1 353 ? 14.271 -7.673 -6.737 1.00 94.81 353 THR A CA 1
ATOM 2726 C C . THR A 1 353 ? 15.375 -6.869 -6.061 1.00 94.81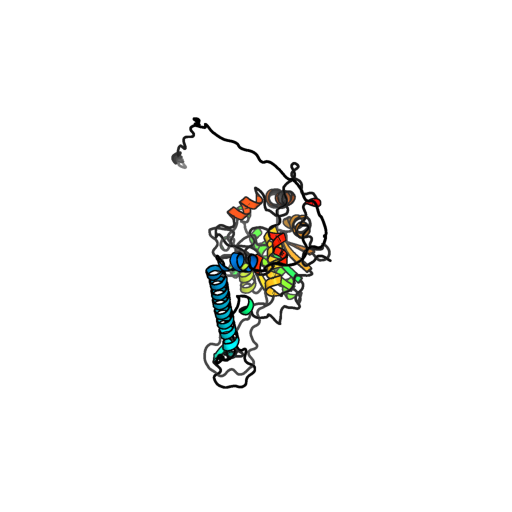 353 THR A C 1
ATOM 2728 O O . THR A 1 353 ? 15.384 -6.743 -4.835 1.00 94.81 353 THR A O 1
ATOM 2731 N N . GLU A 1 354 ? 16.291 -6.278 -6.830 1.00 96.00 354 GLU A N 1
ATOM 2732 C CA . GLU A 1 354 ? 17.352 -5.445 -6.262 1.00 96.00 354 GLU A CA 1
ATOM 2733 C C . GLU A 1 354 ? 16.781 -4.181 -5.605 1.00 96.00 354 GLU A C 1
ATOM 2735 O O . GLU A 1 354 ? 17.208 -3.786 -4.519 1.00 96.00 354 GLU A O 1
ATOM 2740 N N . LYS A 1 355 ? 15.725 -3.599 -6.185 1.00 95.25 355 LYS A N 1
ATOM 2741 C CA . LYS A 1 355 ? 14.976 -2.494 -5.577 1.00 95.25 355 LYS A CA 1
ATOM 2742 C C . LYS A 1 355 ? 14.348 -2.894 -4.237 1.00 95.25 355 LYS A C 1
ATOM 2744 O O . LYS A 1 355 ? 14.471 -2.133 -3.277 1.00 95.25 355 LYS A O 1
ATOM 2749 N N . ARG A 1 356 ? 13.730 -4.080 -4.131 1.00 96.44 356 ARG A N 1
ATOM 2750 C CA . ARG A 1 356 ? 13.204 -4.611 -2.855 1.00 96.44 356 ARG A CA 1
ATOM 2751 C C . ARG A 1 356 ? 14.324 -4.819 -1.834 1.00 96.44 356 ARG A C 1
ATOM 2753 O O . ARG A 1 356 ? 14.211 -4.352 -0.701 1.00 96.44 356 ARG A O 1
ATOM 2760 N N . ARG A 1 357 ? 15.446 -5.429 -2.233 1.00 95.44 357 ARG A N 1
ATOM 2761 C CA . ARG A 1 357 ? 16.629 -5.621 -1.367 1.00 95.44 357 ARG A CA 1
ATOM 2762 C C . ARG A 1 357 ? 17.193 -4.302 -0.849 1.00 95.44 357 ARG A C 1
ATOM 2764 O O . ARG A 1 357 ? 17.476 -4.187 0.341 1.00 95.44 357 ARG A O 1
ATOM 2771 N N . GLY A 1 358 ? 17.302 -3.299 -1.719 1.00 95.25 358 GLY A N 1
ATOM 2772 C CA . GLY A 1 358 ? 17.771 -1.962 -1.364 1.00 95.25 358 GLY A CA 1
ATOM 2773 C C . GLY A 1 358 ? 16.854 -1.225 -0.384 1.00 95.25 358 GLY A C 1
ATOM 2774 O O . GLY A 1 358 ? 17.332 -0.363 0.351 1.00 95.25 358 GLY A O 1
ATOM 2775 N N . ARG A 1 359 ? 15.562 -1.578 -0.338 1.00 95.44 359 ARG A N 1
ATOM 2776 C CA . ARG A 1 359 ? 14.560 -0.989 0.564 1.00 95.44 359 ARG A CA 1
ATOM 2777 C C . ARG A 1 359 ? 14.402 -1.757 1.875 1.00 95.44 359 ARG A C 1
ATOM 2779 O O . ARG A 1 359 ? 14.165 -1.132 2.902 1.00 95.44 359 ARG A O 1
ATOM 2786 N N . ASN A 1 360 ? 14.599 -3.077 1.892 1.00 95.94 360 ASN A N 1
ATOM 2787 C CA . ASN A 1 360 ? 14.511 -3.888 3.115 1.00 95.94 360 ASN A CA 1
ATOM 2788 C C . ASN A 1 360 ? 15.785 -3.818 3.979 1.00 95.94 360 ASN A C 1
ATOM 2790 O O . ASN A 1 360 ? 16.373 -4.829 4.372 1.00 95.94 360 ASN A O 1
ATOM 2794 N N . VAL A 1 361 ? 16.237 -2.604 4.292 1.00 93.50 361 VAL A N 1
ATOM 2795 C CA . VAL A 1 361 ? 17.488 -2.373 5.033 1.00 93.50 361 VAL A CA 1
ATOM 2796 C C . VAL A 1 361 ? 17.410 -2.804 6.502 1.00 93.50 361 VAL A C 1
ATOM 2798 O O . VAL A 1 361 ? 18.444 -3.061 7.115 1.00 93.50 361 VAL A O 1
ATOM 2801 N N . PHE A 1 362 ? 16.195 -2.947 7.041 1.00 94.81 362 PHE A N 1
ATOM 2802 C CA . PHE A 1 362 ? 15.927 -3.404 8.411 1.00 94.81 362 PHE A CA 1
ATOM 2803 C C . PHE A 1 362 ? 15.684 -4.913 8.516 1.00 94.81 362 PHE A C 1
ATOM 2805 O O . PHE A 1 362 ? 15.449 -5.409 9.615 1.00 94.81 362 PHE A O 1
ATOM 2812 N N . ARG A 1 363 ? 15.768 -5.655 7.399 1.00 94.88 363 ARG A N 1
ATOM 2813 C CA . ARG A 1 363 ? 15.613 -7.121 7.357 1.00 94.88 363 ARG A CA 1
ATOM 2814 C C . ARG A 1 363 ? 14.292 -7.590 7.976 1.00 94.88 363 ARG A C 1
ATOM 2816 O O . ARG A 1 363 ? 14.256 -8.563 8.731 1.00 94.88 363 ARG A O 1
ATOM 2823 N N . ARG A 1 364 ? 13.213 -6.868 7.676 1.00 94.44 364 ARG A N 1
ATOM 2824 C CA . ARG A 1 364 ? 11.859 -7.195 8.128 1.00 94.44 364 ARG A CA 1
ATOM 2825 C C . ARG A 1 364 ? 11.253 -8.271 7.231 1.00 94.44 364 ARG A C 1
ATOM 2827 O O . ARG A 1 364 ? 11.570 -8.349 6.044 1.00 94.44 364 ARG A O 1
ATOM 2834 N N . TRP A 1 365 ? 10.368 -9.069 7.817 1.00 94.25 365 TRP A N 1
ATOM 2835 C CA . TRP A 1 365 ? 9.626 -10.140 7.154 1.00 94.25 365 TRP A CA 1
ATOM 2836 C C . TRP A 1 365 ? 8.147 -9.927 7.438 1.00 94.25 365 TRP A C 1
ATOM 2838 O O . TRP A 1 365 ? 7.786 -9.646 8.582 1.00 94.25 365 TRP A O 1
ATOM 2848 N N . HIS A 1 366 ? 7.308 -10.033 6.414 1.00 96.31 366 HIS A N 1
ATOM 2849 C CA . HIS A 1 366 ? 5.870 -9.872 6.584 1.00 96.31 366 HIS A CA 1
ATOM 2850 C C . HIS A 1 366 ? 5.238 -11.136 7.203 1.00 96.31 366 HIS A C 1
ATOM 2852 O O . HIS A 1 366 ? 5.713 -12.245 6.954 1.00 96.31 366 HIS A O 1
ATOM 2858 N N . PRO A 1 367 ? 4.147 -11.013 7.982 1.00 95.88 367 PRO A N 1
ATOM 2859 C CA . PRO A 1 367 ? 3.493 -12.154 8.635 1.00 95.88 367 PRO A CA 1
ATOM 2860 C C . PRO A 1 367 ? 2.501 -12.906 7.728 1.00 95.88 367 PRO A C 1
ATOM 2862 O O . PRO A 1 367 ? 1.983 -13.958 8.110 1.00 95.88 367 PRO A O 1
ATOM 2865 N N . TYR A 1 368 ? 2.232 -12.387 6.525 1.00 97.44 368 TYR A N 1
ATOM 2866 C CA . TYR A 1 368 ? 1.095 -12.809 5.698 1.00 97.44 368 TYR A CA 1
ATOM 2867 C C . TYR A 1 368 ? 1.113 -14.266 5.213 1.00 97.44 368 TYR A C 1
ATOM 2869 O O . TYR A 1 368 ? 0.057 -14.799 4.878 1.00 97.44 368 TYR A O 1
ATOM 2877 N N . HIS A 1 369 ? 2.257 -14.961 5.252 1.00 95.44 369 HIS A N 1
ATOM 2878 C CA . HIS A 1 369 ? 2.301 -16.413 5.021 1.00 95.44 369 HIS A CA 1
ATOM 2879 C C . HIS A 1 369 ? 1.482 -17.210 6.037 1.00 95.44 369 HIS A C 1
ATOM 2881 O O . HIS A 1 369 ? 0.999 -18.292 5.701 1.00 95.44 369 HIS A O 1
ATOM 2887 N N . SER A 1 370 ? 1.378 -16.699 7.264 1.00 92.88 370 SER A N 1
ATOM 2888 C CA . SER A 1 370 ? 0.661 -17.334 8.369 1.00 92.88 370 SER A CA 1
ATOM 2889 C C . SER A 1 370 ? -0.753 -16.781 8.503 1.00 92.88 370 SER A C 1
ATOM 2891 O O . SER A 1 370 ? -1.691 -17.550 8.688 1.00 92.88 370 SER A O 1
ATOM 2893 N N . SER A 1 371 ? -0.925 -15.464 8.379 1.00 92.88 371 SER A N 1
ATOM 2894 C CA . SER A 1 371 ? -2.217 -14.809 8.609 1.00 92.88 371 SER A CA 1
ATOM 2895 C C . SER A 1 371 ? -3.150 -14.784 7.392 1.00 92.88 371 SER A C 1
ATOM 2897 O O . SER A 1 371 ? -4.368 -14.712 7.552 1.00 92.88 371 SER A O 1
ATOM 2899 N N . ALA A 1 372 ? -2.611 -14.904 6.175 1.00 96.00 372 ALA A N 1
ATOM 2900 C CA . ALA A 1 372 ? -3.374 -14.976 4.928 1.00 96.00 372 ALA A CA 1
ATOM 2901 C C . ALA A 1 372 ? -2.898 -16.155 4.052 1.00 96.00 372 ALA A C 1
ATOM 2903 O O . ALA A 1 372 ? -2.467 -15.954 2.912 1.00 96.00 372 ALA A O 1
ATOM 2904 N N . PRO A 1 373 ? -2.984 -17.409 4.541 1.00 96.00 373 PRO A N 1
ATOM 2905 C CA . PRO A 1 373 ? -2.366 -18.567 3.894 1.00 96.00 373 PRO A CA 1
ATOM 2906 C C . PRO A 1 373 ? -2.902 -18.845 2.482 1.00 96.00 373 PRO A C 1
ATOM 2908 O O . PRO A 1 373 ? -2.171 -19.399 1.663 1.00 96.00 373 PRO A O 1
ATOM 2911 N N . GLN A 1 374 ? -4.130 -18.422 2.150 1.00 97.06 374 GLN A N 1
ATOM 2912 C CA . GLN A 1 374 ? -4.659 -18.553 0.786 1.00 97.06 374 GLN A CA 1
ATOM 2913 C C . GLN A 1 374 ? -3.902 -17.696 -0.244 1.00 97.06 374 GLN A C 1
ATOM 2915 O O . GLN A 1 374 ? -3.921 -18.018 -1.426 1.00 97.06 374 GLN A O 1
ATOM 2920 N N . LEU A 1 375 ? -3.205 -16.637 0.184 1.00 98.19 375 LEU A N 1
ATOM 2921 C CA . LEU A 1 375 ? -2.382 -15.799 -0.696 1.00 98.19 375 LEU A CA 1
ATOM 2922 C C . LEU A 1 375 ? -0.928 -16.270 -0.792 1.00 98.19 375 LEU A C 1
ATOM 2924 O O . LEU A 1 375 ? -0.176 -15.753 -1.614 1.00 98.19 375 LEU A O 1
ATOM 2928 N N . ARG A 1 376 ? -0.519 -17.261 0.009 1.00 97.00 376 ARG A N 1
ATOM 2929 C CA . ARG A 1 376 ? 0.874 -17.718 0.091 1.00 97.00 376 ARG A CA 1
ATOM 2930 C C . ARG A 1 376 ? 1.453 -18.097 -1.269 1.00 97.00 376 ARG A C 1
ATOM 2932 O O . ARG A 1 376 ? 2.547 -17.669 -1.611 1.00 97.00 376 ARG A O 1
ATOM 2939 N N . ALA A 1 377 ? 0.723 -18.894 -2.044 1.00 97.06 377 ALA A N 1
ATOM 2940 C CA . ALA A 1 377 ? 1.192 -19.339 -3.353 1.00 97.06 377 ALA A CA 1
ATOM 2941 C C . ALA A 1 377 ? 1.302 -18.181 -4.363 1.00 97.06 377 ALA A C 1
ATOM 2943 O O . ALA A 1 377 ? 2.189 -18.208 -5.207 1.00 97.06 377 ALA A O 1
ATOM 2944 N N . LEU A 1 378 ? 0.448 -17.156 -4.247 1.00 97.44 378 LEU A N 1
ATOM 2945 C CA . LEU A 1 378 ? 0.530 -15.943 -5.062 1.00 97.44 378 LEU A CA 1
ATOM 2946 C C . LEU A 1 378 ? 1.739 -15.077 -4.669 1.00 97.44 378 LEU A C 1
ATOM 2948 O O . LEU A 1 378 ? 2.398 -14.529 -5.545 1.00 97.44 378 LEU A O 1
ATOM 2952 N N . MET A 1 379 ? 2.044 -14.962 -3.372 1.00 96.38 379 MET A N 1
ATOM 2953 C CA . MET A 1 379 ? 3.214 -14.219 -2.875 1.00 96.38 379 MET A CA 1
ATOM 2954 C C . MET A 1 379 ? 4.537 -14.840 -3.342 1.00 96.38 379 MET A C 1
ATOM 2956 O O . MET A 1 379 ? 5.473 -14.116 -3.656 1.00 96.38 379 MET A O 1
ATOM 2960 N N . GLU A 1 380 ? 4.592 -16.170 -3.426 1.00 94.56 380 GLU A N 1
ATOM 2961 C CA . GLU A 1 380 ? 5.760 -16.924 -3.906 1.00 94.56 380 GLU A CA 1
ATOM 2962 C C . GLU A 1 380 ? 5.760 -17.140 -5.428 1.00 94.56 380 GLU A C 1
ATOM 2964 O O . GLU A 1 380 ? 6.631 -17.828 -5.964 1.00 94.56 380 GLU A O 1
ATOM 2969 N N . ASN A 1 381 ? 4.770 -16.601 -6.146 1.00 94.38 381 ASN A N 1
ATOM 2970 C CA . ASN A 1 381 ? 4.670 -16.811 -7.580 1.00 94.38 381 ASN A CA 1
ATOM 2971 C C . ASN A 1 381 ? 5.761 -16.029 -8.312 1.00 94.38 381 ASN A C 1
ATOM 2973 O O . ASN A 1 381 ? 5.738 -14.800 -8.356 1.00 94.38 381 ASN A O 1
ATOM 2977 N N . CYS A 1 382 ? 6.672 -16.764 -8.940 1.00 91.62 382 CYS A N 1
ATOM 2978 C CA . CYS A 1 382 ? 7.720 -16.201 -9.771 1.00 91.62 382 CYS A CA 1
ATOM 2979 C C . CYS A 1 382 ? 7.835 -16.998 -11.081 1.00 91.62 382 CYS A C 1
ATOM 2981 O O . CYS A 1 382 ? 8.554 -18.001 -11.126 1.00 91.62 382 CYS A O 1
ATOM 2983 N N . PRO A 1 383 ? 7.065 -16.632 -12.124 1.00 88.69 383 PRO A N 1
ATOM 2984 C CA . PRO A 1 383 ? 7.131 -17.298 -13.421 1.00 88.69 383 PRO A CA 1
ATOM 2985 C C . PRO A 1 383 ? 8.460 -16.977 -14.111 1.00 88.69 383 PRO A C 1
ATOM 2987 O O . PRO A 1 383 ? 8.976 -15.875 -13.967 1.00 88.69 383 PRO A O 1
ATOM 2990 N N . SER A 1 384 ? 9.018 -17.923 -14.869 1.00 81.12 384 SER A N 1
ATOM 2991 C CA . SER A 1 384 ? 10.235 -17.667 -15.646 1.00 81.12 384 SER A CA 1
ATOM 2992 C C . SER A 1 384 ? 9.999 -16.572 -16.686 1.00 81.12 384 SER A C 1
ATOM 29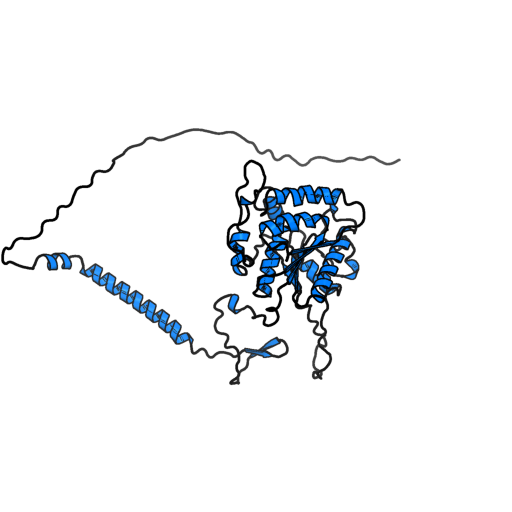94 O O . SER A 1 384 ? 8.963 -16.561 -17.346 1.00 81.12 384 SER A O 1
ATOM 2996 N N . LEU A 1 385 ? 10.972 -15.678 -16.856 1.00 74.38 385 LEU A N 1
ATOM 2997 C CA . LEU A 1 385 ? 10.955 -14.715 -17.954 1.00 74.38 385 LEU A CA 1
ATOM 2998 C C . LEU A 1 385 ? 11.190 -15.457 -19.279 1.00 74.38 385 LEU A C 1
ATOM 3000 O O . LEU A 1 385 ? 12.115 -16.266 -19.380 1.00 74.38 385 LEU A O 1
ATOM 3004 N N . ASN A 1 386 ? 10.354 -15.199 -20.285 1.00 65.44 386 ASN A N 1
ATOM 3005 C CA . ASN A 1 386 ? 10.599 -15.672 -21.650 1.00 65.44 386 ASN A CA 1
ATOM 3006 C C . ASN A 1 386 ? 11.739 -14.856 -22.291 1.00 65.44 386 ASN A C 1
ATOM 3008 O O . ASN A 1 386 ? 11.935 -13.697 -21.931 1.00 65.44 386 ASN A O 1
ATOM 3012 N N . GLU A 1 387 ? 12.453 -15.436 -23.265 1.00 59.25 387 GLU A N 1
ATOM 3013 C CA . GLU A 1 387 ? 13.606 -14.804 -23.947 1.00 59.25 387 GLU A CA 1
ATOM 3014 C C . GLU A 1 387 ? 13.279 -13.444 -24.607 1.00 59.25 387 GLU A C 1
ATOM 3016 O O . GLU A 1 387 ? 14.182 -12.640 -24.823 1.00 59.25 387 GLU A O 1
ATOM 3021 N N . ASP A 1 388 ? 11.997 -13.160 -24.870 1.00 60.28 388 ASP A N 1
ATOM 3022 C CA . ASP A 1 388 ? 11.509 -11.933 -25.517 1.00 60.28 388 ASP A CA 1
ATOM 3023 C C . ASP A 1 388 ? 11.082 -10.810 -24.537 1.00 60.28 388 ASP A C 1
ATOM 3025 O O . ASP A 1 388 ? 10.443 -9.842 -24.952 1.00 60.28 388 ASP A O 1
ATOM 3029 N N . ASP A 1 389 ? 11.399 -10.905 -23.235 1.00 54.62 389 ASP A N 1
ATOM 3030 C CA . ASP A 1 389 ? 11.150 -9.846 -22.229 1.00 54.62 389 ASP A CA 1
ATOM 3031 C C . ASP A 1 389 ? 9.674 -9.370 -22.127 1.00 54.62 389 ASP A C 1
ATOM 3033 O O . ASP A 1 389 ? 9.377 -8.227 -21.743 1.00 54.62 389 ASP A O 1
ATOM 3037 N N . HIS A 1 390 ? 8.704 -10.221 -22.476 1.00 52.09 390 HIS A N 1
ATOM 3038 C CA . HIS A 1 390 ? 7.275 -9.890 -22.441 1.00 52.09 390 HIS A CA 1
ATOM 3039 C C . HIS A 1 390 ? 6.467 -10.921 -21.644 1.00 52.09 390 HIS A C 1
ATOM 3041 O O . HIS A 1 390 ? 6.494 -12.102 -21.996 1.00 52.09 390 HIS A O 1
ATOM 3047 N N . PRO A 1 391 ? 5.694 -10.498 -20.622 1.00 51.00 391 PRO A N 1
ATOM 3048 C CA . PRO A 1 391 ? 4.752 -11.376 -19.966 1.00 51.00 391 PRO A CA 1
ATOM 3049 C C . PRO A 1 391 ? 3.583 -11.619 -20.908 1.00 51.00 391 PRO A C 1
ATOM 3051 O O . PRO A 1 391 ? 2.842 -10.707 -21.296 1.00 51.00 391 PRO A O 1
ATOM 3054 N N . VAL A 1 392 ? 3.426 -12.875 -21.285 1.00 54.62 392 VAL A N 1
ATOM 3055 C CA . VAL A 1 392 ? 2.257 -13.356 -22.007 1.00 54.62 392 VAL A CA 1
ATOM 3056 C C . VAL A 1 392 ? 1.164 -13.579 -20.956 1.00 54.62 392 VAL A C 1
ATOM 3058 O O . VAL A 1 392 ? 1.450 -13.854 -19.795 1.00 54.62 392 VAL A O 1
ATOM 3061 N N . GLU A 1 393 ? -0.120 -13.516 -21.314 1.00 56.09 393 GLU A N 1
ATOM 3062 C CA . GLU A 1 393 ? -1.215 -13.900 -20.394 1.00 56.09 393 GLU A CA 1
ATOM 3063 C C . GLU A 1 393 ? -1.048 -15.298 -19.770 1.00 56.09 393 GLU A C 1
ATOM 3065 O O . GLU A 1 393 ? -1.663 -15.607 -18.751 1.00 56.09 393 GLU A O 1
ATOM 3070 N N . GLN A 1 394 ? -0.176 -16.123 -20.352 1.00 57.38 394 GLN A N 1
ATOM 3071 C CA . GLN A 1 394 ? 0.233 -17.430 -19.851 1.00 57.38 394 GLN A CA 1
ATOM 3072 C C . GLN A 1 394 ? 1.065 -17.382 -18.552 1.00 57.38 394 GLN A C 1
ATOM 3074 O O . GLN A 1 394 ? 1.165 -18.425 -17.894 1.00 57.38 394 GLN A O 1
ATOM 3079 N N . ASP A 1 395 ? 1.573 -16.205 -18.166 1.00 70.81 395 ASP A N 1
ATOM 3080 C CA . ASP A 1 395 ? 2.436 -15.972 -16.996 1.00 70.81 395 ASP A CA 1
ATOM 3081 C C . ASP A 1 395 ? 1.662 -15.519 -15.749 1.00 70.81 395 ASP A C 1
ATOM 3083 O O . ASP A 1 395 ? 2.240 -15.348 -14.674 1.00 70.81 395 ASP A O 1
ATOM 3087 N N . LEU A 1 396 ? 0.339 -15.342 -15.860 1.00 89.69 396 LEU A N 1
ATOM 3088 C CA . LEU A 1 396 ? -0.497 -15.072 -14.694 1.00 89.69 396 LEU A CA 1
ATOM 3089 C C . LEU A 1 396 ? -0.540 -16.283 -13.758 1.00 89.69 396 LEU A C 1
ATOM 3091 O O . LEU A 1 396 ? -0.579 -17.438 -14.185 1.00 89.69 396 LEU A O 1
ATOM 3095 N N . PHE A 1 397 ? -0.598 -16.002 -12.459 1.00 93.19 397 PHE A N 1
ATOM 3096 C CA . PHE A 1 397 ? -0.723 -17.000 -11.408 1.00 93.19 397 PHE A CA 1
ATOM 3097 C C . PHE A 1 397 ? -1.953 -17.893 -11.626 1.00 93.19 397 PHE A C 1
ATOM 3099 O O . PHE A 1 397 ? -3.087 -17.412 -11.661 1.00 93.19 397 PHE A O 1
ATOM 3106 N N . LYS A 1 398 ? -1.722 -19.207 -11.737 1.00 92.62 398 LYS A N 1
ATOM 3107 C CA . LYS A 1 398 ? -2.745 -20.219 -12.076 1.00 92.62 398 LYS A CA 1
ATOM 3108 C C . LYS A 1 398 ? -3.385 -20.894 -10.862 1.00 92.62 398 LYS A C 1
ATOM 3110 O O . LYS A 1 398 ? -4.324 -21.667 -11.026 1.00 92.62 398 LYS A O 1
ATOM 3115 N N . GLY A 1 399 ? -2.854 -20.664 -9.661 1.00 94.06 399 GLY A N 1
ATOM 3116 C CA . GLY A 1 399 ? -3.414 -21.236 -8.437 1.00 94.06 399 GLY A CA 1
ATOM 3117 C C . GLY A 1 399 ? -4.719 -20.549 -8.023 1.00 94.06 399 GLY A C 1
ATOM 3118 O O . GLY A 1 399 ? -5.002 -19.453 -8.509 1.00 94.06 399 GLY A O 1
ATOM 3119 N N . PRO A 1 400 ? -5.502 -21.168 -7.124 1.00 96.38 400 PRO A N 1
ATOM 3120 C CA . PRO A 1 400 ? -6.773 -20.617 -6.668 1.00 96.38 400 PRO A CA 1
ATOM 3121 C C . PRO A 1 400 ? -6.564 -19.316 -5.891 1.00 96.38 400 PRO A C 1
ATOM 3123 O O . PRO A 1 400 ? -5.625 -19.206 -5.098 1.00 96.38 400 PRO A O 1
ATOM 3126 N N . LEU A 1 401 ? -7.462 -18.355 -6.089 1.00 97.69 401 LEU A N 1
ATOM 3127 C CA . LEU A 1 401 ? -7.494 -17.096 -5.354 1.00 97.69 401 LEU A CA 1
ATOM 3128 C C . LEU A 1 401 ? -8.821 -16.921 -4.608 1.00 97.69 401 LEU A C 1
ATOM 3130 O O . LEU A 1 401 ? -9.850 -17.413 -5.061 1.00 97.69 401 LEU A O 1
ATOM 3134 N N . PRO A 1 402 ? -8.837 -16.196 -3.474 1.00 97.00 402 PRO A N 1
ATOM 3135 C CA . PRO A 1 402 ? -10.048 -16.046 -2.663 1.00 97.00 402 PRO A CA 1
ATOM 3136 C C . PRO A 1 402 ? -11.225 -15.333 -3.344 1.00 97.00 402 PRO A C 1
ATOM 3138 O O . PRO A 1 402 ? -12.343 -15.414 -2.844 1.00 97.00 402 PRO A O 1
ATOM 3141 N N . TRP A 1 403 ? -10.964 -14.601 -4.426 1.00 96.06 403 TRP A N 1
ATOM 3142 C CA . TRP A 1 403 ? -11.951 -13.872 -5.231 1.00 96.06 403 TRP A CA 1
ATOM 3143 C C . TRP A 1 403 ? -12.192 -14.519 -6.600 1.00 96.06 403 TRP A C 1
ATOM 3145 O O . TRP A 1 403 ? -12.831 -13.903 -7.453 1.00 96.06 403 TRP A O 1
ATOM 3155 N N . ASP A 1 404 ? -11.663 -15.724 -6.833 1.00 92.69 404 ASP A N 1
ATOM 3156 C CA . ASP A 1 404 ? -12.051 -16.499 -8.008 1.00 92.69 404 ASP A CA 1
ATOM 3157 C C . ASP A 1 404 ? -13.547 -16.879 -7.913 1.00 92.69 404 ASP A C 1
ATOM 3159 O O . ASP A 1 404 ? -14.044 -17.098 -6.802 1.00 92.69 404 ASP A O 1
ATOM 3163 N N . PRO A 1 405 ? -14.272 -16.903 -9.048 1.00 74.94 405 PRO A N 1
ATOM 3164 C CA . PRO A 1 405 ? -15.707 -17.188 -9.102 1.00 74.94 405 PRO A CA 1
ATOM 3165 C C . PRO A 1 405 ? -16.092 -18.628 -8.744 1.00 74.94 405 PRO A C 1
ATOM 3167 O O . PRO A 1 405 ? -15.255 -19.547 -8.914 1.00 74.94 405 PRO A O 1
#

Radius of gyration: 34.24 Å; chains: 1; bounding box: 69×131×69 Å

pLDDT: mean 76.96, std 24.01, range [28.53, 98.88]

Foldseek 3Di:
DDDDDDDDDDDDDDDDDDDDDDDDDDDDDDDDDDDDDDDDDDDDDDDDDDDDDPPDPVVVCPPPCPVVVVVVVVVVVVVVVVVVVVVCVVVVLPDDPQFFFDQDPVRDTDGDPDDPDPGDRDDPDPDVVSVDDPPPPQQQAFEEEEEEFDWAQQDPALVCQQPCVRIGHDPVCDDSLNSVLSVVLLLVSQVVCVVDVNYAYEYEFAQQDPPDPATRRVRSLVSCQNVVSHPWDFDPPDDPDDPDDDPDGPTHGRLRYDYHHQDLDDLCSVLSSQLVSCLSNVAGHLAYEYEDAPLCVCVVQVQSCVLQVPDNVRYYYHHDHGPDDCPVVNVCCVPLNRLCCQLWSLLVDDSSVVSSVSRCPVVDDDPSCPSVVLCVCSNVQGFDGDPVSGDDSVSRDPDDHSPDD

Organism: Phaffia rhodozyma (NCBI:txid264483)

Secondary structure (DSSP, 8-state):
-------------------------------------------------------SHHHHTTSSHHHHHHHHHHHHHHHHHHHHHHHHHHHTTS-----EEEE-TTS-EEEE-S--------PPP-SGGGGS---TTTTT--EEEEEE--SEE--S-GGGTTSGGGEE--GGGTTTHHHHHHHHHHHHHHHHHHH-TTEEEEEE----STT-SS-HHHHHHHHHHHTT-S--EEPPS-S---S-S-----EEPPTTEEEE----SHHHHHHHHHHHHHHHHSS--SEEEEEE-GGGHHIIIIIIHHHTT--GGGEEEEE-PPSS--HHHHHHHIIIIIHHHHH-TTS-SHHHHHHHHHH-TT----SHHHHSGGGHHHHT--PPPPTTS---GGGS--S--TT--

Sequence (405 aa):
MLPTFNSPSSLPRLSINKDHSPRRSLAKPWLTASPTTYSGIPSTYPRSGSSGTDTRLSNILRSRTRVTNLAMVILLSVLGLSLFGNMRTWAGKVEGDGVVWEKDSDGTIGRSTGGKGKGLRIGSVKSIEDTMSKSDGFGGLDHLIVVAGHAIWTGSDPELRDQDDQWLLDPIQRGGRTVRAILEHIKAASDLAVTDAKSLLVFSGGQTRRSATHTEGQSYLTLALASSMLPHTTAPAGQEADKGESDVPSVSPFPRATSEDFALDSYENLLFSIARFKEYTSNYPKKITVVGFTLKEPRFETLHRKAIRFPSNAFEYVGIDLEGDLTEFREGEKKFGFDQFKRDLYGCHEFLTEKRRGRNVFRRWHPYHSSAPQLRALMENCPSLNEDDHPVEQDLFKGPLPWDP